Protein AF-A0A6J2KQM0-F1 (afdb_monomer_lite)

pLDDT: mean 77.31, std 16.83, range [24.64, 97.88]

Foldseek 3Di:
DDPPPPVPVVVVCVVVVWDKDWDADPVPRWIKIKTFDDDPPDDQVNVVVVVVVVVAQWDGKDFDDPPPPDDTTIIMTTHDDDDDPVVVLCVVVVVLLVVLVVLLVPDDDDPVLSVLLVLLLLLLVVLLVLLSVLSVVVVVVCVVVVHDQQPDDVVRDSLLNVLSVVSNVVSVVLSVVSVVVSVVVVVPPDPPPPPCSSDPDDPALLNLLVQLLVLLVQLLVLLPDPCCVPDVVSVVVSLVSNLVSLVSNVVSLVSNLVRLLLLLVQFDPVLNVVLVVLNVVLVVLNQVLVVLQFADRPPDDDPDDSVGGDPPRDSVVNVVSSVVSNVSSVSSVVSSVLRLLNLLLVLQLDPDHLLVVLLVQLVPDDALDGPVVVVPPDPDPVPDPSLVVVVSSLSSLLSSLSVLLNLDPDSVLNSQSVSLNVSSVSLSVSQNNCSRHPSPDPSNVSSVVSNVVSSVSNSLSSLVSDDLVSSVVSLVVVLVVLVVVCVVVVDDDPVSVSSSLSSLQSNLVSVVSCCVPPVPPDPCCVVCVVVSVVSHDD

Organism: Bombyx mandarina (NCBI:txid7092)

Secondary structure (DSSP, 8-state):
--GGGG-HHHHHHHHTT--EEEEEETTTTEEEEEEE---TTS-HHHHHHHHHHTT----EEEEEE-SSS--EEEEEEEE---S-THHHHHHHHHHHHHHHHHHHHHS---HHHHHHHHHHHHHHHHHHHHHHHHHHHHHHHHHHHT--GGGSSSS---HHHHHHHHHHHHHHHHHHHHHHHHHHHHTT---S---TTS------HHHHHHHHHHHHHHHHHHHH--GGGS-HHHHHHHHHHHHHHHHHHHHHHHHHHHHHHHHHHHS-HHHHHHHHHHHHHHHHHHHHHHHHHBSS-TTS-----TTTB-SS--HHHHHHHHHHHHHHHHHHHHHHHHHHHHHHHHHH--SS-HHHHHHHHHHHS-TT--TTTTTSS---GGG-HHHHHHHHHHHHHHHHHHHHHHH---HHHHHHHHHHHHHHHHHHHHHHHHHHH-TTSHHHHHHHHHHHHHHHHHHHHHHHHS-HHHHHHHHHHHHHHHHHHHHHH-S--HHHHHHHHHHHHHHHHHHHHHHHH-TTS-TTHHHHHHHHHTTS--

InterPro domains:
  IPR008837 Serendipity locus alpha [PF05482] (109-513)

Radius of gyration: 31.82 Å; chains: 1; bounding box: 95×59×80 Å

Sequence (538 aa):
MTPGDHWGLPSYLRKELLNFHTYTIQKERELRVVIHGIPKELGADLLKADLLEQGLPIDSVHRMHTGRGREPYNIWFSSLSSLPPRTLLIKEIHPSIGEIRKKLQVKHIEEQELIKIREVIALCCNQIKKCVVNLLGIFKLEYNQGIFLQECCRPPRDESRQCHVERLEWCIDRLNTIDQHLEKRNSNLSNDNTDDSINVTTMYFVNWIDHTFEVLSKLSEVVYKNDYKENFGMCELWKSELLQILSDLHLAIDELLLSAMTLCKYCLPSDQHIVKARCQVVLRETKALMTELISGDVSSTIKLSPATLRLPIMPSNINVLIDVLKDVLYVLETNTNTALLALLIHCFSYSKSPIDIFKEHFSSSSRGVCDCLVKTEIDDTEDCIFVKEFDLYNERLLQIGSFAISCSSDQSRILSVRSGIASLEALDPHLVPALMMSPESYHSMLLMNSWLQEVQEIRDSVFLIVEPTAFSEKSKQMMHEKLLELVKSNCYNNSDVCVVINIGSIVYDFFEAYNKNEPTALNDYDKIKPLLIDLKKG

Structure (mmCIF, N/CA/C/O backbone):
data_AF-A0A6J2KQM0-F1
#
_entry.id   AF-A0A6J2KQM0-F1
#
loop_
_atom_site.group_PDB
_atom_site.id
_atom_site.type_symbol
_atom_site.label_atom_id
_atom_site.label_alt_id
_atom_site.label_comp_id
_atom_site.label_asym_id
_atom_site.label_entity_id
_atom_site.label_seq_id
_atom_site.pdbx_PDB_ins_code
_atom_site.Cartn_x
_atom_site.Cartn_y
_atom_site.Cartn_z
_atom_site.occupancy
_atom_site.B_iso_or_equiv
_atom_site.auth_seq_id
_atom_site.auth_comp_id
_atom_site.auth_asym_id
_atom_site.auth_atom_id
_atom_site.pdbx_PDB_model_num
ATOM 1 N N . MET A 1 1 ? 40.984 -3.505 -7.562 1.00 32.06 1 MET A N 1
ATOM 2 C CA . MET A 1 1 ? 41.021 -2.460 -8.605 1.00 32.06 1 MET A CA 1
ATOM 3 C C . MET A 1 1 ? 41.725 -3.073 -9.798 1.00 32.06 1 MET A C 1
ATOM 5 O O . MET A 1 1 ? 42.860 -3.504 -9.636 1.00 32.06 1 MET A O 1
ATOM 9 N N . THR A 1 2 ? 41.036 -3.241 -10.922 1.00 24.64 2 THR A N 1
ATOM 10 C CA . THR A 1 2 ? 41.636 -3.743 -12.167 1.00 24.64 2 THR A CA 1
ATOM 11 C C . THR A 1 2 ? 42.127 -2.569 -13.016 1.00 24.64 2 THR A C 1
ATOM 13 O O . THR A 1 2 ? 41.553 -1.490 -12.922 1.00 24.64 2 THR A O 1
ATOM 16 N N . PRO A 1 3 ? 43.150 -2.745 -13.869 1.00 29.42 3 PRO A N 1
ATOM 17 C CA . PRO A 1 3 ? 43.802 -1.651 -14.604 1.00 29.42 3 PRO A CA 1
ATOM 18 C C . PRO A 1 3 ? 42.936 -0.951 -15.672 1.00 29.42 3 PRO A C 1
ATOM 20 O O . PRO A 1 3 ? 43.471 -0.177 -16.453 1.00 29.42 3 PRO A O 1
ATOM 23 N N . GLY A 1 4 ? 41.634 -1.247 -15.757 1.00 35.97 4 GLY A N 1
ATOM 24 C CA . GLY A 1 4 ? 40.695 -0.800 -16.796 1.00 35.97 4 GLY A CA 1
ATOM 25 C C . GLY A 1 4 ? 40.166 0.634 -16.648 1.00 35.97 4 GLY A C 1
ATOM 26 O O . GLY A 1 4 ? 39.568 1.158 -17.579 1.00 35.97 4 GLY A O 1
ATOM 27 N N . ASP A 1 5 ? 40.411 1.287 -15.514 1.00 40.31 5 ASP A N 1
ATOM 28 C CA . ASP A 1 5 ? 39.720 2.535 -15.152 1.00 40.31 5 ASP A CA 1
ATOM 29 C C . ASP A 1 5 ? 40.460 3.817 -15.609 1.00 40.31 5 ASP A C 1
ATOM 31 O O . ASP A 1 5 ? 40.053 4.926 -15.276 1.00 40.31 5 ASP A O 1
ATOM 35 N N . HIS A 1 6 ? 41.551 3.698 -16.380 1.00 45.72 6 HIS A N 1
ATOM 36 C CA . HIS A 1 6 ? 42.431 4.824 -16.748 1.00 45.72 6 HIS A CA 1
ATOM 37 C C . HIS A 1 6 ? 42.539 5.105 -18.263 1.00 45.72 6 HIS A C 1
ATOM 39 O O . HIS A 1 6 ? 43.390 5.891 -18.672 1.00 45.72 6 HIS A O 1
ATOM 45 N N . TRP A 1 7 ? 41.734 4.470 -19.126 1.00 48.78 7 TRP A N 1
ATOM 46 C CA . TRP A 1 7 ? 42.067 4.376 -20.560 1.00 48.78 7 TRP A CA 1
ATOM 47 C C . TRP A 1 7 ? 41.524 5.469 -21.491 1.00 48.78 7 TRP A C 1
ATOM 49 O O . TRP A 1 7 ? 41.979 5.499 -22.630 1.00 48.78 7 TRP A O 1
ATOM 59 N N . GLY A 1 8 ? 40.629 6.371 -21.075 1.00 55.06 8 GLY A N 1
ATOM 60 C CA . GLY A 1 8 ? 40.049 7.383 -21.983 1.00 55.06 8 GLY A CA 1
ATOM 61 C C . GLY A 1 8 ? 41.094 8.344 -22.567 1.00 55.06 8 GLY A C 1
ATOM 62 O O . GLY A 1 8 ? 41.337 8.363 -23.774 1.00 55.06 8 GLY A O 1
ATOM 63 N N . LEU A 1 9 ? 41.800 9.065 -21.692 1.00 57.00 9 LEU A N 1
ATOM 64 C CA . LEU A 1 9 ? 42.821 10.042 -22.080 1.00 57.00 9 LEU A CA 1
ATOM 65 C C . LEU A 1 9 ? 44.062 9.386 -22.742 1.00 57.00 9 LEU A C 1
ATOM 67 O O . LEU A 1 9 ? 44.437 9.807 -23.835 1.00 57.00 9 LEU A O 1
ATOM 71 N N . PRO A 1 10 ? 44.669 8.301 -22.212 1.00 58.34 10 PRO A N 1
ATOM 72 C CA . PRO A 1 10 ? 45.785 7.613 -22.879 1.00 58.34 10 PRO A CA 1
ATOM 73 C C . PRO A 1 10 ? 45.426 6.912 -24.199 1.00 58.34 10 PRO A C 1
ATOM 75 O O . PRO A 1 10 ? 46.323 6.589 -24.982 1.00 58.34 10 PRO A O 1
ATOM 78 N N . SER A 1 11 ? 44.150 6.589 -24.443 1.00 59.06 11 SER A N 1
ATOM 79 C CA . SER A 1 11 ? 43.712 6.020 -25.730 1.00 59.06 11 SER A CA 1
ATOM 80 C C . SER A 1 11 ? 43.474 7.107 -26.771 1.00 59.06 11 SER A C 1
ATOM 82 O O . SER A 1 11 ? 43.903 6.929 -27.907 1.00 59.06 11 SER A O 1
ATOM 84 N N . TYR A 1 12 ? 42.896 8.249 -26.380 1.00 59.25 12 TYR A N 1
ATOM 85 C CA . TYR A 1 12 ? 42.797 9.434 -27.236 1.00 59.25 12 TYR A CA 1
ATOM 86 C C . TYR A 1 12 ? 44.184 9.914 -27.690 1.00 59.25 12 TYR A C 1
ATOM 88 O O . TYR A 1 12 ? 44.446 10.030 -28.882 1.00 59.25 12 TYR A O 1
ATOM 96 N N . LEU A 1 13 ? 45.132 10.059 -26.759 1.00 61.84 13 LEU A N 1
ATOM 97 C CA . LEU A 1 13 ? 46.489 10.517 -27.081 1.00 61.84 13 LEU A CA 1
ATOM 98 C C . LEU A 1 13 ? 47.269 9.539 -27.976 1.00 61.84 13 LEU A C 1
ATOM 100 O O . LEU A 1 13 ? 48.070 9.972 -28.800 1.00 61.84 13 LEU A O 1
ATOM 104 N N . ARG A 1 14 ? 47.018 8.225 -27.859 1.00 64.19 14 ARG A N 1
ATOM 105 C CA . ARG A 1 14 ? 47.567 7.218 -28.788 1.00 64.19 14 ARG A CA 1
ATOM 106 C C . ARG A 1 14 ? 46.948 7.314 -30.181 1.00 64.19 14 ARG A C 1
ATOM 108 O O . ARG A 1 14 ? 47.663 7.110 -31.156 1.00 64.19 14 ARG A O 1
ATOM 115 N N . LYS A 1 15 ? 45.647 7.605 -30.269 1.00 65.31 15 LYS A N 1
ATOM 116 C CA . LYS A 1 15 ? 44.925 7.782 -31.536 1.00 65.31 15 LYS A CA 1
ATOM 117 C C . LYS A 1 15 ? 45.435 9.007 -32.303 1.00 65.31 15 LYS A C 1
ATOM 119 O O . LYS A 1 15 ? 45.658 8.904 -33.502 1.00 65.31 15 LYS A O 1
ATOM 124 N N . GLU A 1 16 ? 45.719 10.096 -31.592 1.00 56.91 16 GLU A N 1
ATOM 125 C CA . GLU A 1 16 ? 46.282 11.338 -32.146 1.00 56.91 16 GLU A CA 1
ATOM 126 C C . GLU A 1 16 ? 47.819 11.312 -32.303 1.00 56.91 16 GLU A C 1
ATOM 128 O O . GLU A 1 16 ? 48.435 12.328 -32.616 1.00 56.91 16 GLU A O 1
ATOM 133 N N . LEU A 1 17 ? 48.465 10.153 -32.090 1.00 59.81 17 LEU A N 1
ATOM 134 C CA . LEU A 1 17 ? 49.920 9.950 -32.222 1.00 59.81 17 LEU A CA 1
ATOM 135 C C . LEU A 1 17 ? 50.778 10.902 -31.360 1.00 59.81 17 LEU A C 1
ATOM 137 O O . LEU A 1 17 ? 51.924 11.209 -31.696 1.00 59.81 17 LEU A O 1
ATOM 141 N N . LEU A 1 18 ? 50.247 11.346 -30.219 1.00 62.06 18 LEU A N 1
ATOM 142 C CA . LEU A 1 18 ? 50.942 12.239 -29.297 1.00 62.06 18 LEU A CA 1
ATOM 143 C C . LEU A 1 18 ? 51.841 11.444 -28.342 1.00 62.06 18 LEU A C 1
ATOM 145 O O . LEU A 1 18 ? 51.432 10.441 -27.757 1.00 62.06 18 LEU A O 1
ATOM 149 N N . ASN A 1 19 ? 53.073 11.913 -28.132 1.00 60.16 19 ASN A N 1
ATOM 150 C CA . ASN A 1 19 ? 53.993 11.307 -27.168 1.00 60.16 19 ASN A CA 1
ATOM 151 C C . ASN A 1 19 ? 53.638 11.746 -25.742 1.00 60.16 19 ASN A C 1
ATOM 153 O O . ASN A 1 19 ? 53.754 12.924 -25.401 1.00 60.16 19 ASN A O 1
ATOM 157 N N . PHE A 1 20 ? 53.267 10.801 -24.877 1.00 66.81 20 PHE A N 1
ATOM 158 C CA . PHE A 1 20 ? 52.898 11.092 -23.491 1.00 66.81 20 PHE A CA 1
ATOM 159 C C . PHE A 1 20 ? 53.515 10.124 -22.477 1.00 66.81 20 PHE A C 1
ATOM 161 O O . PHE A 1 20 ? 53.964 9.028 -22.809 1.00 66.81 20 PHE A O 1
ATOM 168 N N . HIS A 1 21 ? 53.518 10.543 -21.213 1.00 65.88 21 HIS A N 1
ATOM 169 C CA . HIS A 1 21 ? 53.888 9.725 -20.065 1.00 65.88 21 HIS A CA 1
ATOM 170 C C . HIS A 1 21 ? 52.825 9.855 -18.975 1.00 65.88 21 HIS A C 1
ATOM 172 O O . HIS A 1 21 ? 52.375 10.960 -18.684 1.00 65.88 21 HIS A O 1
ATOM 178 N N . THR A 1 22 ? 52.423 8.747 -18.361 1.00 62.25 22 THR A N 1
ATOM 179 C CA . THR A 1 22 ? 51.424 8.744 -17.284 1.00 62.25 22 THR A CA 1
ATOM 180 C C . THR A 1 22 ? 52.069 8.350 -15.968 1.00 62.25 22 THR A C 1
ATOM 182 O O . THR A 1 22 ? 52.807 7.367 -15.926 1.00 62.25 22 THR A O 1
ATOM 185 N N . TYR A 1 23 ? 51.746 9.045 -14.884 1.00 57.31 23 TYR A N 1
ATOM 186 C CA . TYR A 1 23 ? 52.084 8.599 -13.537 1.00 57.31 23 TYR A CA 1
ATOM 187 C C . TYR A 1 23 ? 50.913 8.832 -12.584 1.00 57.31 23 TYR A C 1
ATOM 189 O O . TYR A 1 23 ? 50.150 9.787 -12.715 1.00 57.31 23 TYR A O 1
ATOM 197 N N . THR A 1 24 ? 50.765 7.929 -11.620 1.00 52.19 24 THR A N 1
ATOM 198 C CA . THR A 1 24 ? 49.732 7.989 -10.582 1.00 52.19 24 THR A CA 1
ATOM 199 C C . THR A 1 24 ? 50.376 8.342 -9.252 1.00 52.19 24 THR A C 1
ATOM 201 O O . THR A 1 24 ? 51.251 7.610 -8.780 1.00 52.19 24 THR A O 1
ATOM 204 N N . ILE A 1 25 ? 49.939 9.426 -8.613 1.00 56.38 25 ILE A N 1
ATOM 205 C CA . ILE A 1 25 ? 50.401 9.761 -7.261 1.00 56.38 25 ILE A CA 1
ATOM 206 C C . ILE A 1 25 ? 49.541 8.984 -6.258 1.00 56.38 25 ILE A C 1
ATOM 208 O O . ILE A 1 25 ? 48.351 9.247 -6.102 1.00 56.38 25 ILE A O 1
ATOM 212 N N . GLN A 1 26 ? 50.141 8.015 -5.558 1.00 44.28 26 GLN A N 1
ATOM 213 C CA . GLN A 1 26 ? 49.427 7.086 -4.663 1.00 44.28 26 GLN A CA 1
ATOM 214 C C . GLN A 1 26 ? 48.640 7.778 -3.532 1.00 44.28 26 GLN A C 1
ATOM 216 O O . GLN A 1 26 ? 47.642 7.227 -3.071 1.00 44.28 26 GLN A O 1
ATOM 221 N N . LYS A 1 27 ? 49.064 8.976 -3.101 1.00 42.53 27 LYS A N 1
ATOM 222 C CA . LYS A 1 27 ? 48.388 9.769 -2.059 1.00 42.53 27 LYS A CA 1
ATOM 223 C C . LYS A 1 27 ? 47.110 10.462 -2.541 1.00 42.53 27 LYS A C 1
ATOM 225 O O . LYS A 1 27 ? 46.176 10.571 -1.758 1.00 42.53 27 LYS A O 1
ATOM 230 N N . GLU A 1 28 ? 47.066 10.893 -3.800 1.00 48.03 28 GLU A N 1
ATOM 231 C CA . GLU A 1 28 ? 45.979 11.726 -4.346 1.00 48.03 28 GLU A CA 1
ATOM 232 C C . GLU A 1 28 ? 45.051 10.936 -5.285 1.00 48.03 28 GLU A C 1
ATOM 234 O O . GLU A 1 28 ? 43.979 11.409 -5.631 1.00 48.03 28 GLU A O 1
ATOM 239 N N . ARG A 1 29 ? 45.426 9.704 -5.681 1.00 52.91 29 ARG A N 1
ATOM 240 C CA . ARG A 1 29 ? 44.708 8.883 -6.688 1.00 52.91 29 ARG A CA 1
ATOM 241 C C . ARG A 1 29 ? 44.436 9.625 -8.007 1.00 52.91 29 ARG A C 1
ATOM 243 O O . ARG A 1 29 ? 43.600 9.198 -8.797 1.00 52.91 29 ARG A O 1
ATOM 250 N N . GLU A 1 30 ? 45.193 10.684 -8.265 1.00 53.59 30 GLU A N 1
ATOM 251 C CA . GLU A 1 30 ? 45.176 11.449 -9.502 1.00 53.59 30 GLU A CA 1
ATOM 252 C C . GLU A 1 30 ? 46.030 10.757 -10.562 1.00 53.59 30 GLU A C 1
ATOM 254 O O . GLU A 1 30 ? 47.200 10.422 -10.325 1.00 53.59 30 GLU A O 1
ATOM 259 N N . LEU A 1 31 ? 45.450 10.573 -11.749 1.00 57.94 31 LEU A N 1
ATOM 260 C CA . LEU A 1 31 ? 46.204 10.237 -12.947 1.00 57.94 31 LEU A CA 1
ATOM 261 C C . LEU A 1 31 ? 46.725 11.542 -13.549 1.00 57.94 31 LEU A C 1
ATOM 263 O O . LEU A 1 31 ? 45.953 12.417 -13.946 1.00 57.94 31 LEU A O 1
ATOM 267 N N . ARG A 1 32 ? 48.050 11.661 -13.612 1.00 65.44 32 ARG A N 1
ATOM 268 C CA . ARG A 1 32 ? 48.726 12.793 -14.236 1.00 65.44 32 ARG A CA 1
ATOM 269 C C . ARG A 1 32 ? 49.329 12.339 -15.547 1.00 65.44 32 ARG A C 1
ATOM 271 O O . ARG A 1 32 ? 50.060 11.347 -15.597 1.00 65.44 32 ARG A O 1
ATOM 278 N N . VAL A 1 33 ? 49.008 13.059 -16.611 1.00 64.94 33 VAL A N 1
ATOM 279 C CA . VAL A 1 33 ? 49.480 12.756 -17.963 1.00 64.94 33 VAL A CA 1
ATOM 280 C C . VAL A 1 33 ? 50.343 13.908 -18.437 1.00 64.94 33 VAL A C 1
ATOM 282 O O . VAL A 1 33 ? 49.897 15.046 -18.443 1.00 64.94 33 VAL A O 1
ATOM 285 N N . VAL A 1 34 ? 51.587 13.625 -18.811 1.00 67.44 34 VAL A N 1
ATOM 286 C CA . VAL A 1 34 ? 52.539 14.596 -19.360 1.00 67.44 34 VAL A CA 1
ATOM 287 C C . VAL A 1 34 ? 52.620 14.383 -20.859 1.00 67.44 34 VAL A C 1
ATOM 289 O O . VAL A 1 34 ? 53.065 13.324 -21.297 1.00 67.44 34 VAL A O 1
ATOM 292 N N . ILE A 1 35 ? 52.215 15.377 -21.639 1.00 65.12 35 ILE A N 1
ATOM 293 C CA . ILE A 1 35 ? 52.314 15.365 -23.096 1.00 65.12 35 ILE A CA 1
ATOM 294 C C . ILE A 1 35 ? 53.574 16.132 -23.506 1.00 65.12 35 ILE A C 1
ATOM 296 O O . ILE A 1 35 ? 53.844 17.238 -23.026 1.00 65.12 35 ILE A O 1
ATOM 300 N N . HIS A 1 36 ? 54.350 15.522 -24.396 1.00 61.09 36 HIS A N 1
ATOM 301 C CA . HIS A 1 36 ? 55.581 16.075 -24.946 1.00 61.09 36 HIS A CA 1
ATOM 302 C C . HIS A 1 36 ? 55.317 16.676 -26.330 1.00 61.09 36 HIS A C 1
ATOM 304 O O . HIS A 1 36 ? 54.517 16.148 -27.099 1.00 61.09 36 HIS A O 1
ATOM 310 N N . GLY A 1 37 ? 56.033 17.751 -26.670 1.00 59.19 37 GLY A N 1
ATOM 311 C CA . GLY A 1 37 ? 56.030 18.312 -28.028 1.00 59.19 37 GLY A CA 1
ATOM 312 C C . GLY A 1 37 ? 54.950 19.358 -28.321 1.00 59.19 37 GLY A C 1
ATOM 313 O O . GLY A 1 37 ? 54.759 19.700 -29.483 1.00 59.19 37 GLY A O 1
ATOM 314 N N . ILE A 1 38 ? 54.268 19.896 -27.302 1.00 64.50 38 ILE A N 1
ATOM 315 C CA . ILE A 1 38 ? 53.293 20.981 -27.496 1.00 64.50 38 ILE A CA 1
ATOM 316 C C . ILE A 1 38 ? 54.021 22.339 -27.628 1.00 64.50 38 ILE A C 1
ATOM 318 O O . ILE A 1 38 ? 54.777 22.696 -26.712 1.00 64.50 38 ILE A O 1
ATOM 322 N N . PRO A 1 39 ? 53.781 23.120 -28.708 1.00 60.41 39 PRO A N 1
ATOM 323 C CA . PRO A 1 39 ? 54.412 24.424 -28.932 1.00 60.41 39 PRO A CA 1
ATOM 324 C C . PRO A 1 39 ? 54.236 25.386 -27.749 1.00 60.41 39 PRO A C 1
ATOM 326 O O . PRO A 1 39 ? 53.237 25.339 -27.023 1.00 60.41 39 PRO A O 1
ATOM 329 N N . LYS A 1 40 ? 55.222 26.255 -27.511 1.00 61.56 40 LYS A N 1
ATOM 330 C CA . LYS A 1 40 ? 55.251 27.158 -26.342 1.00 61.56 40 LYS A CA 1
ATOM 331 C C . LYS A 1 40 ? 54.255 28.310 -26.466 1.00 61.56 40 LYS A C 1
ATOM 333 O O . LYS A 1 40 ? 53.854 28.879 -25.457 1.00 61.56 40 LYS A O 1
ATOM 338 N N . GLU A 1 41 ? 53.860 28.606 -27.695 1.00 63.47 41 GLU A N 1
ATOM 339 C CA . GLU A 1 41 ? 52.936 29.660 -28.099 1.00 63.47 41 GLU A CA 1
ATOM 340 C C . GLU A 1 41 ? 51.484 29.312 -27.737 1.00 63.47 41 GLU A C 1
ATOM 342 O O . GLU A 1 41 ? 50.626 30.189 -27.689 1.00 63.47 41 GLU A O 1
ATOM 347 N N . LEU A 1 42 ? 51.208 28.033 -27.455 1.00 61.91 42 LEU A N 1
ATOM 348 C CA . LEU A 1 42 ? 49.871 27.531 -27.167 1.00 61.91 42 LEU A CA 1
ATOM 349 C C . LEU A 1 42 ? 49.567 27.633 -25.663 1.00 61.91 42 LEU A C 1
ATOM 351 O O . LEU A 1 42 ? 50.209 26.987 -24.829 1.00 61.91 42 LEU A O 1
ATOM 355 N N . GLY A 1 43 ? 48.614 28.489 -25.297 1.00 64.19 43 GLY A N 1
ATOM 356 C CA . GLY A 1 43 ? 48.234 28.720 -23.901 1.00 64.19 43 GLY A CA 1
ATOM 357 C C . GLY A 1 43 ? 47.647 27.470 -23.238 1.00 64.19 43 GLY A C 1
ATOM 358 O O . GLY A 1 43 ? 46.917 26.712 -23.874 1.00 64.19 43 GLY A O 1
ATOM 359 N N . ALA A 1 44 ? 47.940 27.262 -21.949 1.00 68.25 44 ALA A N 1
ATOM 360 C CA . ALA A 1 44 ? 47.371 26.151 -21.175 1.00 68.25 44 ALA A CA 1
ATOM 361 C C . ALA A 1 44 ? 45.833 26.219 -21.114 1.00 68.25 44 ALA A C 1
ATOM 363 O O . ALA A 1 44 ? 45.176 25.183 -21.156 1.00 68.25 44 ALA A O 1
ATOM 364 N N . ASP A 1 45 ? 45.272 27.430 -21.103 1.00 70.19 45 ASP A N 1
ATOM 365 C CA . ASP A 1 45 ? 43.825 27.658 -21.078 1.00 70.19 45 ASP A CA 1
ATOM 366 C C . ASP A 1 45 ? 43.150 27.269 -22.400 1.00 70.19 45 ASP A C 1
ATOM 368 O O . ASP A 1 45 ? 42.073 26.679 -22.389 1.00 70.19 45 ASP A O 1
ATOM 372 N N . LEU A 1 46 ? 43.812 27.519 -23.538 1.00 68.19 46 LEU A N 1
ATOM 373 C CA . LEU A 1 46 ? 43.319 27.116 -24.861 1.00 68.19 46 LEU A CA 1
ATOM 374 C C . LEU A 1 46 ? 43.328 25.591 -25.020 1.00 68.19 46 LEU A C 1
ATOM 376 O O . LEU A 1 46 ? 42.388 25.029 -25.563 1.00 68.19 46 LEU A O 1
ATOM 380 N N . LEU A 1 47 ? 44.351 24.915 -24.488 1.00 69.00 47 LEU A N 1
ATOM 381 C CA . LEU A 1 47 ? 44.403 23.448 -24.456 1.00 69.00 47 LEU A CA 1
ATOM 382 C C . LEU A 1 47 ? 43.348 22.851 -23.539 1.00 69.00 47 LEU A C 1
ATOM 384 O O . LEU A 1 47 ? 42.765 21.825 -23.867 1.00 69.00 47 LEU A O 1
ATOM 388 N N . LYS A 1 48 ? 43.116 23.473 -22.380 1.00 71.75 48 LYS A N 1
ATOM 389 C CA . LYS A 1 48 ? 42.056 23.035 -21.476 1.00 71.75 48 LYS A CA 1
ATOM 390 C C . LYS A 1 48 ? 40.696 23.142 -22.163 1.00 71.75 48 LYS A C 1
ATOM 392 O O . LYS A 1 48 ? 39.925 22.195 -22.089 1.00 71.75 48 LYS A O 1
ATOM 397 N N . ALA A 1 49 ? 40.430 24.262 -22.834 1.00 69.62 49 ALA A N 1
ATOM 398 C CA . ALA A 1 49 ? 39.183 24.483 -23.558 1.00 69.62 49 ALA A CA 1
ATOM 399 C C . ALA A 1 49 ? 38.983 23.461 -24.689 1.00 69.62 49 ALA A C 1
ATOM 401 O O . ALA A 1 49 ? 37.941 22.820 -24.723 1.00 69.62 49 ALA A O 1
ATOM 402 N N . ASP A 1 50 ? 39.996 23.245 -25.532 1.00 64.19 50 ASP A N 1
ATOM 403 C CA . ASP A 1 50 ? 39.942 22.283 -26.643 1.00 64.19 50 ASP A CA 1
ATOM 404 C C . ASP A 1 50 ? 39.719 20.844 -26.147 1.00 64.19 50 ASP A C 1
ATOM 406 O O . ASP A 1 50 ? 38.867 20.119 -26.645 1.00 64.19 50 ASP A O 1
ATOM 410 N N . LEU A 1 51 ? 40.408 20.422 -25.085 1.00 65.38 51 LEU A N 1
ATOM 411 C CA . LEU A 1 51 ? 40.245 19.068 -24.552 1.00 65.38 51 LEU A CA 1
ATOM 412 C C . LEU A 1 51 ? 38.900 18.858 -23.836 1.00 65.38 51 LEU A C 1
ATOM 414 O O . LEU A 1 51 ? 38.362 17.750 -23.873 1.00 65.38 51 LEU A O 1
ATOM 418 N N . LEU A 1 52 ? 38.352 19.901 -23.205 1.00 62.34 52 LEU A N 1
ATOM 419 C CA . LEU A 1 52 ? 36.988 19.877 -22.670 1.00 62.34 52 LEU A CA 1
ATOM 420 C C . LEU A 1 52 ? 35.951 19.831 -23.802 1.00 62.34 52 LEU A C 1
ATOM 422 O O . LEU A 1 52 ? 34.974 19.099 -23.686 1.00 62.34 52 LEU A O 1
ATOM 426 N N . GLU A 1 53 ? 36.184 20.540 -24.910 1.00 59.69 53 GLU A N 1
ATOM 427 C CA . GLU A 1 53 ? 35.343 20.494 -26.116 1.00 59.69 53 GLU A CA 1
ATOM 428 C C . GLU A 1 53 ? 35.348 19.099 -26.770 1.00 59.69 53 GLU A C 1
ATOM 430 O O . GLU A 1 53 ? 34.335 18.655 -27.303 1.00 59.69 53 GLU A O 1
ATOM 435 N N . GLN A 1 54 ? 36.448 18.351 -26.632 1.00 55.50 54 GLN A N 1
ATOM 436 C CA . GLN A 1 54 ? 36.557 16.938 -27.025 1.00 55.50 54 GLN A CA 1
ATOM 437 C C . GLN A 1 54 ? 35.956 15.955 -25.994 1.00 55.50 54 GLN A C 1
ATOM 439 O O . GLN A 1 54 ? 36.119 14.739 -26.131 1.00 55.50 54 GLN A O 1
ATOM 444 N N . GLY A 1 55 ? 35.285 16.449 -24.947 1.00 47.41 55 GLY A N 1
ATOM 445 C CA . GLY A 1 55 ? 34.596 15.631 -23.941 1.00 47.41 55 GLY A CA 1
ATOM 446 C C . GLY A 1 55 ? 35.520 14.908 -22.954 1.00 47.41 55 GLY A C 1
ATOM 447 O O . GLY A 1 55 ? 35.125 13.903 -22.358 1.00 47.41 55 GLY A O 1
ATOM 448 N N . LEU A 1 56 ? 36.768 15.365 -22.782 1.00 54.44 56 LEU A N 1
ATOM 449 C CA . LEU A 1 56 ? 37.728 14.736 -21.871 1.00 54.44 56 LEU A CA 1
ATOM 450 C C . LEU A 1 56 ? 37.612 15.316 -20.443 1.00 54.44 56 LEU A C 1
ATOM 452 O O . LEU A 1 56 ? 37.633 16.536 -20.277 1.00 54.44 56 LEU A O 1
ATOM 456 N N . PRO A 1 57 ? 37.572 14.477 -19.386 1.00 54.50 57 PRO A N 1
ATOM 457 C CA . PRO A 1 57 ? 37.410 14.925 -17.999 1.00 54.50 57 PRO A CA 1
ATOM 458 C C . PRO A 1 57 ? 38.731 15.457 -17.410 1.00 54.50 57 PRO A C 1
ATOM 460 O O . PRO A 1 57 ? 39.440 14.767 -16.667 1.00 54.50 57 PRO A O 1
ATOM 463 N N . ILE A 1 58 ? 39.101 16.684 -17.786 1.00 63.66 58 ILE A N 1
ATOM 464 C CA . ILE A 1 58 ? 40.353 17.340 -17.381 1.00 63.66 58 ILE A CA 1
ATOM 465 C C . ILE A 1 58 ? 40.088 18.381 -16.293 1.00 63.66 58 ILE A C 1
ATOM 467 O O . ILE A 1 58 ? 39.372 19.356 -16.510 1.00 63.66 58 ILE A O 1
ATOM 471 N N . ASP A 1 59 ? 40.731 18.207 -15.140 1.00 66.19 59 ASP A N 1
ATOM 472 C CA . ASP A 1 59 ? 40.562 19.083 -13.978 1.00 66.19 59 ASP A CA 1
ATOM 473 C C . ASP A 1 59 ? 41.489 20.307 -14.067 1.00 66.19 59 ASP A C 1
ATOM 475 O O . ASP A 1 59 ? 41.047 21.461 -14.019 1.00 66.19 59 ASP A O 1
ATOM 479 N N . SER A 1 60 ? 42.779 20.083 -14.338 1.00 70.00 60 SER A N 1
ATOM 480 C CA . SER A 1 60 ? 43.750 21.164 -14.519 1.00 70.00 60 SER A CA 1
ATOM 481 C C . SER A 1 60 ? 44.777 20.872 -15.613 1.00 70.00 60 SER A C 1
ATOM 483 O O . SER A 1 60 ? 45.123 19.720 -15.888 1.00 70.00 60 SER A O 1
ATOM 485 N N . VAL A 1 61 ? 45.264 21.945 -16.244 1.00 71.75 61 VAL A N 1
ATOM 486 C CA . VAL A 1 61 ? 46.319 21.913 -17.262 1.00 71.75 61 VAL A CA 1
ATOM 487 C C . VAL A 1 61 ? 47.429 22.841 -16.827 1.00 71.75 61 VAL A C 1
ATOM 489 O O . VAL A 1 61 ? 47.214 24.032 -16.610 1.00 71.75 61 VAL A O 1
ATOM 492 N N . HIS A 1 62 ? 48.635 22.304 -16.726 1.00 73.56 62 HIS A N 1
ATOM 493 C CA . HIS A 1 62 ? 49.785 23.050 -16.257 1.00 73.56 62 HIS A CA 1
ATOM 494 C C . HIS A 1 62 ? 50.966 22.857 -17.195 1.00 73.56 62 HIS A C 1
ATOM 496 O O . HIS A 1 62 ? 51.306 21.751 -17.613 1.00 73.56 62 HIS A O 1
ATOM 502 N N . ARG A 1 63 ? 51.656 23.951 -17.503 1.00 71.25 63 ARG A N 1
ATOM 503 C CA . ARG A 1 63 ? 52.914 23.905 -18.245 1.00 71.25 63 ARG A CA 1
ATOM 504 C C . ARG A 1 63 ? 54.052 23.669 -17.250 1.00 71.25 63 ARG A C 1
ATOM 506 O O . ARG A 1 63 ? 54.205 24.413 -16.285 1.00 71.25 63 ARG A O 1
ATOM 513 N N . MET A 1 64 ? 54.827 22.603 -17.440 1.00 63.31 64 MET A N 1
ATOM 514 C CA . MET A 1 64 ? 55.978 22.309 -16.587 1.00 63.31 64 MET A CA 1
ATOM 515 C C . MET A 1 64 ? 57.144 23.229 -16.948 1.00 63.31 64 MET A C 1
ATOM 517 O O . MET A 1 64 ? 57.566 23.308 -18.106 1.00 63.31 64 MET A O 1
ATOM 521 N N . HIS A 1 65 ? 57.706 23.866 -15.924 1.00 63.06 65 HIS A N 1
ATOM 522 C CA . HIS A 1 65 ? 58.942 24.635 -16.001 1.00 63.06 65 HIS A CA 1
ATOM 523 C C . HIS A 1 65 ? 60.020 23.905 -15.196 1.00 63.06 65 HIS A C 1
ATOM 525 O O . HIS A 1 65 ? 59.777 23.481 -14.067 1.00 63.06 65 HIS A O 1
ATOM 531 N N . THR A 1 66 ? 61.216 23.726 -15.759 1.00 53.44 66 THR A N 1
ATOM 532 C CA . THR A 1 66 ? 62.334 23.159 -14.995 1.00 53.44 66 THR A CA 1
ATOM 533 C C . THR A 1 66 ? 62.812 24.174 -13.954 1.00 53.44 66 THR A C 1
ATOM 535 O O . THR A 1 66 ? 62.847 25.379 -14.208 1.00 53.44 66 THR A O 1
ATOM 538 N N . GLY A 1 67 ? 63.201 23.691 -12.768 1.00 48.16 67 GLY A N 1
ATOM 539 C CA . GLY A 1 67 ? 63.562 24.498 -11.588 1.00 48.16 67 GLY A CA 1
ATOM 540 C C . GLY A 1 67 ? 64.809 25.388 -11.719 1.00 48.16 67 GLY A C 1
ATOM 541 O O . GLY A 1 67 ? 65.383 25.787 -10.711 1.00 48.16 67 GLY A O 1
ATOM 542 N N . ARG A 1 68 ? 65.258 25.696 -12.940 1.00 49.66 68 ARG A N 1
ATOM 543 C CA . ARG A 1 68 ? 66.335 26.651 -13.233 1.00 49.66 68 ARG A CA 1
ATOM 544 C C . ARG A 1 68 ? 65.975 27.555 -14.415 1.00 49.66 68 ARG A C 1
ATOM 546 O O . ARG A 1 68 ? 66.734 27.669 -15.367 1.00 49.66 68 ARG A O 1
ATOM 553 N N . GLY A 1 69 ? 64.807 28.190 -14.351 1.00 51.22 69 GLY A N 1
ATOM 554 C CA . GLY A 1 69 ? 64.540 29.475 -15.010 1.00 51.22 69 GLY A CA 1
ATOM 555 C C . GLY A 1 69 ? 64.751 29.582 -16.525 1.00 51.22 69 GLY A C 1
ATOM 556 O O . GLY A 1 69 ? 64.890 30.704 -17.007 1.00 51.22 69 GLY A O 1
ATOM 557 N N . ARG A 1 70 ? 64.783 28.489 -17.299 1.00 49.66 70 ARG A N 1
ATOM 558 C CA . ARG A 1 70 ? 64.840 28.564 -18.766 1.00 49.66 70 ARG A CA 1
ATOM 559 C C . ARG A 1 70 ? 63.930 27.533 -19.429 1.00 49.66 70 ARG A C 1
ATOM 561 O O . ARG A 1 70 ? 64.149 26.335 -19.330 1.00 49.66 70 ARG A O 1
ATOM 568 N N . GLU A 1 71 ? 62.955 28.106 -20.131 1.00 51.16 71 GLU A N 1
ATOM 569 C CA . GLU A 1 71 ? 62.076 27.564 -21.170 1.00 51.16 71 GLU A CA 1
ATOM 570 C C . GLU A 1 71 ? 61.077 26.440 -20.807 1.00 51.16 71 GLU A C 1
ATOM 572 O O . GLU A 1 71 ? 61.460 25.399 -20.276 1.00 51.16 71 GLU A O 1
ATOM 577 N N . PRO A 1 72 ? 59.779 26.606 -21.145 1.00 52.12 72 PRO A N 1
ATOM 578 C CA . PRO A 1 72 ? 58.779 25.557 -20.959 1.00 52.12 72 PRO A CA 1
ATOM 579 C C . PRO A 1 72 ? 58.910 24.464 -22.023 1.00 52.12 72 PRO A C 1
ATOM 581 O O . PRO A 1 72 ? 58.885 24.771 -23.209 1.00 52.12 72 PRO A O 1
ATOM 584 N N . TYR A 1 73 ? 58.993 23.196 -21.620 1.00 54.19 73 TYR A N 1
ATOM 585 C CA . TYR A 1 73 ? 59.136 22.077 -22.568 1.00 54.19 73 TYR A CA 1
ATOM 586 C C . TYR A 1 73 ? 57.920 21.144 -22.618 1.00 54.19 73 TYR A C 1
ATOM 588 O O . TYR A 1 73 ? 57.607 20.631 -23.687 1.00 54.19 73 TYR A O 1
ATOM 596 N N . ASN A 1 74 ? 57.207 20.955 -21.501 1.00 52.84 74 ASN A N 1
ATOM 597 C CA . ASN A 1 74 ? 56.174 19.921 -21.379 1.00 52.84 74 ASN A CA 1
ATOM 598 C C . ASN A 1 74 ? 54.890 20.476 -20.758 1.00 52.84 74 ASN A C 1
ATOM 600 O O . ASN A 1 74 ? 54.944 21.391 -19.934 1.00 52.84 74 ASN A O 1
ATOM 604 N N . ILE A 1 75 ? 53.742 19.902 -21.114 1.00 55.47 75 ILE A N 1
ATOM 605 C CA . ILE A 1 75 ? 52.452 20.202 -20.481 1.00 55.47 75 ILE A CA 1
ATOM 606 C C . ILE A 1 75 ? 51.987 18.945 -19.771 1.00 55.47 75 ILE A C 1
ATOM 608 O O . ILE A 1 75 ? 52.079 17.850 -20.320 1.00 55.47 75 ILE A O 1
ATOM 612 N N . TRP A 1 76 ? 51.519 19.097 -18.542 1.00 54.94 76 TRP A N 1
ATOM 613 C CA . TRP A 1 76 ? 50.921 18.014 -17.791 1.00 54.94 76 TRP A CA 1
ATOM 614 C C . TRP A 1 76 ? 49.502 18.369 -17.376 1.00 54.94 76 TRP A C 1
ATOM 616 O O . TRP A 1 76 ? 49.175 19.528 -17.130 1.00 54.94 76 TRP A O 1
ATOM 626 N N . PHE A 1 77 ? 48.669 17.344 -17.334 1.00 59.59 77 PHE A N 1
ATOM 627 C CA . PHE A 1 77 ? 47.245 17.421 -17.067 1.00 59.59 77 PHE A CA 1
ATOM 628 C C . PHE A 1 77 ? 46.971 16.575 -15.828 1.00 59.59 77 PHE A C 1
ATOM 630 O O . PHE A 1 77 ? 47.480 15.450 -15.744 1.00 59.59 77 PHE A O 1
ATOM 637 N N . SER A 1 78 ? 46.191 17.085 -14.877 1.00 45.97 78 SER A N 1
ATOM 638 C CA . SER A 1 78 ? 45.559 16.240 -13.860 1.00 45.97 78 SER A CA 1
ATOM 639 C C . SER A 1 78 ? 44.158 15.885 -14.353 1.00 45.97 78 SER A C 1
ATOM 641 O O . SER A 1 78 ? 43.351 16.765 -14.660 1.00 45.97 78 SER A O 1
ATOM 643 N N . SER A 1 79 ? 43.866 14.590 -14.484 1.00 45.16 79 SER A N 1
ATOM 644 C CA . SER A 1 79 ? 42.485 14.144 -14.672 1.00 45.16 79 SER A CA 1
ATOM 645 C C . SER A 1 79 ? 41.895 13.828 -13.303 1.00 45.16 79 SER A C 1
ATOM 647 O O . SER A 1 79 ? 42.359 12.891 -12.641 1.00 45.16 79 SER A O 1
ATOM 649 N N . LEU A 1 80 ? 40.859 14.562 -12.902 1.00 41.03 80 LEU A N 1
ATOM 650 C CA . LEU A 1 80 ? 39.975 14.146 -11.824 1.00 41.03 80 LEU A CA 1
ATOM 651 C C . LEU A 1 80 ? 38.517 14.359 -12.242 1.00 41.03 80 LEU A C 1
ATOM 653 O O . LEU A 1 80 ? 38.007 15.470 -12.244 1.00 41.03 80 LEU A O 1
ATOM 657 N N . SER A 1 81 ? 37.866 13.268 -12.637 1.00 34.19 81 SER A N 1
ATOM 658 C CA . SER A 1 81 ? 36.428 12.978 -12.498 1.00 34.19 81 SER A CA 1
ATOM 659 C C . SER A 1 81 ? 36.144 11.751 -13.376 1.00 34.19 81 SER A C 1
ATOM 661 O O . SER A 1 81 ? 36.514 11.714 -14.538 1.00 34.19 81 SER A O 1
ATOM 663 N N . SER A 1 82 ? 35.578 10.639 -12.929 1.00 35.38 82 SER A N 1
ATOM 664 C CA . SER A 1 82 ? 35.014 10.225 -11.653 1.00 35.38 82 SER A CA 1
ATOM 665 C C . SER A 1 82 ? 35.132 8.689 -11.615 1.00 35.38 82 SER A C 1
ATOM 667 O O . SER A 1 82 ? 34.741 8.008 -12.560 1.00 35.38 82 SER A O 1
ATOM 669 N N . LEU A 1 83 ? 35.709 8.114 -10.553 1.00 30.78 83 LEU A N 1
ATOM 670 C CA . LEU A 1 83 ? 35.418 6.717 -10.201 1.00 30.78 83 LEU A CA 1
ATOM 671 C C . LEU A 1 83 ? 34.183 6.724 -9.289 1.00 30.78 83 LEU A C 1
ATOM 673 O O . LEU A 1 83 ? 33.980 7.688 -8.551 1.00 30.78 83 LEU A O 1
ATOM 677 N N . PRO A 1 84 ? 33.352 5.672 -9.340 1.00 35.09 84 PRO A N 1
ATOM 678 C CA . PRO A 1 84 ? 31.925 5.754 -9.073 1.00 35.09 84 PRO A CA 1
ATOM 679 C C . PRO A 1 84 ? 31.605 6.190 -7.633 1.00 35.09 84 PRO A C 1
ATOM 681 O O . PRO A 1 84 ? 32.386 5.909 -6.710 1.00 35.09 84 PRO A O 1
ATOM 684 N N . PRO A 1 85 ? 30.400 6.748 -7.398 1.00 40.34 85 PRO A N 1
ATOM 685 C CA . PRO A 1 85 ? 29.882 7.112 -6.071 1.00 40.34 85 PRO A CA 1
ATOM 686 C C . PRO A 1 85 ? 29.992 5.988 -5.033 1.00 40.34 85 PRO A C 1
ATOM 688 O O . PRO A 1 85 ? 30.045 6.237 -3.832 1.00 40.34 85 PRO A O 1
ATOM 691 N N . ARG A 1 86 ? 30.124 4.740 -5.498 1.00 34.28 86 ARG A N 1
ATOM 692 C CA . ARG A 1 86 ? 30.363 3.534 -4.704 1.00 34.28 86 ARG A CA 1
ATOM 693 C C . ARG A 1 86 ? 31.484 3.678 -3.670 1.00 34.28 86 ARG A C 1
ATOM 695 O O . ARG A 1 86 ? 31.374 3.089 -2.607 1.00 34.28 86 ARG A O 1
ATOM 702 N N . THR A 1 87 ? 32.561 4.418 -3.941 1.00 35.22 87 THR A N 1
ATOM 703 C CA . THR A 1 87 ? 33.702 4.511 -3.002 1.00 35.22 87 THR A CA 1
ATOM 704 C C . THR A 1 87 ? 33.658 5.682 -2.028 1.00 35.22 87 THR A C 1
ATOM 706 O O . THR A 1 87 ? 34.363 5.609 -1.027 1.00 35.22 87 THR A O 1
ATOM 709 N N . LEU A 1 88 ? 32.882 6.733 -2.299 1.00 39.28 88 LEU A N 1
ATOM 710 C CA . LEU A 1 88 ? 32.722 7.885 -1.399 1.00 39.28 88 LEU A CA 1
ATOM 711 C C . LEU A 1 88 ? 31.484 7.699 -0.515 1.00 39.28 88 LEU A C 1
ATOM 713 O O . LEU A 1 88 ? 31.618 7.689 0.703 1.00 39.28 88 LEU A O 1
ATOM 717 N N . LEU A 1 89 ? 30.331 7.366 -1.108 1.00 47.62 89 LEU A N 1
ATOM 718 C CA . LEU A 1 89 ? 29.093 7.116 -0.361 1.00 47.62 89 LEU A CA 1
ATOM 719 C C . LEU A 1 89 ? 29.233 5.940 0.609 1.00 47.62 89 LEU A C 1
ATOM 721 O O . LEU A 1 89 ? 28.885 6.066 1.773 1.00 47.62 89 LEU A O 1
ATOM 725 N N . ILE A 1 90 ? 29.806 4.802 0.192 1.00 48.59 90 ILE A N 1
ATOM 726 C CA . ILE A 1 90 ? 29.975 3.650 1.103 1.00 48.59 90 ILE A CA 1
ATOM 727 C C . ILE A 1 90 ? 30.976 3.968 2.224 1.00 48.59 90 ILE A C 1
ATOM 729 O O . ILE A 1 90 ? 30.826 3.459 3.333 1.00 48.59 90 ILE A O 1
ATOM 733 N N . LYS A 1 91 ? 31.983 4.812 1.962 1.00 48.81 91 LYS A N 1
ATOM 734 C CA . LYS A 1 91 ? 32.968 5.206 2.977 1.00 48.81 91 LYS A CA 1
ATOM 735 C C . LYS A 1 91 ? 32.395 6.134 4.039 1.00 48.81 91 LYS A C 1
ATOM 737 O O . LYS A 1 91 ? 32.901 6.080 5.151 1.00 48.81 91 LYS A O 1
ATOM 742 N N . GLU A 1 92 ? 31.384 6.938 3.723 1.00 54.31 92 GLU A N 1
ATOM 743 C CA . GLU A 1 92 ? 30.739 7.831 4.694 1.00 54.31 92 GLU A CA 1
ATOM 744 C C . GLU A 1 92 ? 29.498 7.202 5.339 1.00 54.31 92 GLU A C 1
ATOM 746 O O . GLU A 1 92 ? 29.322 7.283 6.550 1.00 54.31 92 GLU A O 1
ATOM 751 N N . ILE A 1 93 ? 28.689 6.464 4.575 1.00 57.94 93 ILE A N 1
ATOM 752 C CA . ILE A 1 93 ? 27.451 5.841 5.064 1.00 57.94 93 ILE A CA 1
ATOM 753 C C . ILE A 1 93 ? 27.736 4.661 6.006 1.00 57.94 93 ILE A C 1
ATOM 755 O O . ILE A 1 93 ? 27.066 4.496 7.027 1.00 57.94 93 ILE A O 1
ATOM 759 N N . HIS A 1 94 ? 28.721 3.812 5.685 1.00 61.06 94 HIS A N 1
ATOM 760 C CA . HIS A 1 94 ? 28.989 2.603 6.472 1.00 61.06 94 HIS A CA 1
ATOM 761 C C . HIS A 1 94 ? 29.469 2.909 7.907 1.00 61.06 94 HIS A C 1
ATOM 763 O O . HIS A 1 94 ? 28.978 2.260 8.836 1.00 61.06 94 HIS A O 1
ATOM 769 N N . PRO A 1 95 ? 30.382 3.877 8.144 1.00 65.25 95 PRO A N 1
ATOM 770 C CA . PRO A 1 95 ? 30.723 4.312 9.497 1.00 65.25 95 PRO A CA 1
ATOM 771 C C . PRO A 1 95 ? 29.532 4.892 10.261 1.00 65.25 95 PRO A C 1
ATOM 773 O O . PRO A 1 95 ? 29.323 4.478 11.397 1.00 65.25 95 PRO A O 1
ATOM 776 N N . SER A 1 96 ? 28.716 5.757 9.647 1.00 61.03 96 SER A N 1
ATOM 777 C CA . SER A 1 96 ? 27.559 6.375 10.315 1.00 61.03 96 SER A CA 1
ATOM 778 C C . SER A 1 96 ? 26.538 5.338 10.790 1.00 61.03 96 SER A C 1
ATOM 780 O O . SER A 1 96 ? 26.125 5.351 11.948 1.00 61.03 96 SER A O 1
ATOM 782 N N . ILE A 1 97 ? 26.205 4.350 9.949 1.00 62.00 97 ILE A N 1
ATOM 783 C CA . ILE A 1 97 ? 25.330 3.230 10.345 1.00 62.00 97 ILE A CA 1
ATOM 784 C C . ILE A 1 97 ? 25.974 2.397 11.468 1.00 62.00 97 ILE A C 1
ATOM 786 O O . ILE A 1 97 ? 25.292 1.945 12.393 1.00 62.00 97 ILE A O 1
ATOM 790 N N . GLY A 1 98 ? 27.292 2.187 11.398 1.00 64.56 98 GLY A N 1
ATOM 791 C CA . GLY A 1 98 ? 28.055 1.476 12.422 1.00 64.56 98 GLY A CA 1
ATOM 792 C C . GLY A 1 98 ? 28.023 2.172 13.785 1.00 64.56 98 GLY A C 1
ATOM 793 O O . GLY A 1 98 ? 27.805 1.507 14.798 1.00 64.56 98 GLY A O 1
ATOM 794 N N . GLU A 1 99 ? 28.196 3.493 13.816 1.00 70.56 99 GLU A N 1
ATOM 795 C CA . GLU A 1 99 ? 28.159 4.301 15.039 1.00 70.56 99 GLU A CA 1
ATOM 796 C C . GLU A 1 99 ? 26.757 4.344 15.658 1.00 70.56 99 GLU A C 1
ATOM 798 O O . GLU A 1 99 ? 26.616 4.082 16.855 1.00 70.56 99 GLU A O 1
ATOM 803 N N . ILE A 1 100 ? 25.706 4.531 14.852 1.00 70.50 100 ILE A N 1
ATOM 804 C CA . ILE A 1 100 ? 24.314 4.463 15.328 1.00 70.50 100 ILE A CA 1
ATOM 805 C C . ILE A 1 100 ? 24.031 3.088 15.950 1.00 70.50 100 ILE A C 1
ATOM 807 O O . ILE A 1 100 ? 23.502 2.995 17.060 1.00 70.50 100 ILE A O 1
ATOM 811 N N . ARG A 1 101 ? 24.440 1.992 15.291 1.00 71.31 101 ARG A N 1
ATOM 812 C CA . ARG A 1 101 ? 24.234 0.630 15.814 1.00 71.31 101 ARG A CA 1
ATOM 813 C C . ARG A 1 101 ? 24.945 0.407 17.152 1.00 71.31 101 ARG A C 1
ATOM 815 O O . ARG A 1 101 ? 24.367 -0.232 18.028 1.00 71.31 101 ARG A O 1
ATOM 822 N N . LYS A 1 102 ? 26.162 0.932 17.332 1.00 74.19 102 LYS A N 1
ATOM 823 C CA . LYS A 1 102 ? 26.870 0.877 18.624 1.00 74.19 102 LYS A CA 1
ATOM 824 C C . LYS A 1 102 ? 26.133 1.683 19.694 1.00 74.19 102 LYS A C 1
ATOM 826 O O . LYS A 1 102 ? 25.916 1.172 20.790 1.00 74.19 102 LYS A O 1
ATOM 831 N N . LYS A 1 103 ? 25.689 2.904 19.369 1.00 71.88 103 LYS A N 1
ATOM 832 C CA . LYS A 1 103 ? 24.916 3.770 20.279 1.00 71.88 103 LYS A CA 1
ATOM 833 C C . LYS A 1 103 ? 23.606 3.101 20.731 1.00 71.88 103 LYS A C 1
ATOM 835 O O . LYS A 1 103 ? 23.224 3.271 21.884 1.00 71.88 103 LYS A O 1
ATOM 840 N N . LEU A 1 104 ? 22.968 2.293 19.881 1.00 69.06 104 LEU A N 1
ATOM 841 C CA . LEU A 1 104 ? 21.756 1.529 20.219 1.00 69.06 104 LEU A CA 1
ATOM 842 C C . LEU A 1 104 ? 21.994 0.323 21.147 1.00 69.06 104 LEU A C 1
ATOM 844 O O . LEU A 1 104 ? 21.057 -0.112 21.806 1.00 69.06 104 LEU A O 1
ATOM 848 N N . GLN A 1 105 ? 23.207 -0.238 21.207 1.00 66.69 105 GLN A N 1
ATOM 849 C CA . GLN A 1 105 ? 23.518 -1.390 22.075 1.00 66.69 105 GLN A CA 1
ATOM 850 C C . GLN A 1 105 ? 23.845 -0.991 23.519 1.00 66.69 105 GLN A C 1
ATOM 852 O O . GLN A 1 105 ? 23.757 -1.820 24.419 1.00 66.69 105 GLN A O 1
ATOM 857 N N . VAL A 1 106 ? 24.251 0.261 23.736 1.00 60.16 106 VAL A N 1
ATOM 858 C CA . VAL A 1 106 ? 24.778 0.742 25.025 1.00 60.16 106 VAL A CA 1
ATOM 859 C C . VAL A 1 106 ? 23.722 1.499 25.844 1.00 60.16 106 VAL A C 1
ATOM 861 O O . VAL A 1 106 ? 23.896 1.692 27.044 1.00 60.16 106 VAL A O 1
ATOM 864 N N . LYS A 1 107 ? 22.616 1.933 25.227 1.00 63.06 107 LYS A N 1
ATOM 865 C CA . LYS A 1 107 ? 21.634 2.833 25.851 1.00 63.06 107 LYS A CA 1
ATOM 866 C C . LYS A 1 107 ? 20.396 2.095 26.346 1.00 63.06 107 LYS A C 1
ATOM 868 O O . LYS A 1 107 ? 19.873 1.221 25.662 1.00 63.06 107 LYS A O 1
ATOM 873 N N . HIS A 1 108 ? 19.883 2.516 27.501 1.00 65.69 108 HIS A N 1
ATOM 874 C CA . HIS A 1 108 ? 18.568 2.099 27.976 1.00 65.69 108 HIS A CA 1
ATOM 875 C C . HIS A 1 108 ? 17.504 2.933 27.245 1.00 65.69 108 HIS A C 1
ATOM 877 O O . HIS A 1 108 ? 17.210 4.065 27.626 1.00 65.69 108 HIS A O 1
ATOM 883 N N . ILE A 1 109 ? 17.031 2.404 26.119 1.00 69.00 109 ILE A N 1
ATOM 884 C CA . ILE A 1 109 ? 15.965 2.982 25.292 1.00 69.00 109 ILE A CA 1
ATOM 885 C C . ILE A 1 109 ? 14.700 2.167 25.557 1.00 69.00 109 ILE A C 1
ATOM 887 O O . ILE A 1 109 ? 14.782 0.945 25.703 1.00 69.00 109 ILE A O 1
ATOM 891 N N . GLU A 1 110 ? 13.552 2.836 25.636 1.00 74.81 110 GLU A N 1
ATOM 892 C CA . GLU A 1 110 ? 12.259 2.163 25.754 1.00 74.81 110 GLU A CA 1
ATOM 893 C C . GLU A 1 110 ? 12.019 1.238 24.555 1.00 74.81 110 GLU A C 1
ATOM 895 O O . GLU A 1 110 ? 12.388 1.547 23.421 1.00 74.81 110 GLU A O 1
ATOM 900 N N . GLU A 1 111 ? 11.402 0.081 24.792 1.00 76.75 111 GLU A N 1
ATOM 901 C CA . GLU A 1 111 ? 11.293 -0.975 23.781 1.00 76.75 111 GLU A CA 1
ATOM 902 C C . GLU A 1 111 ? 10.517 -0.524 22.532 1.00 76.75 111 GLU A C 1
ATOM 904 O O . GLU A 1 111 ? 10.948 -0.789 21.409 1.00 76.75 111 GLU A O 1
ATOM 909 N N . GLN A 1 112 ? 9.434 0.241 22.707 1.00 72.50 112 GLN A N 1
ATOM 910 C CA . GLN A 1 112 ? 8.633 0.773 21.598 1.00 72.50 112 GLN A CA 1
ATOM 911 C C . GLN A 1 112 ? 9.402 1.800 20.752 1.00 72.50 112 GLN A C 1
ATOM 913 O O . GLN A 1 112 ? 9.346 1.768 19.522 1.00 72.50 112 GLN A O 1
ATOM 918 N N . GLU A 1 113 ? 10.159 2.691 21.395 1.00 74.00 113 GLU A N 1
ATOM 919 C CA . GLU A 1 113 ? 11.002 3.683 20.718 1.00 74.00 113 GLU A CA 1
ATOM 920 C C . GLU A 1 113 ? 12.146 2.997 19.952 1.00 74.00 113 GLU A C 1
ATOM 922 O O . GLU A 1 113 ? 12.439 3.324 18.799 1.00 74.00 113 GLU A O 1
ATOM 927 N N . LEU A 1 114 ? 12.752 1.973 20.559 1.00 79.00 114 LEU A N 1
ATOM 928 C CA . LEU A 1 114 ? 13.816 1.184 19.948 1.00 79.00 114 LEU A CA 1
ATOM 929 C C . LEU A 1 114 ? 13.340 0.438 18.697 1.00 79.00 114 LEU A C 1
ATOM 931 O O . LEU A 1 114 ? 14.089 0.364 17.718 1.00 79.00 114 LEU A O 1
ATOM 935 N N . ILE A 1 115 ? 12.120 -0.109 18.720 1.00 78.62 115 ILE A N 1
ATOM 936 C CA . ILE A 1 115 ? 11.502 -0.728 17.543 1.00 78.62 115 ILE A CA 1
ATOM 937 C C . ILE A 1 115 ? 11.417 0.314 16.431 1.00 78.62 115 ILE A C 1
ATOM 939 O O . ILE A 1 115 ? 12.057 0.113 15.400 1.00 78.62 115 ILE A O 1
ATOM 943 N N . LYS A 1 116 ? 10.766 1.461 16.674 1.00 78.12 116 LYS A N 1
ATOM 944 C CA . LYS A 1 116 ? 10.605 2.546 15.687 1.00 78.12 116 LYS A CA 1
ATOM 945 C C . LYS A 1 116 ? 11.933 2.971 15.057 1.00 78.12 116 LYS A C 1
ATOM 947 O O . LYS A 1 116 ? 12.053 3.003 13.833 1.00 78.12 116 LYS A O 1
ATOM 952 N N . ILE A 1 117 ? 12.964 3.224 15.868 1.00 81.50 117 ILE A N 1
ATOM 953 C CA . ILE A 1 117 ? 14.291 3.618 15.365 1.00 81.50 117 ILE A CA 1
ATOM 954 C C . ILE A 1 117 ? 14.886 2.529 14.458 1.00 81.50 117 ILE A C 1
ATOM 956 O O . ILE A 1 117 ? 15.436 2.831 13.394 1.00 81.50 117 ILE A O 1
ATOM 960 N N . ARG A 1 118 ? 14.767 1.252 14.841 1.00 83.00 118 ARG A N 1
ATOM 961 C CA . ARG A 1 118 ? 15.252 0.131 14.021 1.00 83.00 118 ARG A CA 1
ATOM 962 C C . ARG A 1 118 ? 14.514 0.033 12.688 1.00 83.00 118 ARG A C 1
ATOM 964 O O . ARG A 1 118 ? 15.169 -0.251 11.686 1.00 83.00 118 ARG A O 1
ATOM 971 N N . GLU A 1 119 ? 13.206 0.288 12.655 1.00 84.25 119 GLU A N 1
ATOM 972 C CA . GLU A 1 119 ? 12.430 0.292 11.407 1.00 84.25 119 GLU A CA 1
ATOM 973 C C . GLU A 1 119 ? 12.937 1.360 10.436 1.00 84.25 119 GLU A C 1
ATOM 975 O O . GLU A 1 119 ? 13.188 1.064 9.268 1.00 84.25 119 GLU A O 1
ATOM 980 N N . VAL A 1 120 ? 13.149 2.586 10.926 1.00 84.31 120 VAL A N 1
ATOM 981 C CA . VAL A 1 120 ? 13.630 3.705 10.101 1.00 84.31 120 VAL A CA 1
ATOM 982 C C . VAL A 1 120 ? 15.033 3.427 9.562 1.00 84.31 120 VAL A C 1
ATOM 984 O O . VAL A 1 120 ? 15.294 3.645 8.379 1.00 84.31 120 VAL A O 1
ATOM 987 N N . ILE A 1 121 ? 15.933 2.887 10.391 1.00 83.12 121 ILE A N 1
ATOM 988 C CA . ILE A 1 121 ? 17.281 2.499 9.949 1.00 83.12 121 ILE A CA 1
ATOM 989 C C . ILE A 1 121 ? 17.207 1.401 8.885 1.00 83.12 121 ILE A C 1
ATOM 991 O O . ILE A 1 121 ? 17.930 1.467 7.889 1.00 83.12 121 ILE A O 1
ATOM 995 N N . ALA A 1 122 ? 16.349 0.395 9.076 1.00 86.06 122 ALA A N 1
ATOM 996 C CA . ALA A 1 122 ? 16.175 -0.686 8.112 1.00 86.06 122 ALA A CA 1
ATOM 997 C C . ALA A 1 122 ? 15.656 -0.162 6.764 1.00 86.06 122 ALA A C 1
ATOM 999 O O . ALA A 1 122 ? 16.189 -0.551 5.721 1.00 86.06 122 ALA A O 1
ATOM 1000 N N . LEU A 1 123 ? 14.695 0.769 6.787 1.00 87.75 123 LEU A N 1
ATOM 1001 C CA . LEU A 1 123 ? 14.187 1.458 5.599 1.00 87.75 123 LEU A CA 1
ATOM 1002 C C . LEU A 1 123 ? 15.300 2.227 4.882 1.00 87.75 123 LEU A C 1
ATOM 1004 O O . LEU A 1 123 ? 15.524 1.995 3.696 1.00 87.75 123 LEU A O 1
ATOM 1008 N N . CYS A 1 124 ? 16.054 3.064 5.602 1.00 86.19 124 CYS A N 1
ATOM 1009 C CA . CYS A 1 124 ? 17.170 3.823 5.031 1.00 86.19 124 CYS A CA 1
ATOM 1010 C C . CYS A 1 124 ? 18.218 2.894 4.403 1.00 86.19 124 CYS A C 1
ATOM 1012 O O . CYS A 1 124 ? 18.664 3.122 3.283 1.00 86.19 124 CYS A O 1
ATOM 1014 N N . CYS A 1 125 ? 18.585 1.801 5.080 1.00 82.25 125 CYS A N 1
ATOM 1015 C CA . CYS A 1 125 ? 19.546 0.833 4.546 1.00 82.25 125 CYS A CA 1
ATOM 1016 C C . CYS A 1 125 ? 19.043 0.155 3.262 1.00 82.25 125 CYS A C 1
ATOM 1018 O O . CYS A 1 125 ? 19.825 -0.050 2.329 1.00 82.25 125 CYS A O 1
ATOM 1020 N N . ASN A 1 126 ? 17.756 -0.204 3.209 1.00 84.94 126 ASN A N 1
ATOM 1021 C CA . ASN A 1 126 ? 17.148 -0.809 2.026 1.00 84.94 126 ASN A CA 1
ATOM 1022 C C . ASN A 1 126 ? 17.132 0.182 0.846 1.00 84.94 126 ASN A C 1
ATOM 1024 O O . ASN A 1 126 ? 17.608 -0.152 -0.239 1.00 84.94 126 ASN A O 1
ATOM 1028 N N . GLN A 1 127 ? 16.707 1.422 1.091 1.00 86.12 127 GLN A N 1
ATOM 1029 C CA . GLN A 1 127 ? 16.668 2.498 0.097 1.00 86.12 127 GLN A CA 1
ATOM 1030 C C . GLN A 1 127 ? 18.061 2.857 -0.436 1.00 86.12 127 GLN A C 1
ATOM 1032 O O . GLN A 1 127 ? 18.261 2.913 -1.646 1.00 86.12 127 GLN A O 1
ATOM 1037 N N . ILE A 1 128 ? 19.065 2.990 0.440 1.00 83.31 128 ILE A N 1
ATOM 1038 C CA . ILE A 1 128 ? 20.459 3.222 0.031 1.00 83.31 128 ILE A CA 1
ATOM 1039 C C . ILE A 1 128 ? 20.943 2.100 -0.891 1.00 83.31 128 ILE A C 1
ATOM 1041 O O . ILE A 1 128 ? 21.564 2.365 -1.922 1.00 83.31 128 ILE A O 1
ATOM 1045 N N . LYS A 1 129 ? 20.649 0.837 -0.551 1.00 81.00 129 LYS A N 1
ATOM 1046 C CA . LYS A 1 129 ? 21.014 -0.310 -1.391 1.00 81.00 129 LYS A CA 1
ATOM 1047 C C . LYS A 1 129 ? 20.374 -0.203 -2.781 1.00 81.00 129 LYS A C 1
ATOM 1049 O O . LYS A 1 129 ? 21.093 -0.396 -3.762 1.00 81.00 129 LYS A O 1
ATOM 1054 N N . LYS A 1 130 ? 19.077 0.117 -2.868 1.00 84.25 130 LYS A N 1
ATOM 1055 C CA . LYS A 1 130 ? 18.358 0.303 -4.142 1.00 84.25 130 LYS A CA 1
ATOM 1056 C C . LYS A 1 130 ? 18.959 1.438 -4.974 1.00 84.25 130 LYS A C 1
ATOM 1058 O O . LYS A 1 130 ? 19.403 1.194 -6.095 1.00 84.25 130 LYS A O 1
ATOM 1063 N N . CYS A 1 131 ? 19.093 2.635 -4.400 1.00 81.88 131 CYS A N 1
ATOM 1064 C CA . CYS A 1 131 ? 19.651 3.798 -5.095 1.00 81.88 131 CYS A CA 1
ATOM 1065 C C . CYS A 1 131 ? 21.066 3.539 -5.621 1.00 81.88 131 CYS A C 1
ATOM 1067 O O . CYS A 1 131 ? 21.373 3.875 -6.761 1.00 81.88 131 CYS A O 1
ATOM 1069 N N . VAL A 1 132 ? 21.932 2.891 -4.833 1.00 76.31 132 VAL A N 1
ATOM 1070 C CA . VAL A 1 132 ? 23.296 2.559 -5.276 1.00 76.31 132 VAL A CA 1
ATOM 1071 C C . VAL A 1 132 ? 23.282 1.584 -6.454 1.00 76.31 132 VAL A C 1
ATOM 1073 O O . VAL A 1 132 ? 24.076 1.748 -7.379 1.00 76.31 132 VAL A O 1
ATOM 1076 N N . VAL A 1 133 ? 22.412 0.570 -6.444 1.00 77.94 133 VAL A N 1
ATOM 1077 C CA . VAL A 1 133 ? 22.294 -0.379 -7.563 1.00 77.94 133 VAL A CA 1
ATOM 1078 C C . VAL A 1 133 ? 21.812 0.331 -8.830 1.00 77.94 133 VAL A C 1
ATOM 1080 O O . VAL A 1 133 ? 22.430 0.153 -9.881 1.00 77.94 133 VAL A O 1
ATOM 1083 N N . ASN A 1 134 ? 20.791 1.183 -8.722 1.00 79.69 134 ASN A N 1
ATOM 1084 C CA . ASN A 1 134 ? 20.246 1.916 -9.865 1.00 79.69 134 ASN A CA 1
ATOM 1085 C C . ASN A 1 134 ? 21.259 2.914 -10.435 1.00 79.69 134 ASN A C 1
ATOM 1087 O O . ASN A 1 134 ? 21.525 2.895 -11.635 1.00 79.69 134 ASN A O 1
ATOM 1091 N N . LEU A 1 135 ? 21.940 3.685 -9.581 1.00 75.31 135 LEU A N 1
ATOM 1092 C CA . LEU A 1 135 ? 23.019 4.586 -10.000 1.00 75.31 135 LEU A CA 1
ATOM 1093 C C . LEU A 1 135 ? 24.143 3.847 -10.737 1.00 75.31 135 LEU A C 1
ATOM 1095 O O . LEU A 1 135 ? 24.633 4.326 -11.755 1.00 75.31 135 LEU A O 1
ATOM 1099 N N . LEU A 1 136 ? 24.539 2.655 -10.277 1.00 69.19 136 LEU A N 1
ATOM 1100 C CA . LEU A 1 136 ? 25.526 1.840 -10.996 1.00 69.19 136 LEU A CA 1
ATOM 1101 C C . LEU A 1 136 ? 25.021 1.393 -12.373 1.00 69.19 136 LEU A C 1
ATOM 1103 O O . LEU A 1 136 ? 25.814 1.327 -13.313 1.00 69.19 136 LEU A O 1
ATOM 1107 N N . GLY A 1 137 ? 23.726 1.097 -12.497 1.00 70.38 137 GLY A N 1
ATOM 1108 C CA . GLY A 1 137 ? 23.077 0.829 -13.779 1.00 70.38 137 GLY A CA 1
ATOM 1109 C C . GLY A 1 137 ? 23.159 2.025 -14.728 1.00 70.38 137 GLY A C 1
ATOM 1110 O O . GLY A 1 137 ? 23.556 1.858 -15.882 1.00 70.38 137 GLY A O 1
ATOM 1111 N N . ILE A 1 138 ? 22.883 3.227 -14.216 1.00 73.94 138 ILE A N 1
ATOM 1112 C CA . ILE A 1 138 ? 22.975 4.489 -14.961 1.00 73.94 138 ILE A CA 1
ATOM 1113 C C . ILE A 1 138 ? 24.410 4.725 -15.453 1.00 73.94 138 ILE A C 1
ATOM 1115 O O . ILE A 1 138 ? 24.626 4.867 -16.655 1.00 73.94 138 ILE A O 1
ATOM 1119 N N . PHE A 1 139 ? 25.407 4.654 -14.563 1.00 70.25 139 PHE A N 1
ATOM 1120 C CA . PHE A 1 139 ? 26.813 4.856 -14.944 1.00 70.25 139 PHE A CA 1
ATOM 1121 C C . PHE A 1 139 ? 27.306 3.823 -15.955 1.00 70.25 139 PHE A C 1
ATOM 1123 O O . PHE A 1 139 ? 28.099 4.134 -16.843 1.00 70.25 139 PHE A O 1
ATOM 1130 N N . LYS A 1 140 ? 26.839 2.575 -15.841 1.00 70.19 140 LYS A N 1
ATOM 1131 C CA . LYS A 1 140 ? 27.161 1.530 -16.813 1.00 70.19 140 LYS A CA 1
ATOM 1132 C C . LYS A 1 140 ? 26.582 1.858 -18.190 1.00 70.19 140 LYS A C 1
ATOM 1134 O O . LYS A 1 140 ? 27.255 1.623 -19.191 1.00 70.19 140 LYS A O 1
ATOM 1139 N N . LEU A 1 141 ? 25.353 2.371 -18.251 1.00 72.44 141 LEU A N 1
ATOM 1140 C CA . LEU A 1 141 ? 24.712 2.757 -19.507 1.00 72.44 141 LEU A CA 1
ATOM 1141 C C . LEU A 1 141 ? 25.449 3.925 -20.168 1.00 72.44 141 LEU A C 1
ATOM 1143 O O . LEU A 1 141 ? 25.772 3.842 -21.349 1.00 72.44 141 LEU A O 1
ATOM 1147 N N . GLU A 1 142 ? 25.782 4.953 -19.396 1.00 68.25 142 GLU A N 1
ATOM 1148 C CA . GLU A 1 142 ? 26.550 6.117 -19.851 1.00 68.25 142 GLU A CA 1
ATOM 1149 C C . GLU A 1 142 ? 27.911 5.729 -20.414 1.00 68.25 142 GLU A C 1
ATOM 1151 O O . GLU A 1 142 ? 28.258 6.104 -21.532 1.00 68.25 142 GLU A O 1
ATOM 1156 N N . TYR A 1 143 ? 28.651 4.902 -19.671 1.00 66.88 143 TYR A N 1
ATOM 1157 C CA . TYR A 1 143 ? 29.943 4.394 -20.112 1.00 66.88 143 TYR A CA 1
ATOM 1158 C C . TYR A 1 143 ? 29.831 3.608 -21.423 1.00 66.88 143 TYR A C 1
ATOM 1160 O O . TYR A 1 143 ? 30.624 3.814 -22.339 1.00 66.88 143 TYR A O 1
ATOM 1168 N N . ASN A 1 144 ? 28.839 2.719 -21.529 1.00 68.06 144 ASN A N 1
ATOM 1169 C CA . ASN A 1 144 ? 28.661 1.867 -22.705 1.00 68.06 144 ASN A CA 1
ATOM 1170 C C . ASN A 1 144 ? 28.236 2.649 -23.950 1.00 68.06 144 ASN A C 1
ATOM 1172 O O . ASN A 1 144 ? 28.644 2.303 -25.055 1.00 68.06 144 ASN A O 1
ATOM 1176 N N . GLN A 1 145 ? 27.391 3.662 -23.777 1.00 68.25 145 GLN A N 1
ATOM 1177 C CA . GLN A 1 145 ? 26.876 4.479 -24.874 1.00 68.25 145 GLN A CA 1
ATOM 1178 C C . GLN A 1 145 ? 27.799 5.664 -25.197 1.00 68.25 145 GLN A C 1
ATOM 1180 O O . GLN A 1 145 ? 27.580 6.350 -26.190 1.00 68.25 145 GLN A O 1
ATOM 1185 N N . GLY A 1 146 ? 28.823 5.918 -24.371 1.00 58.59 146 GLY A N 1
ATOM 1186 C CA . GLY A 1 146 ? 29.676 7.102 -24.488 1.00 58.59 146 GLY A CA 1
ATOM 1187 C C . GLY A 1 146 ? 28.898 8.409 -24.327 1.00 58.59 146 GLY A C 1
ATOM 1188 O O . GLY A 1 146 ? 29.344 9.445 -24.810 1.00 58.59 146 GLY A O 1
ATOM 1189 N N . ILE A 1 147 ? 27.725 8.353 -23.691 1.00 63.72 147 ILE A N 1
ATOM 1190 C CA . ILE A 1 147 ? 26.871 9.511 -23.450 1.00 63.72 147 ILE A CA 1
ATOM 1191 C C . ILE A 1 147 ? 27.038 9.938 -22.006 1.00 63.72 147 ILE A C 1
ATOM 1193 O O . ILE A 1 147 ? 27.027 9.112 -21.092 1.00 63.72 147 ILE A O 1
ATOM 1197 N N . PHE A 1 148 ? 27.143 11.240 -21.796 1.00 59.25 148 PHE A N 1
ATOM 1198 C CA . PHE A 1 148 ? 26.947 11.802 -20.480 1.00 59.25 148 PHE A CA 1
ATOM 1199 C C . PHE A 1 148 ? 25.514 12.312 -20.424 1.00 59.25 148 PHE A C 1
ATOM 1201 O O . PHE A 1 148 ? 25.146 13.269 -21.102 1.00 59.25 148 PHE A O 1
ATOM 1208 N N . LEU A 1 149 ? 24.682 11.619 -19.651 1.00 57.09 149 LEU A N 1
ATOM 1209 C CA . LEU A 1 149 ? 23.251 11.896 -19.583 1.00 57.09 149 LEU A CA 1
ATOM 1210 C C . LEU A 1 149 ? 22.925 13.319 -19.053 1.00 57.09 149 LEU A C 1
ATOM 1212 O O . LEU A 1 149 ? 21.810 13.787 -19.208 1.00 57.09 149 LEU A O 1
ATOM 1216 N N . GLN A 1 150 ? 23.916 14.083 -18.583 1.00 52.03 150 GLN A N 1
ATOM 1217 C CA . GLN A 1 150 ? 23.766 15.491 -18.187 1.00 52.03 150 GLN A CA 1
ATOM 1218 C C . GLN A 1 150 ? 23.427 16.460 -19.335 1.00 52.03 150 GLN A C 1
ATOM 1220 O O . GLN A 1 150 ? 22.928 17.553 -19.074 1.00 52.03 150 GLN A O 1
ATOM 1225 N N . GLU A 1 151 ? 23.682 16.105 -20.602 1.00 41.47 151 GLU A N 1
ATOM 1226 C CA . GLU A 1 151 ? 23.748 17.100 -21.692 1.00 41.47 151 GLU A CA 1
ATOM 1227 C C . GLU A 1 151 ? 22.573 17.107 -22.686 1.00 41.47 151 GLU A C 1
ATOM 1229 O O . GLU A 1 151 ? 22.505 17.987 -23.545 1.00 41.47 151 GLU A O 1
ATOM 1234 N N . CYS A 1 152 ? 21.622 16.170 -22.617 1.00 39.53 152 CYS A N 1
ATOM 1235 C CA . CYS A 1 152 ? 20.632 16.021 -23.698 1.00 39.53 152 CYS A CA 1
ATOM 1236 C C . CYS A 1 152 ? 19.375 16.908 -23.593 1.00 39.53 152 CYS A C 1
ATOM 1238 O O . CYS A 1 152 ? 18.618 16.976 -24.563 1.00 39.53 152 CYS A O 1
ATOM 1240 N N . CYS A 1 153 ? 19.156 17.624 -22.485 1.00 38.41 153 CYS A N 1
ATOM 1241 C CA . CYS A 1 153 ? 18.037 18.564 -22.342 1.00 38.41 153 CYS A CA 1
ATOM 1242 C C . CYS A 1 153 ? 18.538 19.986 -22.056 1.00 38.41 153 CYS A C 1
ATOM 1244 O O . CYS A 1 153 ? 19.509 20.176 -21.330 1.00 38.41 153 CYS A O 1
ATOM 1246 N N . ARG A 1 154 ? 17.876 21.007 -22.621 1.00 36.50 154 ARG A N 1
ATOM 1247 C CA . ARG A 1 154 ? 18.032 22.407 -22.193 1.00 36.50 154 ARG A CA 1
ATOM 1248 C C . ARG A 1 154 ? 16.720 22.894 -21.570 1.00 36.50 154 ARG A C 1
ATOM 1250 O O . ARG A 1 154 ? 15.720 22.915 -22.286 1.00 36.50 154 ARG A O 1
ATOM 1257 N N . PRO A 1 155 ? 16.725 23.328 -20.292 1.00 44.81 155 PRO A N 1
ATOM 1258 C CA . PRO A 1 155 ? 17.863 23.307 -19.358 1.00 44.81 155 PRO A CA 1
ATOM 1259 C C . PRO A 1 155 ? 18.296 21.866 -18.998 1.00 44.81 155 PRO A C 1
ATOM 1261 O O . PRO A 1 155 ? 17.464 20.964 -19.096 1.00 44.81 155 PRO A O 1
ATOM 1264 N N . PRO A 1 156 ? 19.575 21.640 -18.630 1.00 44.81 156 PRO A N 1
ATOM 1265 C CA . PRO A 1 156 ? 20.077 20.320 -18.248 1.00 44.81 156 PRO A CA 1
ATOM 1266 C C . PRO A 1 156 ? 19.329 19.849 -17.003 1.00 44.81 156 PRO A C 1
ATOM 1268 O O . PRO A 1 156 ? 19.425 20.470 -15.946 1.00 44.81 156 PRO A O 1
ATOM 1271 N N . ARG A 1 157 ? 18.530 18.791 -17.146 1.00 51.97 157 ARG A N 1
ATOM 1272 C CA . ARG A 1 157 ? 17.823 18.144 -16.039 1.00 51.97 157 ARG A CA 1
ATOM 1273 C C . ARG A 1 157 ? 18.269 16.691 -15.996 1.00 51.97 157 ARG A C 1
ATOM 1275 O O . ARG A 1 157 ? 17.834 15.874 -16.799 1.00 51.97 157 ARG A O 1
ATOM 1282 N N . ASP A 1 158 ? 19.177 16.395 -15.077 1.00 57.12 158 ASP A N 1
ATOM 1283 C CA . ASP A 1 158 ? 19.706 15.057 -14.797 1.00 57.12 158 ASP A CA 1
ATOM 1284 C C . ASP A 1 158 ? 18.661 14.188 -14.052 1.00 57.12 158 ASP A C 1
ATOM 1286 O O . ASP A 1 158 ? 18.973 13.575 -13.036 1.00 57.12 158 ASP A O 1
ATOM 1290 N N . GLU A 1 159 ? 17.401 14.128 -14.505 1.00 65.56 159 GLU A N 1
ATOM 1291 C CA . GLU A 1 159 ? 16.277 13.653 -13.668 1.00 65.56 159 GLU A CA 1
ATOM 1292 C C . GLU A 1 159 ? 16.464 12.215 -13.149 1.00 65.56 159 GLU A C 1
ATOM 1294 O O . GLU A 1 159 ? 16.167 11.928 -11.991 1.00 65.56 159 GLU A O 1
ATOM 1299 N N . SER A 1 160 ? 17.066 11.318 -13.943 1.00 71.88 160 SER A N 1
ATOM 1300 C CA . SER A 1 160 ? 17.311 9.932 -13.511 1.00 71.88 160 SER A CA 1
ATOM 1301 C C . SER A 1 160 ? 18.425 9.784 -12.471 1.00 71.88 160 SER A C 1
ATOM 1303 O O . SER A 1 160 ? 18.370 8.886 -11.634 1.00 71.88 160 SER A O 1
ATOM 1305 N N . ARG A 1 161 ? 19.468 10.623 -12.514 1.00 72.88 161 ARG A N 1
ATOM 1306 C CA . ARG A 1 161 ? 20.524 10.618 -11.485 1.00 72.88 161 ARG A CA 1
ATOM 1307 C C . ARG A 1 161 ? 20.051 11.360 -10.245 1.00 72.88 161 ARG A C 1
ATOM 1309 O O . ARG A 1 161 ? 20.232 10.857 -9.139 1.00 72.88 161 ARG A O 1
ATOM 1316 N N . GLN A 1 162 ? 19.439 12.522 -10.459 1.00 76.81 162 GLN A N 1
ATOM 1317 C CA . GLN A 1 162 ? 18.960 13.423 -9.423 1.00 76.81 162 GLN A CA 1
ATOM 1318 C C . GLN A 1 162 ? 17.964 12.715 -8.504 1.00 76.81 162 GLN A C 1
ATOM 1320 O O . GLN A 1 162 ? 18.191 12.700 -7.300 1.00 76.81 162 GLN A O 1
ATOM 1325 N N . CYS A 1 163 ? 16.993 11.986 -9.065 1.00 80.88 163 CYS A N 1
ATOM 1326 C CA . CYS A 1 163 ? 16.046 11.174 -8.297 1.00 80.88 163 CYS A CA 1
ATOM 1327 C C . CYS A 1 163 ? 16.738 10.272 -7.258 1.00 80.88 163 CYS A C 1
ATOM 1329 O O . CYS A 1 163 ? 16.382 10.252 -6.078 1.00 80.88 163 CYS A O 1
ATOM 1331 N N . HIS A 1 164 ? 17.773 9.533 -7.666 1.00 79.38 164 HIS A N 1
ATOM 1332 C CA . HIS A 1 164 ? 18.472 8.623 -6.758 1.00 79.38 164 HIS A CA 1
ATOM 1333 C C . HIS A 1 164 ? 19.435 9.335 -5.802 1.00 79.38 164 HIS A C 1
ATOM 1335 O O . HIS A 1 164 ? 19.661 8.830 -4.701 1.00 79.38 164 HIS A O 1
ATOM 1341 N N . VAL A 1 165 ? 20.010 10.473 -6.200 1.00 75.38 165 VAL A N 1
ATOM 1342 C CA . VAL A 1 165 ? 20.884 11.287 -5.341 1.00 75.38 165 VAL A CA 1
ATOM 1343 C C . VAL A 1 165 ? 20.074 11.961 -4.238 1.00 75.38 165 VAL A C 1
ATOM 1345 O O . VAL A 1 165 ? 20.397 11.757 -3.071 1.00 75.38 165 VAL A O 1
ATOM 1348 N N . GLU A 1 166 ? 18.979 12.644 -4.570 1.00 79.56 166 GLU A N 1
ATOM 1349 C CA . GLU A 1 166 ? 18.068 13.254 -3.589 1.00 79.56 166 GLU A CA 1
ATOM 1350 C C . GLU A 1 166 ? 17.541 12.209 -2.607 1.00 79.56 166 GLU A C 1
ATOM 1352 O O . GLU A 1 166 ? 17.475 12.426 -1.396 1.00 79.56 166 GLU A O 1
ATOM 1357 N N . ARG A 1 167 ? 17.241 11.004 -3.107 1.00 84.12 167 ARG A N 1
ATOM 1358 C CA . ARG A 1 167 ? 16.799 9.913 -2.244 1.00 84.12 167 ARG A CA 1
ATOM 1359 C C . ARG A 1 167 ? 17.889 9.419 -1.288 1.00 84.12 167 ARG A C 1
ATOM 1361 O O . ARG A 1 167 ? 17.585 9.037 -0.155 1.00 84.12 167 ARG A O 1
ATOM 1368 N N . LEU A 1 168 ? 19.151 9.408 -1.717 1.00 80.81 168 LEU A N 1
ATOM 1369 C CA . LEU A 1 168 ? 20.286 9.098 -0.842 1.00 80.81 168 LEU A CA 1
ATOM 1370 C C . LEU A 1 168 ? 20.505 10.193 0.202 1.00 80.81 168 LEU A C 1
ATOM 1372 O O . LEU A 1 168 ? 20.736 9.863 1.364 1.00 80.81 168 LEU A O 1
ATOM 1376 N N . GLU A 1 169 ? 20.398 11.461 -0.191 1.00 78.31 169 GLU A N 1
ATOM 1377 C CA . GLU A 1 169 ? 20.479 12.608 0.718 1.00 78.31 169 GLU A CA 1
ATOM 1378 C C . GLU A 1 169 ? 19.402 12.522 1.799 1.00 78.31 169 GLU A C 1
ATOM 1380 O O . GLU A 1 169 ? 19.727 12.596 2.983 1.00 78.31 169 GLU A O 1
ATOM 1385 N N . TRP A 1 170 ? 18.156 12.220 1.418 1.00 85.50 170 TRP A N 1
ATOM 1386 C CA . TRP A 1 170 ? 17.061 11.980 2.359 1.00 85.50 170 TRP A CA 1
ATOM 1387 C C . TRP A 1 170 ? 17.387 10.862 3.363 1.00 85.50 170 TRP A C 1
ATOM 1389 O O . TRP A 1 170 ? 17.178 11.015 4.567 1.00 85.50 170 TRP A O 1
ATOM 1399 N N . CYS A 1 171 ? 17.948 9.738 2.898 1.00 83.00 171 CYS A N 1
ATOM 1400 C CA . CYS A 1 171 ? 18.334 8.638 3.789 1.00 83.00 171 CYS A CA 1
ATOM 1401 C C . CYS A 1 171 ? 19.442 9.052 4.769 1.00 83.00 171 CYS A C 1
ATOM 1403 O O . CYS A 1 171 ? 19.419 8.652 5.933 1.00 83.00 171 CYS A O 1
ATOM 1405 N N . ILE A 1 172 ? 20.425 9.824 4.304 1.00 78.81 172 ILE A N 1
ATOM 1406 C CA . ILE A 1 172 ? 21.543 10.298 5.127 1.00 78.81 172 ILE A CA 1
ATOM 1407 C C . ILE A 1 172 ? 21.045 11.296 6.177 1.00 78.81 172 ILE A C 1
ATOM 1409 O O . ILE A 1 172 ? 21.380 11.149 7.351 1.00 78.81 172 ILE A O 1
ATOM 1413 N N . ASP A 1 173 ? 20.210 12.258 5.786 1.00 81.88 173 ASP A N 1
ATOM 1414 C CA . ASP A 1 173 ? 19.616 13.239 6.699 1.00 81.88 173 ASP A CA 1
ATOM 1415 C C . ASP A 1 173 ? 18.787 12.561 7.799 1.00 81.88 173 ASP A C 1
ATOM 1417 O O . ASP A 1 173 ? 18.915 12.858 8.993 1.00 81.88 173 ASP A O 1
ATOM 1421 N N . ARG A 1 174 ? 18.022 11.531 7.422 1.00 83.56 174 ARG A N 1
ATOM 1422 C CA . ARG A 1 174 ? 17.247 10.735 8.373 1.00 83.56 174 ARG A CA 1
ATOM 1423 C C . ARG A 1 174 ? 18.127 10.001 9.383 1.00 83.56 174 ARG A C 1
ATOM 1425 O O . ARG A 1 174 ? 17.833 10.013 10.579 1.00 83.56 174 ARG A O 1
ATOM 1432 N N . LEU A 1 175 ? 19.213 9.380 8.922 1.00 82.31 175 LEU A N 1
ATOM 1433 C CA . LEU A 1 175 ? 20.185 8.719 9.797 1.00 82.31 175 LEU A CA 1
ATOM 1434 C C . LEU A 1 175 ? 20.884 9.722 10.726 1.00 82.31 175 LEU A C 1
ATOM 1436 O O . LEU A 1 175 ? 21.064 9.425 11.906 1.00 82.31 175 LEU A O 1
ATOM 1440 N N . ASN A 1 176 ? 21.211 10.917 10.231 1.00 81.00 176 ASN A N 1
ATOM 1441 C CA . ASN A 1 176 ? 21.804 11.984 11.037 1.00 81.00 176 ASN A CA 1
ATOM 1442 C C . ASN A 1 176 ? 20.835 12.499 12.110 1.00 81.00 176 ASN A C 1
ATOM 1444 O O . ASN A 1 176 ? 21.255 12.730 13.241 1.00 81.00 176 ASN A O 1
ATOM 1448 N N . THR A 1 177 ? 19.541 12.617 11.800 1.00 83.81 177 THR A N 1
ATOM 1449 C CA . THR A 1 177 ? 18.509 13.009 12.775 1.00 83.81 177 THR A CA 1
ATOM 1450 C C . THR A 1 177 ? 18.415 11.993 13.914 1.00 83.81 177 THR A C 1
ATOM 1452 O O . THR A 1 177 ? 18.394 12.367 15.087 1.00 83.81 177 THR A O 1
ATOM 1455 N N . ILE A 1 178 ? 18.437 10.696 13.587 1.00 82.31 178 ILE A N 1
ATOM 1456 C CA . ILE A 1 178 ? 18.480 9.622 14.589 1.00 82.31 178 ILE A CA 1
ATOM 1457 C C . ILE A 1 178 ? 19.752 9.730 15.433 1.00 82.31 178 ILE A C 1
ATOM 1459 O O . ILE A 1 178 ? 19.687 9.605 16.657 1.00 82.31 178 ILE A O 1
ATOM 1463 N N . ASP A 1 179 ? 20.903 9.977 14.808 1.00 80.69 179 ASP A N 1
ATOM 1464 C CA . ASP A 1 179 ? 22.163 10.096 15.537 1.00 80.69 179 ASP A CA 1
ATOM 1465 C C . ASP A 1 179 ? 22.151 11.282 16.516 1.00 80.69 179 ASP A C 1
ATOM 1467 O O . ASP A 1 179 ? 22.472 11.114 17.694 1.00 80.69 179 ASP A O 1
ATOM 1471 N N . GLN A 1 180 ? 21.667 12.446 16.072 1.00 82.31 180 GLN A N 1
ATOM 1472 C CA . GLN A 1 180 ? 21.492 13.638 16.907 1.00 82.31 180 GLN A CA 1
ATOM 1473 C C . GLN A 1 180 ? 20.502 13.406 18.052 1.00 82.31 180 GLN A C 1
ATOM 1475 O O . GLN A 1 180 ? 20.745 13.844 19.176 1.00 82.31 180 GLN A O 1
ATOM 1480 N N . HIS A 1 181 ? 19.393 12.710 17.800 1.00 80.81 181 HIS A N 1
ATOM 1481 C CA . HIS A 1 181 ? 18.419 12.375 18.837 1.00 80.81 181 HIS A CA 1
ATOM 1482 C C . HIS A 1 181 ? 19.025 11.467 19.909 1.00 80.81 181 HIS A C 1
ATOM 1484 O O . HIS A 1 181 ? 18.895 11.718 21.110 1.00 80.81 181 HIS A O 1
ATOM 1490 N N . LEU A 1 182 ? 19.779 10.451 19.481 1.00 78.19 182 LEU A N 1
ATOM 1491 C CA . LEU A 1 182 ? 20.529 9.604 20.396 1.00 78.19 182 LEU A CA 1
ATOM 1492 C C . LEU A 1 182 ? 21.553 10.441 21.188 1.00 78.19 182 LEU A C 1
ATOM 1494 O O . LEU A 1 182 ? 21.722 10.201 22.384 1.00 78.19 182 LEU A O 1
ATOM 1498 N N . GLU A 1 183 ? 22.230 11.416 20.582 1.00 77.12 183 GLU A N 1
ATOM 1499 C CA . GLU A 1 183 ? 23.181 12.302 21.272 1.00 77.12 183 GLU A CA 1
ATOM 1500 C C . GLU A 1 183 ? 22.531 13.252 22.284 1.00 77.12 183 GLU A C 1
ATOM 1502 O O . GLU A 1 183 ? 23.030 13.356 23.404 1.00 77.12 183 GLU A O 1
ATOM 1507 N N . LYS A 1 184 ? 21.399 13.885 21.955 1.00 74.50 184 LYS A N 1
ATOM 1508 C CA . LYS A 1 184 ? 20.654 14.762 22.881 1.00 74.50 184 LYS A CA 1
ATOM 1509 C C . LYS A 1 184 ? 20.215 14.025 24.149 1.00 74.50 184 LYS A C 1
ATOM 1511 O O . LYS A 1 184 ? 20.270 14.586 25.239 1.00 74.50 184 LYS A O 1
ATOM 1516 N N . ARG A 1 185 ? 19.870 12.738 24.048 1.00 68.69 185 ARG A N 1
ATOM 1517 C CA . ARG A 1 185 ? 19.543 11.916 25.227 1.00 68.69 185 ARG A CA 1
ATOM 1518 C C . ARG A 1 185 ? 20.750 11.678 26.148 1.00 68.69 185 ARG A C 1
ATOM 1520 O O . ARG A 1 185 ? 20.566 11.475 27.342 1.00 68.69 185 ARG A O 1
ATOM 1527 N N . ASN A 1 186 ? 21.985 11.742 25.634 1.00 61.66 186 ASN A N 1
ATOM 1528 C CA . ASN A 1 186 ? 23.196 11.605 26.455 1.00 61.66 186 ASN A CA 1
ATOM 1529 C C . ASN A 1 186 ? 23.496 12.849 27.308 1.00 61.66 186 ASN A C 1
ATOM 1531 O O . ASN A 1 186 ? 24.237 12.735 28.282 1.00 61.66 186 ASN A O 1
ATOM 1535 N N . SER A 1 187 ? 22.980 14.030 26.951 1.00 60.53 187 SER A N 1
ATOM 1536 C CA . SER A 1 187 ? 23.299 15.282 27.650 1.00 60.53 187 SER A CA 1
ATOM 1537 C C . SER A 1 187 ? 22.342 15.625 28.802 1.00 60.53 187 SER A C 1
ATOM 1539 O O . SER A 1 187 ? 22.483 16.695 29.389 1.00 60.53 187 SER A O 1
ATOM 1541 N N . ASN A 1 188 ? 21.408 14.731 29.171 1.00 54.25 188 ASN A N 1
ATOM 1542 C CA . ASN A 1 188 ? 20.400 14.929 30.233 1.00 54.25 188 ASN A CA 1
ATOM 1543 C C . ASN A 1 188 ? 19.552 16.215 30.091 1.00 54.25 188 ASN A C 1
ATOM 1545 O O . ASN A 1 188 ? 18.944 16.671 31.057 1.00 54.25 188 ASN A O 1
ATOM 1549 N N . LEU A 1 189 ? 19.474 16.797 28.893 1.00 52.41 189 LEU A N 1
ATOM 1550 C CA . LEU A 1 189 ? 18.573 17.904 28.567 1.00 52.41 189 LEU A CA 1
ATOM 1551 C C . LEU A 1 189 ? 17.264 17.330 28.008 1.00 52.41 189 LEU A C 1
ATOM 1553 O O . LEU A 1 189 ? 16.945 17.505 26.835 1.00 52.41 189 LEU A O 1
ATOM 1557 N N . SER A 1 190 ? 16.525 16.582 28.828 1.00 46.28 190 SER A N 1
ATOM 1558 C CA . SER A 1 190 ? 15.185 16.110 28.474 1.00 46.28 190 SER A CA 1
ATOM 1559 C C . SER A 1 190 ? 14.188 17.261 28.623 1.00 46.28 190 SER A C 1
ATOM 1561 O O . SER A 1 190 ? 13.637 17.474 29.701 1.00 46.28 190 SER A O 1
ATOM 1563 N N . ASN A 1 191 ? 13.963 18.015 27.547 1.00 43.84 191 ASN A N 1
ATOM 1564 C CA . ASN A 1 191 ? 12.651 18.624 27.361 1.00 43.84 191 ASN A CA 1
ATOM 1565 C C . ASN A 1 191 ? 11.743 17.543 26.776 1.00 43.84 191 ASN A C 1
ATOM 1567 O O . ASN A 1 191 ? 12.075 16.948 25.755 1.00 43.84 191 ASN A O 1
ATOM 1571 N N . ASP A 1 192 ? 10.621 17.326 27.449 1.00 42.19 192 ASP A N 1
ATOM 1572 C CA . ASP A 1 192 ? 9.581 16.308 27.242 1.00 42.19 192 ASP A CA 1
ATOM 1573 C C . ASP A 1 192 ? 8.811 16.424 25.909 1.00 42.19 192 ASP A C 1
ATOM 1575 O O . ASP A 1 192 ? 7.693 15.938 25.770 1.00 42.19 192 ASP A O 1
ATOM 1579 N N . ASN A 1 193 ? 9.395 17.073 24.902 1.00 43.19 193 ASN A N 1
ATOM 1580 C CA . ASN A 1 193 ? 8.841 17.060 23.560 1.00 43.19 193 ASN A CA 1
ATOM 1581 C C . ASN A 1 193 ? 9.390 15.817 22.869 1.00 43.19 193 ASN A C 1
ATOM 1583 O O . ASN A 1 193 ? 10.504 15.839 22.344 1.00 43.19 193 ASN A O 1
ATOM 1587 N N . THR A 1 194 ? 8.615 14.733 22.893 1.00 44.88 194 THR A N 1
ATOM 1588 C CA . THR A 1 194 ? 8.745 13.637 21.931 1.00 44.88 194 THR A CA 1
ATOM 1589 C C . THR A 1 194 ? 8.914 14.250 20.545 1.00 44.88 194 THR A C 1
ATOM 1591 O O . THR A 1 194 ? 7.995 14.879 20.027 1.00 44.88 194 THR A O 1
ATOM 1594 N N . ASP A 1 195 ? 10.124 14.168 19.995 1.00 46.19 195 ASP A N 1
ATOM 1595 C CA . ASP A 1 195 ? 10.459 14.773 18.712 1.00 46.19 195 ASP A CA 1
ATOM 1596 C C . ASP A 1 195 ? 9.710 13.973 17.632 1.00 46.19 195 ASP A C 1
ATOM 1598 O O . ASP A 1 195 ? 10.152 12.901 17.206 1.00 46.19 195 ASP A O 1
ATOM 1602 N N . ASP A 1 196 ? 8.532 14.468 17.228 1.00 51.41 196 ASP A N 1
ATOM 1603 C CA . ASP A 1 196 ? 7.686 13.891 16.170 1.00 51.41 196 ASP A CA 1
ATOM 1604 C C . ASP A 1 196 ? 8.455 13.686 14.864 1.00 51.41 196 ASP A C 1
ATOM 1606 O O . ASP A 1 196 ? 8.049 12.890 14.018 1.00 51.41 196 ASP A O 1
ATOM 1610 N N . SER A 1 197 ? 9.619 14.329 14.725 1.00 51.19 197 SER A N 1
ATOM 1611 C CA . SER A 1 197 ? 10.531 14.095 13.622 1.00 51.19 197 SER A CA 1
ATOM 1612 C C . SER A 1 197 ? 10.898 12.622 13.461 1.00 51.19 197 SER A C 1
ATOM 1614 O O . SER A 1 197 ? 11.070 12.224 12.322 1.00 51.19 197 SER A O 1
ATOM 1616 N N . ILE A 1 198 ? 10.961 11.779 14.503 1.00 55.31 198 ILE A N 1
ATOM 1617 C CA . ILE A 1 198 ? 11.329 10.346 14.378 1.00 55.31 198 ILE A CA 1
ATOM 1618 C C . ILE A 1 198 ? 10.115 9.430 14.172 1.00 55.31 198 ILE A C 1
ATOM 1620 O O . ILE A 1 198 ? 10.272 8.316 13.660 1.00 55.31 198 ILE A O 1
ATOM 1624 N N . ASN A 1 199 ? 8.905 9.885 14.507 1.00 52.72 199 ASN A N 1
ATOM 1625 C CA . ASN A 1 199 ? 7.695 9.079 14.378 1.00 52.72 199 ASN A CA 1
ATOM 1626 C C . ASN A 1 199 ? 7.363 8.840 12.895 1.00 52.72 199 ASN A C 1
ATOM 1628 O O . ASN A 1 199 ? 6.977 9.743 12.166 1.00 52.72 199 ASN A O 1
ATOM 1632 N N . VAL A 1 200 ? 7.520 7.590 12.448 1.00 51.59 200 VAL A N 1
ATOM 1633 C CA . VAL A 1 200 ? 7.080 7.113 11.118 1.00 51.59 200 VAL A CA 1
ATOM 1634 C C . VAL A 1 200 ? 5.783 6.299 11.221 1.00 51.59 200 VAL A C 1
ATOM 1636 O O . VAL A 1 200 ? 5.208 5.892 10.215 1.00 51.59 200 VAL A O 1
ATOM 1639 N N . THR A 1 201 ? 5.292 6.038 12.434 1.00 52.34 201 THR A N 1
ATOM 1640 C CA . THR A 1 201 ? 4.110 5.198 12.637 1.00 52.34 201 THR A CA 1
ATOM 1641 C C . THR A 1 201 ? 2.839 6.033 12.553 1.00 52.34 201 THR A C 1
ATOM 1643 O O . THR A 1 201 ? 2.204 6.323 13.562 1.00 52.34 201 THR A O 1
ATOM 1646 N N . THR A 1 202 ? 2.461 6.414 11.336 1.00 62.09 202 THR A N 1
ATOM 1647 C CA . THR A 1 202 ? 1.074 6.781 11.046 1.00 62.09 202 THR A CA 1
ATOM 1648 C C . THR A 1 202 ? 0.206 5.566 11.375 1.00 62.09 202 THR A C 1
ATOM 1650 O O . THR A 1 202 ? 0.445 4.483 10.838 1.00 62.09 202 THR A O 1
ATOM 1653 N N . MET A 1 203 ? -0.752 5.705 12.296 1.00 68.44 203 MET A N 1
ATOM 1654 C CA . MET A 1 203 ? -1.771 4.673 12.489 1.00 68.44 203 MET A CA 1
ATOM 1655 C C . MET A 1 203 ? -2.644 4.624 11.235 1.00 68.44 203 MET A C 1
ATOM 1657 O O . MET A 1 203 ? -3.149 5.647 10.775 1.00 68.44 203 MET A O 1
ATOM 1661 N N . TYR A 1 204 ? -2.793 3.431 10.672 1.00 80.00 204 TYR A N 1
ATOM 1662 C CA . TYR A 1 204 ? -3.630 3.186 9.503 1.00 80.00 204 TYR A CA 1
ATOM 1663 C C . TYR A 1 204 ? -4.981 2.608 9.935 1.00 80.00 204 TYR A C 1
ATOM 1665 O O . TYR A 1 204 ? -5.205 2.340 11.115 1.00 80.00 204 TYR A O 1
ATOM 1673 N N . PHE A 1 205 ? -5.885 2.400 8.978 1.00 87.31 205 PHE A N 1
ATOM 1674 C CA . PHE A 1 205 ? -7.257 1.945 9.218 1.00 87.31 205 PHE A CA 1
ATOM 1675 C C . PHE A 1 205 ? -7.369 0.763 10.196 1.00 87.31 205 PHE A C 1
ATOM 1677 O O . PHE A 1 205 ? -8.145 0.841 11.144 1.00 87.31 205 PHE A O 1
ATOM 1684 N N . VAL A 1 206 ? -6.572 -0.297 10.008 1.00 87.00 206 VAL A N 1
ATOM 1685 C CA . VAL A 1 206 ? -6.612 -1.492 10.874 1.00 87.00 206 VAL A CA 1
ATOM 1686 C C . VAL A 1 206 ? -6.187 -1.159 12.307 1.00 87.00 206 VAL A C 1
ATOM 1688 O O . VAL A 1 206 ? -6.825 -1.574 13.266 1.00 87.00 206 VAL A O 1
ATOM 1691 N N . ASN A 1 207 ? -5.165 -0.319 12.478 1.00 88.88 207 ASN A N 1
ATOM 1692 C CA . ASN A 1 207 ? -4.736 0.098 13.813 1.00 88.88 207 ASN A CA 1
ATOM 1693 C C . ASN A 1 207 ? -5.821 0.919 14.524 1.00 88.88 207 ASN A C 1
ATOM 1695 O O . ASN A 1 207 ? -6.046 0.740 15.719 1.00 88.88 207 ASN A O 1
ATOM 1699 N N . TRP A 1 208 ? -6.506 1.798 13.790 1.00 91.62 208 TRP A N 1
ATOM 1700 C CA . TRP A 1 208 ? -7.583 2.615 14.342 1.00 91.62 208 TRP A CA 1
ATOM 1701 C C . TRP A 1 208 ? -8.832 1.809 14.681 1.00 91.62 208 TRP A C 1
ATOM 1703 O O . TRP A 1 208 ? -9.478 2.103 15.689 1.00 91.62 208 TRP A O 1
ATOM 1713 N N . ILE A 1 209 ? -9.184 0.798 13.881 1.00 93.75 209 ILE A N 1
ATOM 1714 C CA . ILE A 1 209 ? -10.374 -0.006 14.163 1.00 93.75 209 ILE A CA 1
ATOM 1715 C C . ILE A 1 209 ? -10.163 -0.897 15.388 1.00 93.75 209 ILE A C 1
ATOM 1717 O O . ILE A 1 209 ? -11.017 -0.904 16.276 1.00 93.75 209 ILE A O 1
ATOM 1721 N N . ASP A 1 210 ? -8.995 -1.534 15.506 1.00 92.62 210 ASP A N 1
ATOM 1722 C CA . ASP A 1 210 ? -8.619 -2.316 16.686 1.00 92.62 210 ASP A CA 1
ATOM 1723 C C . ASP A 1 210 ? -8.615 -1.434 17.938 1.00 92.62 210 ASP A C 1
ATOM 1725 O O . ASP A 1 210 ? -9.249 -1.759 18.946 1.00 92.62 210 ASP A O 1
ATOM 1729 N N . HIS A 1 211 ? -7.995 -0.252 17.848 1.00 92.69 211 HIS A N 1
ATOM 1730 C CA . HIS A 1 211 ? -7.993 0.714 18.941 1.00 92.69 211 HIS A CA 1
ATOM 1731 C C . HIS A 1 211 ? -9.413 1.158 19.330 1.00 92.69 211 HIS A C 1
ATOM 1733 O O . HIS A 1 211 ? -9.743 1.248 20.512 1.00 92.69 211 HIS A O 1
ATOM 1739 N N . THR A 1 212 ? -10.293 1.372 18.352 1.00 95.56 212 THR A N 1
ATOM 1740 C CA . THR A 1 212 ? -11.698 1.717 18.604 1.00 95.56 212 THR A CA 1
ATOM 1741 C C . THR A 1 212 ? -12.420 0.591 19.353 1.00 95.56 212 THR A C 1
ATOM 1743 O O . THR A 1 212 ? -13.140 0.857 20.319 1.00 95.56 212 THR A O 1
ATOM 1746 N N . PHE A 1 213 ? -12.204 -0.675 18.976 1.00 96.50 213 PHE A N 1
ATOM 1747 C CA . PHE A 1 213 ? -12.768 -1.825 19.691 1.00 96.50 213 PHE A CA 1
ATOM 1748 C C . PHE A 1 213 ? -12.257 -1.933 21.134 1.00 96.50 213 PHE A C 1
ATOM 1750 O O . PHE A 1 213 ? -13.039 -2.247 22.042 1.00 96.50 213 PHE A O 1
ATOM 1757 N N . GLU A 1 214 ? -10.977 -1.636 21.372 1.00 96.00 214 GLU A N 1
ATOM 1758 C CA . GLU A 1 214 ? -10.406 -1.566 22.719 1.00 96.00 214 GLU A CA 1
ATOM 1759 C C . GLU A 1 214 ? -11.063 -0.463 23.558 1.00 96.00 214 GLU A C 1
ATOM 1761 O O . GLU A 1 214 ? -11.462 -0.710 24.698 1.00 96.00 214 GLU A O 1
ATOM 1766 N N . VAL A 1 215 ? -11.222 0.742 23.001 1.00 95.12 215 VAL A N 1
ATOM 1767 C CA . VAL A 1 215 ? -11.864 1.875 23.688 1.00 95.12 215 VAL A CA 1
ATOM 1768 C C . VAL A 1 215 ? -13.327 1.565 24.020 1.00 95.12 215 VAL A C 1
ATOM 1770 O O . VAL A 1 215 ? -13.766 1.811 25.144 1.00 95.12 215 VAL A O 1
ATOM 1773 N N . LEU A 1 216 ? -14.074 0.948 23.101 1.00 96.00 216 LEU A N 1
ATOM 1774 C CA . LEU A 1 216 ? -15.453 0.510 23.353 1.00 96.00 216 LEU A CA 1
ATOM 1775 C C . LEU A 1 216 ? -15.542 -0.560 24.448 1.00 96.00 216 LEU A C 1
ATOM 1777 O O . LEU A 1 216 ? -16.492 -0.572 25.232 1.00 96.00 216 LEU A O 1
ATOM 1781 N N . SER A 1 217 ? -14.553 -1.449 24.529 1.00 94.75 217 SER A N 1
ATOM 1782 C CA . SER A 1 217 ? -14.491 -2.468 25.582 1.00 94.75 217 SER A CA 1
ATOM 1783 C C . SER A 1 217 ? -14.204 -1.838 26.949 1.00 94.75 217 SER A C 1
ATOM 1785 O O . SER A 1 217 ? -14.908 -2.135 27.914 1.00 94.75 217 SER A O 1
ATOM 1787 N N . LYS A 1 218 ? -13.281 -0.868 27.014 1.00 94.69 218 LYS A N 1
ATOM 1788 C CA . LYS A 1 218 ? -13.039 -0.053 28.220 1.00 94.69 218 LYS A CA 1
ATOM 1789 C C . LYS A 1 218 ? -14.286 0.727 28.645 1.00 94.69 218 LYS A C 1
ATOM 1791 O O . LYS A 1 218 ? -14.601 0.781 29.832 1.00 94.69 218 LYS A O 1
ATOM 1796 N N . LEU A 1 219 ? -15.028 1.297 27.691 1.00 93.44 219 LEU A N 1
ATOM 1797 C CA . LEU A 1 219 ? -16.282 2.002 27.972 1.00 93.44 219 LEU A CA 1
ATOM 1798 C C . LEU A 1 219 ? -17.316 1.070 28.619 1.00 93.44 219 LEU A C 1
ATOM 1800 O O . LEU A 1 219 ? -17.904 1.426 29.639 1.00 93.44 219 LEU A O 1
ATOM 1804 N N . SER A 1 220 ? -17.498 -0.131 28.062 1.00 92.25 220 SER A N 1
ATOM 1805 C CA . SER A 1 220 ? -18.382 -1.161 28.624 1.00 92.25 220 SER A CA 1
ATOM 1806 C C . SER A 1 220 ? -18.020 -1.487 30.080 1.00 92.25 220 SER A C 1
ATOM 1808 O O . SER A 1 220 ? -18.894 -1.517 30.949 1.00 92.25 220 SER A O 1
ATOM 1810 N N . GLU A 1 221 ? -16.732 -1.671 30.382 1.00 91.06 221 GLU A N 1
ATOM 1811 C CA . GLU A 1 221 ? -16.255 -1.956 31.743 1.00 91.06 221 GLU A CA 1
ATOM 1812 C C . GLU A 1 221 ? -16.527 -0.802 32.719 1.00 9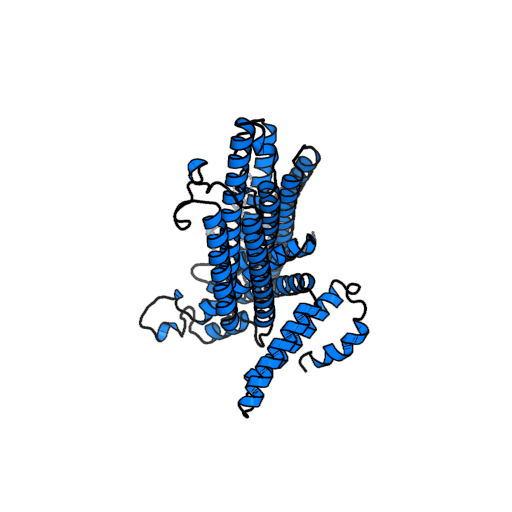1.06 221 GLU A C 1
ATOM 1814 O O . GLU A 1 221 ? -17.074 -1.013 33.806 1.00 91.06 221 GLU A O 1
ATOM 1819 N N . VAL A 1 222 ? -16.192 0.434 32.334 1.00 89.50 222 VAL A N 1
ATOM 1820 C CA . VAL A 1 222 ? -16.346 1.623 33.191 1.00 89.50 222 VAL A CA 1
ATOM 1821 C C . VAL A 1 222 ? -17.808 1.930 33.496 1.00 89.50 222 VAL A C 1
ATOM 1823 O O . VAL A 1 222 ? -18.130 2.365 34.605 1.00 89.50 222 VAL A O 1
ATOM 1826 N N . VAL A 1 223 ? -18.711 1.668 32.554 1.00 86.69 223 VAL A N 1
ATOM 1827 C CA . VAL A 1 223 ? -20.149 1.902 32.732 1.00 86.69 223 VAL A CA 1
ATOM 1828 C C . VAL A 1 223 ? -20.777 0.914 33.733 1.00 86.69 223 VAL A C 1
ATOM 1830 O O . VAL A 1 223 ? -21.753 1.266 34.397 1.00 86.69 223 VAL A O 1
ATOM 1833 N N . TYR A 1 224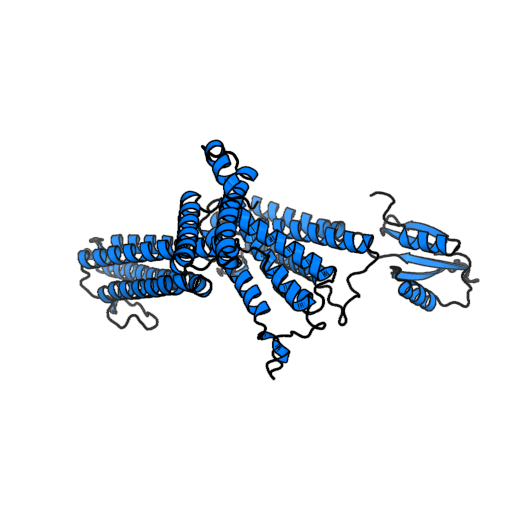 ? -20.209 -0.286 33.908 1.00 83.38 224 TYR A N 1
ATOM 1834 C CA . TYR A 1 224 ? -20.668 -1.274 34.898 1.00 83.38 224 TYR A CA 1
ATOM 1835 C C . TYR A 1 224 ? -20.050 -1.131 36.293 1.00 83.38 224 TYR A C 1
ATOM 1837 O O . TYR A 1 224 ? -20.577 -1.733 37.238 1.00 83.38 224 TYR A O 1
ATOM 1845 N N . LYS A 1 225 ? -18.966 -0.357 36.457 1.00 81.69 225 LYS A N 1
ATOM 1846 C CA . LYS A 1 225 ? -18.365 -0.111 37.780 1.00 81.69 225 LYS A CA 1
ATOM 1847 C C . LYS A 1 225 ? -19.443 0.411 38.731 1.00 81.69 225 LYS A C 1
ATOM 1849 O O . LYS A 1 225 ? -20.158 1.339 38.385 1.00 81.69 225 LYS A O 1
ATOM 1854 N N . ASN A 1 226 ? -19.580 -0.163 39.926 1.00 73.44 226 ASN A N 1
ATOM 1855 C CA . ASN A 1 226 ? -20.553 0.305 40.931 1.00 73.44 226 ASN A CA 1
ATOM 1856 C C . ASN A 1 226 ? -19.894 1.038 42.109 1.00 73.44 226 ASN A C 1
ATOM 1858 O O . ASN A 1 226 ? -20.579 1.743 42.851 1.00 73.44 226 ASN A O 1
ATOM 1862 N N . ASP A 1 227 ? -18.574 0.926 42.225 1.00 67.38 227 ASP A N 1
ATOM 1863 C CA . ASP A 1 227 ? -17.756 1.392 43.350 1.00 67.38 227 ASP A CA 1
ATOM 1864 C C . ASP A 1 227 ? -17.743 2.929 43.471 1.00 67.38 227 ASP A C 1
ATOM 1866 O O . ASP A 1 227 ? -17.500 3.495 44.536 1.00 67.38 227 ASP A O 1
ATOM 1870 N N . TYR A 1 228 ? -18.101 3.641 42.396 1.00 67.69 228 TYR A N 1
ATOM 1871 C CA . TYR A 1 228 ? -18.228 5.102 42.399 1.00 67.69 228 TYR A CA 1
ATOM 1872 C C . TYR A 1 228 ? -19.331 5.617 43.341 1.00 67.69 228 TYR A C 1
ATOM 1874 O O . TYR A 1 228 ? -19.338 6.797 43.696 1.00 67.69 228 TYR A O 1
ATOM 1882 N N . LYS A 1 229 ? -20.277 4.754 43.745 1.00 70.06 229 LYS A N 1
ATOM 1883 C CA . LYS A 1 229 ? -21.391 5.104 44.643 1.00 70.06 229 LYS A CA 1
ATOM 1884 C C . LYS A 1 229 ? -20.964 5.234 46.109 1.00 70.06 229 LYS A C 1
ATOM 1886 O O . LYS A 1 229 ? -21.750 5.728 46.913 1.00 70.06 229 LYS A O 1
ATOM 1891 N N . GLU A 1 230 ? -19.751 4.806 46.462 1.00 70.44 230 GLU A N 1
ATOM 1892 C CA . GLU A 1 230 ? -19.298 4.713 47.855 1.00 70.44 230 GLU A CA 1
ATOM 1893 C C . GLU A 1 230 ? -18.764 6.037 48.429 1.00 70.44 230 GLU A C 1
ATOM 1895 O O . GLU A 1 230 ? -18.891 6.281 49.628 1.00 70.44 230 GLU A O 1
ATOM 1900 N N . ASN A 1 231 ? -18.184 6.920 47.603 1.00 76.06 231 ASN A N 1
ATOM 1901 C CA . ASN A 1 231 ? -17.635 8.205 48.055 1.00 76.06 231 ASN A CA 1
ATOM 1902 C C . ASN A 1 231 ? -17.649 9.268 46.938 1.00 76.06 231 ASN A C 1
ATOM 1904 O O . ASN A 1 231 ? -17.408 8.958 45.772 1.00 76.06 231 ASN A O 1
ATOM 1908 N N . PHE A 1 232 ? -17.844 10.543 47.298 1.00 73.69 232 PHE A N 1
ATOM 1909 C CA . PHE A 1 232 ? -17.871 11.674 46.359 1.00 73.69 232 PHE A CA 1
ATOM 1910 C C . PHE A 1 232 ? -16.588 11.772 45.514 1.00 73.69 232 PHE A C 1
ATOM 1912 O O . PHE A 1 232 ? -16.661 12.018 44.314 1.00 73.69 232 PHE A O 1
ATOM 1919 N N . GLY A 1 233 ? -15.419 11.500 46.110 1.00 75.25 233 GLY A N 1
ATOM 1920 C CA . GLY A 1 233 ? -14.142 11.489 45.385 1.00 75.25 233 GLY A CA 1
ATOM 1921 C C . GLY A 1 233 ? -14.048 10.403 44.303 1.00 75.25 233 GLY A C 1
ATOM 1922 O O . GLY A 1 233 ? -13.510 10.660 43.231 1.00 75.25 233 GLY A O 1
ATOM 1923 N N . MET A 1 234 ? -14.626 9.219 44.541 1.00 75.75 234 MET A N 1
ATOM 1924 C CA . MET A 1 234 ? -14.657 8.129 43.553 1.00 75.75 234 MET A CA 1
ATOM 1925 C C . MET A 1 234 ? -15.644 8.414 42.416 1.00 75.75 234 MET A C 1
ATOM 1927 O O . MET A 1 234 ? -15.397 8.031 41.277 1.00 75.75 234 MET A O 1
ATOM 1931 N N . CYS A 1 235 ? -16.728 9.139 42.703 1.00 76.56 235 CYS A N 1
ATOM 1932 C CA . CYS A 1 235 ? -17.673 9.608 41.692 1.00 76.56 235 CYS A CA 1
ATOM 1933 C C . CYS A 1 235 ? -17.028 10.606 40.716 1.00 76.56 235 CYS A C 1
ATOM 1935 O O . CYS A 1 235 ? -17.196 10.472 39.506 1.00 76.56 235 CYS A O 1
ATOM 1937 N N . GLU A 1 236 ? -16.246 11.569 41.210 1.00 79.88 236 GLU A N 1
ATOM 1938 C CA . GLU A 1 236 ? -15.536 12.522 40.343 1.00 79.88 236 GLU A CA 1
ATOM 1939 C C . GLU A 1 236 ? -14.421 11.852 39.523 1.00 79.88 236 GLU A C 1
ATOM 1941 O O . GLU A 1 236 ? -14.283 12.142 38.334 1.00 79.88 236 GLU A O 1
ATOM 1946 N N . LEU A 1 237 ? -13.685 10.896 40.106 1.00 83.31 237 LEU A N 1
ATOM 1947 C CA . LEU A 1 237 ? -12.699 10.091 39.373 1.00 83.31 237 LEU A CA 1
ATOM 1948 C C . LEU A 1 237 ? -13.350 9.269 38.255 1.00 83.31 237 LEU A C 1
ATOM 1950 O O . LEU A 1 237 ? -12.868 9.287 37.126 1.00 83.31 237 LEU A O 1
ATOM 1954 N N . TRP A 1 238 ? -14.474 8.609 38.543 1.00 87.19 238 TRP A N 1
ATOM 1955 C CA . TRP A 1 238 ? -15.233 7.846 37.552 1.00 87.19 238 TRP A CA 1
ATOM 1956 C C . TRP A 1 238 ? -15.769 8.731 36.419 1.00 87.19 238 TRP A C 1
ATOM 1958 O O . TRP A 1 238 ? -15.656 8.363 35.251 1.00 87.19 238 TRP A O 1
ATOM 1968 N N . LYS A 1 239 ? -16.292 9.928 36.728 1.00 83.56 239 LYS A N 1
ATOM 1969 C CA . LYS A 1 239 ? -16.702 10.893 35.693 1.00 83.56 239 LYS A CA 1
ATOM 1970 C C . LYS A 1 239 ? -15.522 11.298 34.815 1.00 83.56 239 LYS A C 1
ATOM 1972 O O . LYS A 1 239 ? -15.676 11.361 33.603 1.00 83.56 239 LYS A O 1
ATOM 1977 N N . SER A 1 240 ? -14.361 11.570 35.409 1.00 85.12 240 SER A N 1
ATOM 1978 C CA . SER A 1 240 ? -13.156 11.935 34.657 1.00 85.12 240 SER A CA 1
ATOM 1979 C C . SER A 1 240 ? -12.670 10.795 33.760 1.00 85.12 240 SER A C 1
ATOM 1981 O O . SER A 1 240 ? -12.325 11.042 32.609 1.00 85.12 240 SER A O 1
ATOM 1983 N N . GLU A 1 241 ? -12.674 9.556 34.262 1.00 88.38 241 GLU A N 1
ATOM 1984 C CA . GLU A 1 241 ? -12.328 8.353 33.492 1.00 88.38 241 GLU A CA 1
ATOM 1985 C C . GLU A 1 241 ? -13.287 8.166 32.307 1.00 88.38 241 GLU A C 1
ATOM 1987 O O . GLU A 1 241 ? -12.847 7.974 31.175 1.00 88.38 241 GLU A O 1
ATOM 1992 N N . LEU A 1 242 ? -14.595 8.311 32.540 1.00 87.62 242 LEU A N 1
ATOM 1993 C CA . LEU A 1 242 ? -15.609 8.225 31.494 1.00 87.62 242 LEU A CA 1
ATOM 1994 C C . LEU A 1 242 ? -15.419 9.308 30.422 1.00 87.62 242 LEU A C 1
ATOM 1996 O O . LEU A 1 242 ? -15.480 9.010 29.234 1.00 87.62 242 LEU A O 1
ATOM 2000 N N . LEU A 1 243 ? -15.169 10.560 30.818 1.00 87.06 243 LEU A N 1
ATOM 2001 C CA . LEU A 1 243 ? -14.935 11.656 29.870 1.00 87.06 243 LEU A CA 1
ATOM 2002 C C . LEU A 1 243 ? -13.677 11.429 29.027 1.00 87.06 243 LEU A C 1
ATOM 2004 O O . LEU A 1 243 ? -13.702 11.734 27.836 1.00 87.06 243 LEU A O 1
ATOM 2008 N N . GLN A 1 244 ? -12.610 10.884 29.619 1.00 89.44 244 GLN A N 1
ATOM 2009 C CA . GLN A 1 244 ? -11.395 10.543 28.881 1.00 89.44 244 GLN A CA 1
ATOM 2010 C C . GLN A 1 244 ? -11.683 9.471 27.828 1.00 89.44 244 GLN A C 1
ATOM 2012 O O . GLN A 1 244 ? -11.379 9.678 26.660 1.00 89.44 244 GLN A O 1
ATOM 2017 N N . ILE A 1 245 ? -12.367 8.387 28.208 1.00 90.81 245 ILE A N 1
ATOM 2018 C CA . ILE A 1 245 ? -12.744 7.313 27.276 1.00 90.81 245 ILE A CA 1
ATOM 2019 C C . ILE A 1 245 ? -13.619 7.845 26.135 1.00 90.81 245 ILE A C 1
ATOM 2021 O O . ILE A 1 245 ? -13.452 7.432 24.992 1.00 90.81 245 ILE A O 1
ATOM 2025 N N . LEU A 1 246 ? -14.539 8.774 26.411 1.00 89.75 246 LEU A N 1
ATOM 2026 C CA . LEU A 1 246 ? -15.381 9.378 25.373 1.00 89.75 246 LEU A CA 1
ATOM 2027 C C . LEU A 1 246 ? -14.602 10.310 24.442 1.00 89.75 246 LEU A C 1
ATOM 2029 O O . LEU A 1 246 ? -14.902 10.360 23.250 1.00 89.75 246 LEU A O 1
ATOM 2033 N N . SER A 1 247 ? -13.604 11.025 24.965 1.00 88.19 247 SER A N 1
ATOM 2034 C CA . SER A 1 247 ? -12.677 11.809 24.146 1.00 88.19 247 SER A CA 1
ATOM 2035 C C . SER A 1 247 ? -11.855 10.900 23.236 1.00 88.19 247 SER A C 1
ATOM 2037 O O . SER A 1 247 ? -11.772 11.150 22.035 1.00 88.19 247 SER A O 1
ATOM 2039 N N . ASP A 1 248 ? -11.297 9.827 23.795 1.00 90.06 248 ASP A N 1
ATOM 2040 C CA . ASP A 1 248 ? -10.491 8.851 23.062 1.00 90.06 248 ASP A CA 1
ATOM 2041 C C . ASP A 1 248 ? -11.333 8.151 21.987 1.00 90.06 248 ASP A C 1
ATOM 2043 O O . ASP A 1 248 ? -10.884 7.998 20.855 1.00 90.06 248 ASP A O 1
ATOM 2047 N N . LEU A 1 249 ? -12.589 7.802 22.298 1.00 93.25 249 LEU A N 1
ATOM 2048 C CA . LEU A 1 249 ? -13.522 7.202 21.341 1.00 93.25 249 LEU A CA 1
ATOM 2049 C C . LEU A 1 249 ? -13.818 8.144 20.174 1.00 93.25 249 LEU A C 1
ATOM 2051 O O . LEU A 1 249 ? -13.845 7.707 19.026 1.00 93.25 249 LEU A O 1
ATOM 2055 N N . HIS A 1 250 ? -14.058 9.426 20.454 1.00 89.75 250 HIS A N 1
ATOM 2056 C CA . HIS A 1 250 ? -14.335 10.404 19.408 1.00 89.75 250 HIS A CA 1
ATOM 2057 C C . HIS A 1 250 ? -13.136 10.580 18.471 1.00 89.75 250 HIS A C 1
ATOM 2059 O O . HIS A 1 250 ? -13.318 10.517 17.258 1.00 89.75 250 HIS A O 1
ATOM 2065 N N . LEU A 1 251 ? -11.927 10.724 19.027 1.00 90.06 251 LEU A N 1
ATOM 2066 C CA . LEU A 1 251 ? -10.690 10.824 18.248 1.00 90.06 251 LEU A CA 1
ATOM 2067 C C . LEU A 1 251 ? -10.448 9.562 17.410 1.00 90.06 251 LEU A C 1
ATOM 2069 O O . LEU A 1 251 ? -10.179 9.664 16.217 1.00 90.06 251 LEU A O 1
ATOM 2073 N N . ALA A 1 252 ? -10.600 8.379 18.011 1.00 92.31 252 ALA A N 1
ATOM 2074 C CA . ALA A 1 252 ? -10.403 7.110 17.318 1.00 92.31 252 ALA A CA 1
ATOM 2075 C C . ALA A 1 252 ? -11.379 6.933 16.144 1.00 92.31 252 ALA A C 1
ATOM 2077 O O . ALA A 1 252 ? -10.968 6.522 15.061 1.00 92.31 252 ALA A O 1
ATOM 2078 N N . ILE A 1 253 ? -12.658 7.289 16.327 1.00 94.25 253 ILE A N 1
ATOM 2079 C CA . ILE A 1 253 ? -13.667 7.236 15.260 1.00 94.25 253 ILE A CA 1
ATOM 2080 C C . ILE A 1 253 ? -13.361 8.247 14.151 1.00 94.25 253 ILE A C 1
ATOM 2082 O O . ILE A 1 253 ? -13.480 7.897 12.977 1.00 94.25 253 ILE A O 1
ATOM 2086 N N . ASP A 1 254 ? -12.978 9.478 14.486 1.00 91.69 254 ASP A N 1
ATOM 2087 C CA . ASP A 1 254 ? -12.693 10.510 13.485 1.00 91.69 254 ASP A CA 1
ATOM 2088 C C . ASP A 1 254 ? -11.496 10.118 12.605 1.00 91.69 254 ASP A C 1
ATOM 2090 O O . ASP A 1 254 ? -11.596 10.164 11.376 1.00 91.69 254 ASP A O 1
ATOM 2094 N N . GLU A 1 255 ? -10.405 9.643 13.210 1.00 90.94 255 GLU A N 1
ATOM 2095 C CA . GLU A 1 255 ? -9.220 9.169 12.484 1.00 90.94 255 GLU A CA 1
ATOM 2096 C C . GLU A 1 255 ? -9.506 7.892 11.673 1.00 90.94 255 GLU A C 1
ATOM 2098 O O . GLU A 1 255 ? -9.089 7.769 10.514 1.00 90.94 255 GLU A O 1
ATOM 2103 N N . LEU A 1 256 ? -10.298 6.960 12.221 1.00 94.31 256 LEU A N 1
ATOM 2104 C CA . LEU A 1 256 ? -10.761 5.771 11.500 1.00 94.31 256 LEU A CA 1
ATOM 2105 C C . LEU A 1 256 ? -11.551 6.150 10.239 1.00 94.31 256 LEU A C 1
ATOM 2107 O O . LEU A 1 256 ? -11.312 5.610 9.153 1.00 94.31 256 LEU A O 1
ATOM 2111 N N . LEU A 1 257 ? -12.499 7.080 10.373 1.00 94.69 257 LEU A N 1
ATOM 2112 C CA . LEU A 1 257 ? -13.331 7.544 9.268 1.00 94.69 257 LEU A CA 1
ATOM 2113 C C . LEU A 1 257 ? -12.523 8.341 8.247 1.00 94.69 257 LEU A C 1
ATOM 2115 O O . LEU A 1 257 ? -12.758 8.180 7.049 1.00 94.69 257 LEU A O 1
ATOM 2119 N N . LEU A 1 258 ? -11.556 9.150 8.686 1.00 92.56 258 LEU A N 1
ATOM 2120 C CA . LEU A 1 258 ? -10.619 9.841 7.804 1.00 92.56 258 LEU A CA 1
ATOM 2121 C C . LEU A 1 258 ? -9.825 8.833 6.963 1.00 92.56 258 LEU A C 1
ATOM 2123 O O . LEU A 1 258 ? -9.746 8.973 5.739 1.00 92.56 258 LEU A O 1
ATOM 2127 N N . SER A 1 259 ? -9.299 7.780 7.594 1.00 91.25 259 SER A N 1
ATOM 2128 C CA . SER A 1 259 ? -8.564 6.714 6.909 1.00 91.25 259 SER A CA 1
ATOM 2129 C C . SER A 1 259 ? -9.446 5.971 5.893 1.00 91.25 259 SER A C 1
ATOM 2131 O O . SER A 1 259 ? -9.072 5.825 4.726 1.00 91.25 259 SER A O 1
ATOM 2133 N N . ALA A 1 260 ? -10.670 5.593 6.281 1.00 93.75 260 ALA A N 1
ATOM 2134 C CA . ALA A 1 260 ? -11.631 4.938 5.390 1.00 93.75 260 ALA A CA 1
ATOM 2135 C C . ALA A 1 260 ? -12.049 5.829 4.206 1.00 93.75 260 ALA A C 1
ATOM 2137 O O . ALA A 1 260 ? -12.139 5.368 3.066 1.00 93.75 260 ALA A O 1
ATOM 2138 N N . MET A 1 261 ? -12.290 7.119 4.454 1.00 93.62 261 MET A N 1
ATOM 2139 C CA . MET A 1 261 ? -12.669 8.088 3.422 1.00 93.62 261 MET A CA 1
ATOM 2140 C C . MET A 1 261 ? -11.515 8.409 2.470 1.00 93.62 261 MET A C 1
ATOM 2142 O O . MET A 1 261 ? -11.762 8.651 1.286 1.00 93.62 261 MET A O 1
ATOM 2146 N N . THR A 1 262 ? -10.274 8.355 2.958 1.00 92.25 262 THR A N 1
ATOM 2147 C CA . THR A 1 262 ? -9.076 8.479 2.122 1.00 92.25 262 THR A CA 1
ATOM 2148 C C . THR A 1 262 ? -9.023 7.333 1.118 1.00 92.25 262 THR A C 1
ATOM 2150 O O . THR A 1 262 ? -9.006 7.599 -0.081 1.00 92.25 262 THR A O 1
ATOM 2153 N N . LEU A 1 263 ? -9.153 6.072 1.555 1.00 91.38 263 LEU A N 1
ATOM 2154 C CA . LEU A 1 263 ? -9.265 4.938 0.625 1.00 91.38 263 LEU A CA 1
ATOM 2155 C C . LEU A 1 263 ? -10.465 5.094 -0.320 1.00 91.38 263 LEU A C 1
ATOM 2157 O O . LEU A 1 263 ? -10.357 4.858 -1.525 1.00 91.38 263 LEU A O 1
ATOM 2161 N N . CYS A 1 264 ? -11.611 5.522 0.214 1.00 94.38 264 CYS A N 1
ATOM 2162 C CA . CYS A 1 264 ? -12.837 5.697 -0.555 1.00 94.38 264 CYS A CA 1
ATOM 2163 C C . CYS A 1 264 ? -12.686 6.693 -1.716 1.00 94.38 264 CYS A C 1
ATOM 2165 O O . CYS A 1 264 ? -13.379 6.564 -2.723 1.00 94.38 264 CYS A O 1
ATOM 2167 N N . LYS A 1 265 ? -11.806 7.692 -1.605 1.00 93.94 265 LYS A N 1
ATOM 2168 C CA . LYS A 1 265 ? -11.525 8.632 -2.700 1.00 93.94 265 LYS A CA 1
ATOM 2169 C C . LYS A 1 265 ? -10.926 7.923 -3.922 1.00 93.94 265 LYS A C 1
ATOM 2171 O O . LYS A 1 265 ? -11.191 8.332 -5.050 1.00 93.94 265 LYS A O 1
ATOM 2176 N N . TYR A 1 266 ? -10.156 6.859 -3.697 1.00 94.38 266 TYR A N 1
ATOM 2177 C CA . TYR A 1 266 ? -9.346 6.195 -4.719 1.00 94.38 266 TYR A CA 1
ATOM 2178 C C . TYR A 1 266 ? -9.881 4.821 -5.152 1.00 94.38 266 TYR A C 1
ATOM 2180 O O . TYR A 1 266 ? -9.469 4.313 -6.201 1.00 94.38 266 TYR A O 1
ATOM 2188 N N . CYS A 1 267 ? -10.813 4.227 -4.398 1.00 93.88 267 CYS A N 1
ATOM 2189 C CA . CYS A 1 267 ? -11.412 2.936 -4.742 1.00 93.88 267 CYS A CA 1
ATOM 2190 C C . CYS A 1 267 ? -12.323 3.001 -5.985 1.00 93.88 267 CYS A C 1
ATOM 2192 O O . CYS A 1 267 ? -12.581 4.070 -6.556 1.00 93.88 267 CYS A O 1
ATOM 2194 N N . LEU A 1 268 ? -12.782 1.831 -6.443 1.00 94.00 268 LEU A N 1
ATOM 2195 C CA . LEU A 1 268 ? -13.623 1.712 -7.634 1.00 94.00 268 LEU A CA 1
ATOM 2196 C C . LEU A 1 268 ? -14.979 2.402 -7.423 1.00 94.00 268 LEU A C 1
ATOM 2198 O O . LEU A 1 268 ? -15.525 2.315 -6.324 1.00 94.00 268 LEU A O 1
ATOM 2202 N N . PRO A 1 269 ? -15.574 3.037 -8.455 1.00 93.25 269 PRO A N 1
ATOM 2203 C CA . PRO A 1 269 ? -16.807 3.817 -8.305 1.00 93.25 269 PRO A CA 1
ATOM 2204 C C . PRO A 1 269 ? -17.958 3.072 -7.615 1.00 93.25 269 PRO A C 1
ATOM 2206 O O . PRO A 1 269 ? -18.662 3.660 -6.795 1.00 93.25 269 PRO A O 1
ATOM 2209 N N . SER A 1 270 ? -18.125 1.776 -7.897 1.00 90.00 270 SER A N 1
ATOM 2210 C CA . SER A 1 270 ? -19.122 0.916 -7.244 1.00 90.00 270 SER A CA 1
ATOM 2211 C C . SER A 1 270 ? -18.918 0.829 -5.730 1.00 90.00 270 SER A C 1
ATOM 2213 O O . SER A 1 270 ? -19.880 0.913 -4.967 1.00 90.00 270 SER A O 1
ATOM 2215 N N . ASP A 1 271 ? -17.665 0.720 -5.297 1.00 94.56 271 ASP A N 1
ATOM 2216 C CA . ASP A 1 271 ? -17.293 0.554 -3.896 1.00 94.56 271 ASP A CA 1
ATOM 2217 C C . ASP A 1 271 ? -17.302 1.891 -3.141 1.00 94.56 271 ASP A C 1
ATOM 2219 O O . ASP A 1 271 ? -17.605 1.921 -1.946 1.00 94.56 271 ASP A O 1
ATOM 2223 N N . GLN A 1 272 ? -17.067 3.018 -3.832 1.00 95.56 272 GLN A N 1
ATOM 2224 C CA . GLN A 1 272 ? -17.087 4.351 -3.215 1.00 95.56 272 GLN A CA 1
ATOM 2225 C C . GLN A 1 272 ? -18.422 4.648 -2.530 1.00 95.56 272 GLN A C 1
ATOM 2227 O O . GLN A 1 272 ? -18.466 5.191 -1.426 1.00 95.56 272 GLN A O 1
ATOM 2232 N N . HIS A 1 273 ? -19.532 4.306 -3.187 1.00 94.44 273 HIS A N 1
ATOM 2233 C CA . HIS A 1 273 ? -20.865 4.533 -2.631 1.00 94.44 273 HIS A CA 1
ATOM 2234 C C . HIS A 1 273 ? -21.118 3.677 -1.388 1.00 94.44 273 HIS A C 1
ATOM 2236 O O . HIS A 1 273 ? -21.721 4.158 -0.428 1.00 94.44 273 HIS A O 1
ATOM 2242 N N . ILE A 1 274 ? -20.629 2.435 -1.390 1.00 94.81 274 ILE A N 1
ATOM 2243 C CA . ILE A 1 274 ? -20.796 1.492 -0.283 1.00 94.81 274 ILE A CA 1
ATOM 2244 C C . ILE A 1 274 ? -20.025 1.989 0.941 1.00 94.81 274 ILE A C 1
ATOM 2246 O O . ILE A 1 274 ? -20.616 2.131 2.012 1.00 94.81 274 ILE A O 1
ATOM 2250 N N . VAL A 1 275 ? -18.739 2.317 0.783 1.00 95.75 275 VAL A N 1
ATOM 2251 C CA . VAL A 1 275 ? -17.895 2.787 1.893 1.00 95.75 275 VAL A CA 1
ATOM 2252 C C . VAL A 1 275 ? -18.425 4.110 2.456 1.00 95.75 275 VAL A C 1
ATOM 2254 O O . VAL A 1 275 ? -18.633 4.206 3.665 1.00 95.75 275 VAL A O 1
ATOM 2257 N N . LYS A 1 276 ? -18.779 5.089 1.605 1.00 95.75 276 LYS A N 1
ATOM 2258 C CA . LYS A 1 276 ? -19.402 6.360 2.042 1.00 95.75 276 LYS A CA 1
ATOM 2259 C C . LYS A 1 276 ? -20.661 6.138 2.873 1.00 95.75 276 LYS A C 1
ATOM 2261 O O . LYS A 1 276 ? -20.815 6.750 3.930 1.00 95.75 276 LYS A O 1
ATOM 2266 N N . ALA A 1 277 ? -21.557 5.266 2.411 1.00 96.06 277 ALA A N 1
ATOM 2267 C CA . ALA A 1 277 ? -22.784 4.962 3.135 1.00 96.06 277 ALA A CA 1
ATOM 2268 C C . ALA A 1 277 ? -22.483 4.343 4.508 1.00 96.06 277 ALA A C 1
ATOM 2270 O O . ALA A 1 277 ? -23.108 4.719 5.496 1.00 96.06 277 ALA A O 1
ATOM 2271 N N . ARG A 1 278 ? -21.500 3.440 4.607 1.00 96.06 278 ARG A N 1
ATOM 2272 C CA . ARG A 1 278 ? -21.114 2.826 5.889 1.00 96.06 278 ARG A CA 1
ATOM 2273 C C . ARG A 1 278 ? -20.461 3.809 6.852 1.00 96.06 278 ARG A C 1
ATOM 2275 O O . ARG A 1 278 ? -20.836 3.801 8.021 1.00 96.06 278 ARG A O 1
ATOM 2282 N N . CYS A 1 279 ? -19.603 4.707 6.372 1.00 96.94 279 CYS A N 1
ATOM 2283 C CA . CYS A 1 279 ? -19.057 5.797 7.186 1.00 96.94 279 CYS A CA 1
ATOM 2284 C C . CYS A 1 279 ? -20.171 6.667 7.798 1.00 96.94 279 CYS A C 1
ATOM 2286 O O . CYS A 1 279 ? -20.115 7.018 8.974 1.00 96.94 279 CYS A O 1
ATOM 2288 N N . GLN A 1 280 ? -21.229 6.966 7.034 1.00 96.12 280 GLN A N 1
ATOM 2289 C CA . GLN A 1 280 ? -22.385 7.714 7.547 1.00 96.12 280 GLN A CA 1
ATOM 2290 C C . GLN A 1 280 ? -23.161 6.949 8.626 1.00 96.12 280 GLN A C 1
ATOM 2292 O O . GLN A 1 280 ? -23.639 7.563 9.580 1.00 96.12 280 GLN A O 1
ATOM 2297 N N . VAL A 1 281 ? -23.292 5.623 8.497 1.00 97.25 281 VAL A N 1
ATOM 2298 C CA . VAL A 1 281 ? -23.925 4.799 9.539 1.00 97.25 281 VAL A CA 1
ATOM 2299 C C . VAL A 1 281 ? -23.081 4.815 10.814 1.00 97.25 281 VAL A C 1
ATOM 2301 O O . VAL A 1 281 ? -23.646 5.056 11.875 1.00 97.25 281 VAL A O 1
ATOM 2304 N N . VAL A 1 282 ? -21.752 4.661 10.722 1.00 97.38 282 VAL A N 1
ATOM 2305 C CA . VAL A 1 282 ? -20.852 4.768 11.889 1.00 97.38 282 VAL A CA 1
ATOM 2306 C C . VAL A 1 282 ? -21.034 6.114 12.587 1.00 97.38 282 VAL A C 1
ATOM 2308 O O . VAL A 1 282 ? -21.303 6.142 13.782 1.00 97.38 282 VAL A O 1
ATOM 2311 N N . LEU A 1 283 ? -20.995 7.229 11.848 1.00 95.00 283 LEU A N 1
ATOM 2312 C CA . LEU A 1 283 ? -21.218 8.564 12.420 1.00 95.00 283 LEU A CA 1
ATOM 2313 C C . LEU A 1 283 ? -22.560 8.679 13.152 1.00 95.00 283 LEU A C 1
ATOM 2315 O O . LEU A 1 283 ? -22.640 9.280 14.225 1.00 95.00 283 LEU A O 1
ATOM 2319 N N . ARG A 1 284 ? -23.625 8.108 12.579 1.00 95.00 284 ARG A N 1
ATOM 2320 C CA . ARG A 1 284 ? -24.960 8.124 13.181 1.00 95.00 284 ARG A CA 1
ATOM 2321 C C . ARG A 1 284 ? -25.000 7.335 14.488 1.00 95.00 284 ARG A C 1
ATOM 2323 O O . ARG A 1 284 ? -25.523 7.859 15.470 1.00 95.00 284 ARG A O 1
ATOM 2330 N N . GLU A 1 285 ? -24.462 6.118 14.505 1.00 95.75 285 GLU A N 1
ATOM 2331 C CA . GLU A 1 285 ? -24.468 5.272 15.706 1.00 95.75 285 GLU A CA 1
ATOM 2332 C C . GLU A 1 285 ? -23.536 5.823 16.794 1.00 95.75 285 GLU A C 1
ATOM 2334 O O . GLU A 1 285 ? -23.913 5.855 17.965 1.00 95.75 285 GLU A O 1
ATOM 2339 N N . THR A 1 286 ? -22.383 6.388 16.419 1.00 94.06 286 THR A N 1
ATOM 2340 C CA . THR A 1 286 ? -21.516 7.124 17.352 1.00 94.06 286 THR A CA 1
ATOM 2341 C C . THR A 1 286 ? -22.259 8.314 17.957 1.00 94.06 286 THR A C 1
ATOM 2343 O O . THR A 1 286 ? -22.248 8.494 19.174 1.00 94.06 286 THR A O 1
ATOM 2346 N N . LYS A 1 287 ? -22.984 9.106 17.150 1.00 91.00 287 LYS A N 1
ATOM 2347 C CA . LYS A 1 287 ? -23.801 10.215 17.672 1.00 91.00 287 LYS A CA 1
ATOM 2348 C C . LYS A 1 287 ? -24.903 9.717 18.611 1.00 91.00 287 LYS A C 1
ATOM 2350 O O . LYS A 1 287 ? -25.158 10.375 19.621 1.00 91.00 287 LYS A O 1
ATOM 2355 N N . ALA A 1 288 ? -25.540 8.584 18.312 1.00 92.06 288 ALA A N 1
ATOM 2356 C CA . ALA A 1 288 ? -26.559 7.986 19.174 1.00 92.06 288 ALA A CA 1
ATOM 2357 C C . ALA A 1 288 ? -25.980 7.584 20.542 1.00 92.06 288 ALA A C 1
ATOM 2359 O O . ALA A 1 288 ? -26.519 8.000 21.569 1.00 92.06 288 ALA A O 1
ATOM 2360 N N . LEU A 1 289 ? -24.841 6.883 20.558 1.00 92.44 289 LEU A N 1
ATOM 2361 C CA . LEU A 1 289 ? -24.114 6.514 21.778 1.00 92.44 289 LEU A CA 1
ATOM 2362 C C . LEU A 1 289 ? -23.710 7.747 22.601 1.00 92.44 289 LEU A C 1
ATOM 2364 O O . LEU A 1 289 ? -23.991 7.826 23.798 1.00 92.44 289 LEU A O 1
ATOM 2368 N N . MET A 1 290 ? -23.109 8.747 21.954 1.00 88.88 290 MET A N 1
ATOM 2369 C CA . MET A 1 290 ? -22.651 9.970 22.621 1.00 88.88 290 MET A CA 1
ATOM 2370 C C . MET A 1 290 ? -23.814 10.800 23.180 1.00 88.88 290 MET A C 1
ATOM 2372 O O . MET A 1 290 ? -23.693 11.377 24.258 1.00 88.88 290 MET A O 1
ATOM 2376 N N . THR A 1 291 ? -24.959 10.837 22.491 1.00 88.38 291 THR A N 1
ATOM 2377 C CA . THR A 1 291 ? -26.154 11.574 22.945 1.00 88.38 291 THR A CA 1
ATOM 2378 C C . THR A 1 291 ? -26.802 10.927 24.172 1.00 88.38 291 THR A C 1
ATOM 2380 O O . THR A 1 291 ? -27.412 11.625 24.981 1.00 88.38 291 THR A O 1
ATOM 2383 N N . GLU A 1 292 ? -26.671 9.612 24.348 1.00 87.94 292 GLU A N 1
ATOM 2384 C CA . GLU A 1 292 ? -27.155 8.933 25.556 1.00 87.94 292 GLU A CA 1
ATOM 2385 C C . GLU A 1 292 ? -26.280 9.271 26.778 1.00 87.94 292 GLU A C 1
ATOM 2387 O O . GLU A 1 292 ? -26.785 9.377 27.895 1.00 87.94 292 GLU A O 1
ATOM 2392 N N . LEU A 1 293 ? -24.984 9.531 26.566 1.00 85.50 293 LEU A N 1
ATOM 2393 C CA . LEU A 1 293 ? -24.007 9.827 27.622 1.00 85.50 293 LEU A CA 1
ATOM 2394 C C . LEU A 1 293 ? -23.849 11.324 27.926 1.00 85.50 293 LEU A C 1
ATOM 2396 O O . LEU A 1 293 ? -23.512 11.687 29.054 1.00 85.50 293 LEU A O 1
ATOM 2400 N N . ILE A 1 294 ? -24.092 12.203 26.951 1.00 85.00 294 ILE A N 1
ATOM 2401 C CA . ILE A 1 294 ? -23.777 13.636 27.026 1.00 85.00 294 ILE A CA 1
ATOM 2402 C C . ILE A 1 294 ? -25.006 14.491 26.671 1.00 85.00 294 ILE A C 1
ATOM 2404 O O . ILE A 1 294 ? -25.816 14.182 25.800 1.00 85.00 294 ILE A O 1
ATOM 2408 N N . SER A 1 295 ? -25.163 15.613 27.365 1.00 71.31 295 SER A N 1
ATOM 2409 C CA . SER A 1 295 ? -26.117 16.681 27.078 1.00 71.31 295 SER A CA 1
ATOM 2410 C C . SER A 1 295 ? -25.441 17.790 26.260 1.00 71.31 295 SER A C 1
ATOM 2412 O O . SER A 1 295 ? -24.423 18.341 26.669 1.00 71.31 295 SER A O 1
ATOM 2414 N N . GLY A 1 296 ? -25.995 18.101 25.084 1.00 66.81 296 GLY A N 1
ATOM 2415 C CA . GLY A 1 296 ? -25.446 19.081 24.135 1.00 66.81 296 GLY A CA 1
ATOM 2416 C C . GLY A 1 296 ? -25.462 18.559 22.695 1.00 66.81 296 GLY A C 1
ATOM 2417 O O . GLY A 1 296 ? -25.797 17.398 22.466 1.00 66.81 296 GLY A O 1
ATOM 2418 N N . ASP A 1 297 ? -25.137 19.415 21.722 1.00 60.38 297 ASP A N 1
ATOM 2419 C CA . ASP A 1 297 ? -24.988 18.987 20.327 1.00 60.38 297 ASP A CA 1
ATOM 2420 C C . ASP A 1 297 ? -23.570 18.453 20.090 1.00 60.38 297 ASP A C 1
ATOM 2422 O O . ASP A 1 297 ? -22.579 19.157 20.277 1.00 60.38 297 ASP A O 1
ATOM 2426 N N . VAL A 1 298 ? -23.490 17.187 19.685 1.00 58.41 298 VAL A N 1
ATOM 2427 C CA . VAL A 1 298 ? -22.242 16.426 19.492 1.00 58.41 298 VAL A CA 1
ATOM 2428 C C . VAL A 1 298 ? -21.456 16.913 18.258 1.00 58.41 298 VAL A C 1
ATOM 2430 O O . VAL A 1 298 ? -20.315 16.525 18.061 1.00 58.41 298 VAL A O 1
ATOM 2433 N N . SER A 1 299 ? -22.035 17.780 17.416 1.00 56.06 299 SER A N 1
ATOM 2434 C CA . SER A 1 299 ? -21.426 18.235 16.153 1.00 56.06 299 SER A CA 1
ATOM 2435 C C . SER A 1 299 ? -20.463 19.423 16.254 1.00 56.06 299 SER A C 1
ATOM 2437 O O . SER A 1 299 ? -19.897 19.812 15.237 1.00 56.06 299 SER A O 1
ATOM 2439 N N . SER A 1 300 ? -20.266 20.021 17.432 1.00 50.03 300 SER A N 1
ATOM 2440 C CA . SER A 1 300 ? -19.289 21.104 17.630 1.00 50.03 300 SER A CA 1
ATOM 2441 C C . SER A 1 300 ? -18.202 20.684 18.611 1.00 50.03 300 SER A C 1
ATOM 2443 O O . SER A 1 300 ? -18.523 20.053 19.615 1.00 50.03 300 SER A O 1
ATOM 2445 N N . THR A 1 301 ? -16.954 21.071 18.315 1.00 48.91 301 THR A N 1
ATOM 2446 C CA . THR A 1 301 ? -15.708 20.808 19.059 1.00 48.91 301 THR A CA 1
ATOM 2447 C C . THR A 1 301 ? -15.966 20.518 20.535 1.00 48.91 301 THR A C 1
ATOM 2449 O O . THR A 1 301 ? -16.257 21.420 21.327 1.00 48.91 301 THR A O 1
ATOM 2452 N N . ILE A 1 302 ? -15.929 19.232 20.873 1.00 55.22 302 ILE A N 1
ATOM 2453 C CA . ILE A 1 302 ? -16.417 18.713 22.141 1.00 55.22 302 ILE A CA 1
ATOM 2454 C C . ILE A 1 302 ? -15.577 19.289 23.293 1.00 55.22 302 ILE A C 1
ATOM 2456 O O . ILE A 1 302 ? -14.449 18.872 23.535 1.00 55.22 302 ILE A O 1
ATOM 2460 N N . LYS A 1 303 ? -16.137 20.231 24.060 1.00 58.59 303 LYS A N 1
ATOM 2461 C CA . LYS A 1 303 ? -15.627 20.573 25.396 1.00 58.59 303 LYS A CA 1
ATOM 2462 C C . LYS A 1 303 ? -16.313 19.667 26.415 1.00 58.59 303 LYS A C 1
ATOM 2464 O O . LYS A 1 303 ? -17.293 20.061 27.045 1.00 58.59 303 LYS A O 1
ATOM 2469 N N . LEU A 1 304 ? -15.820 18.432 26.526 1.00 62.53 304 LEU A N 1
ATOM 2470 C CA . LEU A 1 304 ? -16.237 17.475 27.555 1.00 62.53 304 LEU A CA 1
ATOM 2471 C C . LEU A 1 304 ? -15.992 18.095 28.934 1.00 62.53 304 LEU A C 1
ATOM 2473 O O . LEU A 1 304 ? -14.880 18.510 29.252 1.00 62.53 304 LEU A O 1
ATOM 2477 N N . SER A 1 305 ? -17.037 18.181 29.755 1.00 65.88 305 SER A N 1
ATOM 2478 C CA . SER A 1 305 ? -16.907 18.582 31.155 1.00 65.88 305 SER A CA 1
ATOM 2479 C C . SER A 1 305 ? -17.773 17.680 32.034 1.00 65.88 305 SER A C 1
ATOM 2481 O O . SER A 1 305 ? -18.764 17.131 31.554 1.00 65.88 305 SER A O 1
ATOM 2483 N N . PRO A 1 306 ? -17.479 17.548 33.337 1.00 63.41 306 PRO A N 1
ATOM 2484 C CA . PRO A 1 306 ? -18.302 16.739 34.240 1.00 63.41 306 PRO A CA 1
ATOM 2485 C C . PRO A 1 306 ? -19.779 17.161 34.281 1.00 63.41 306 PRO A C 1
ATOM 2487 O O . PRO A 1 306 ? -20.640 16.350 34.610 1.00 63.41 306 PRO A O 1
ATOM 2490 N N . ALA A 1 307 ? -20.079 18.415 33.925 1.00 66.56 307 ALA A N 1
ATOM 2491 C CA . ALA A 1 307 ? -21.432 18.961 33.886 1.00 66.56 307 ALA A CA 1
ATOM 2492 C C . ALA A 1 307 ? -22.238 18.544 32.644 1.00 66.56 307 ALA A C 1
ATOM 2494 O O . ALA A 1 307 ? -23.459 18.675 32.656 1.00 66.56 307 ALA A O 1
ATOM 2495 N N . THR A 1 308 ? -21.591 18.057 31.580 1.00 75.69 308 THR A N 1
ATOM 2496 C CA . THR A 1 308 ? -22.291 17.657 30.351 1.00 75.69 308 THR A CA 1
ATOM 2497 C C . THR A 1 308 ? -22.780 16.212 30.401 1.00 75.69 308 THR A C 1
ATOM 2499 O O . THR A 1 308 ? -23.609 15.847 29.575 1.00 75.69 308 THR A O 1
ATOM 2502 N N . LEU A 1 309 ? -22.346 15.391 31.362 1.00 80.69 309 LEU A N 1
ATOM 2503 C CA . LEU A 1 309 ? -22.778 13.994 31.479 1.00 80.69 309 LEU A CA 1
ATOM 2504 C C . LEU A 1 309 ? -24.263 13.869 31.850 1.00 80.69 309 LEU A C 1
ATOM 2506 O O . LEU A 1 309 ? -24.741 14.499 32.797 1.00 80.69 309 LEU A O 1
ATOM 2510 N N . ARG A 1 310 ? -24.993 13.006 31.137 1.00 81.56 310 ARG A N 1
ATOM 2511 C CA . ARG A 1 310 ? -26.385 12.668 31.456 1.00 81.56 310 ARG A CA 1
ATOM 2512 C C . ARG A 1 310 ? -26.424 11.651 32.588 1.00 81.56 310 ARG A C 1
ATOM 2514 O O . ARG A 1 310 ? -26.056 10.494 32.420 1.00 81.56 310 ARG A O 1
ATOM 2521 N N . LEU A 1 311 ? -26.890 12.093 33.753 1.00 78.81 311 LEU A N 1
ATOM 2522 C CA . LEU A 1 311 ? -27.098 11.240 34.920 1.00 78.81 311 LEU A CA 1
ATOM 2523 C C . LEU A 1 311 ? -28.603 11.048 35.181 1.00 78.81 311 LEU A C 1
ATOM 2525 O O . LEU A 1 311 ? -29.355 12.020 35.074 1.00 78.81 311 LEU A O 1
ATOM 2529 N N . PRO A 1 312 ? -29.049 9.844 35.586 1.00 78.94 312 PRO A N 1
ATOM 2530 C CA . PRO A 1 312 ? -28.260 8.620 35.759 1.00 78.94 312 PRO A CA 1
ATOM 2531 C C . PRO A 1 312 ? -27.941 7.927 34.422 1.00 78.94 312 PRO A C 1
ATOM 2533 O O . PRO A 1 312 ? -28.803 7.831 33.553 1.00 78.94 312 PRO A O 1
ATOM 2536 N N . ILE A 1 313 ? -26.725 7.387 34.288 1.00 82.50 313 ILE A N 1
ATOM 2537 C CA . ILE A 1 313 ? -26.366 6.526 33.151 1.00 82.50 313 ILE A CA 1
ATOM 2538 C C . ILE A 1 313 ? -27.045 5.170 33.338 1.00 82.50 313 ILE A C 1
ATOM 2540 O O . ILE A 1 313 ? -27.008 4.609 34.434 1.00 82.50 313 ILE A O 1
ATOM 2544 N N . MET A 1 314 ? -27.649 4.647 32.271 1.00 85.56 314 MET A N 1
ATOM 2545 C CA . MET A 1 314 ? -28.278 3.326 32.241 1.00 85.56 314 MET A CA 1
ATOM 2546 C C . MET A 1 314 ? -27.350 2.322 31.543 1.00 85.56 314 MET A C 1
ATOM 2548 O O . MET A 1 314 ? -27.312 2.305 30.311 1.00 85.56 314 MET A O 1
ATOM 2552 N N . PRO A 1 315 ? -26.621 1.458 32.282 1.00 86.12 315 PRO A N 1
ATOM 2553 C CA . PRO A 1 315 ? -25.619 0.567 31.695 1.00 86.12 315 PRO A CA 1
ATOM 2554 C C . PRO A 1 315 ? -26.163 -0.361 30.610 1.00 86.12 315 PRO A C 1
ATOM 2556 O O . PRO A 1 315 ? -25.480 -0.627 29.627 1.00 86.12 315 PRO A O 1
ATOM 2559 N N . SER A 1 316 ? -27.406 -0.829 30.753 1.00 88.06 316 SER A N 1
ATOM 2560 C CA . SER A 1 316 ? -28.054 -1.681 29.752 1.00 88.06 316 SER A CA 1
ATOM 2561 C C . SER A 1 316 ? -28.218 -0.979 28.405 1.00 88.06 316 SER A C 1
ATOM 2563 O O . SER A 1 316 ? -27.947 -1.580 27.373 1.00 88.06 316 SER A O 1
ATOM 2565 N N . ASN A 1 317 ? -28.629 0.292 28.408 1.00 89.94 317 ASN A N 1
ATOM 2566 C CA . ASN A 1 317 ? -28.855 1.050 27.177 1.00 89.94 317 ASN A CA 1
ATOM 2567 C C . ASN A 1 317 ? -27.530 1.342 26.472 1.00 89.94 317 ASN A C 1
ATOM 2569 O O . ASN A 1 317 ? -27.426 1.182 25.260 1.00 89.94 317 ASN A O 1
ATOM 2573 N N . ILE A 1 318 ? -26.510 1.726 27.245 1.00 91.88 318 ILE A N 1
ATOM 2574 C CA . ILE A 1 318 ? -25.182 2.030 26.713 1.00 91.88 318 ILE A CA 1
ATOM 2575 C C . ILE A 1 318 ? -24.548 0.799 26.072 1.00 91.88 318 ILE A C 1
ATOM 2577 O O . ILE A 1 318 ? -24.040 0.906 24.964 1.00 91.88 318 ILE A O 1
ATOM 2581 N N . ASN A 1 319 ? -24.626 -0.372 26.707 1.00 92.19 319 ASN A N 1
ATOM 2582 C CA . ASN A 1 319 ? -24.037 -1.580 26.127 1.00 92.19 319 ASN A CA 1
ATOM 2583 C C . ASN A 1 319 ? -24.742 -2.037 24.851 1.00 92.19 319 ASN A C 1
ATOM 2585 O O . ASN A 1 319 ? -24.064 -2.416 23.907 1.00 92.19 319 ASN A O 1
ATOM 2589 N N . VAL A 1 320 ? -26.070 -1.899 24.764 1.00 94.62 320 VAL A N 1
ATOM 2590 C CA . VAL A 1 320 ? -26.780 -2.149 23.498 1.00 94.62 320 VAL A CA 1
ATOM 2591 C C . VAL A 1 320 ? -26.266 -1.221 22.393 1.00 94.62 320 VAL A C 1
ATOM 2593 O O . VAL A 1 320 ? -26.041 -1.673 21.276 1.00 94.62 320 VAL A O 1
ATOM 2596 N N . LEU A 1 321 ? -26.040 0.063 22.688 1.00 95.19 321 LEU A N 1
ATOM 2597 C CA . LEU A 1 321 ? -25.487 1.010 21.712 1.00 95.19 321 LEU A CA 1
ATOM 2598 C C . LEU A 1 321 ? -24.018 0.715 21.369 1.00 95.19 321 LEU A C 1
ATOM 2600 O O . LEU A 1 321 ? -23.620 0.905 20.222 1.00 95.19 321 LEU A O 1
ATOM 2604 N N . ILE A 1 322 ? -23.224 0.225 22.326 1.00 95.69 322 ILE A N 1
ATOM 2605 C CA . ILE A 1 322 ? -21.856 -0.249 22.078 1.00 95.69 322 ILE A CA 1
ATOM 2606 C C . ILE A 1 322 ? -21.878 -1.449 21.130 1.00 95.69 322 ILE A C 1
ATOM 2608 O O . ILE A 1 322 ? -21.125 -1.448 20.161 1.00 95.69 322 ILE A O 1
ATOM 2612 N N . ASP A 1 323 ? -22.739 -2.439 21.367 1.00 95.88 323 ASP A N 1
ATOM 2613 C CA . ASP A 1 323 ? -22.850 -3.627 20.516 1.00 95.88 323 ASP A CA 1
ATOM 2614 C C . ASP A 1 323 ? -23.309 -3.253 19.099 1.00 95.88 323 ASP A C 1
ATOM 2616 O O . ASP A 1 323 ? -22.691 -3.669 18.121 1.00 95.88 323 ASP A O 1
ATOM 2620 N N . VAL A 1 324 ? -24.307 -2.368 18.975 1.00 97.19 324 VAL A N 1
ATOM 2621 C CA . VAL A 1 324 ? -24.736 -1.824 17.675 1.00 97.19 324 VAL A CA 1
ATOM 2622 C C . VAL A 1 324 ? -23.582 -1.116 16.958 1.00 97.19 324 VAL A C 1
ATOM 2624 O O . VAL A 1 324 ? -23.387 -1.316 15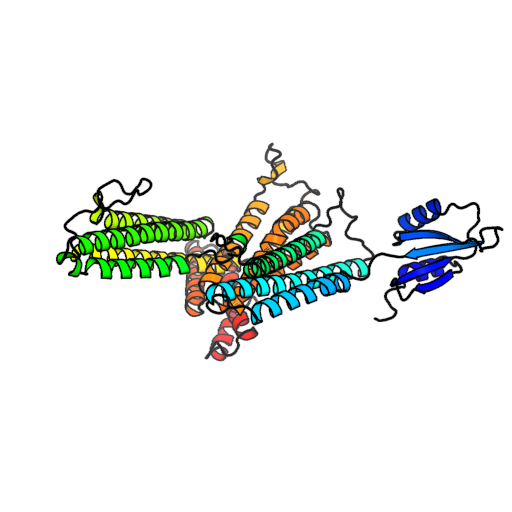.758 1.00 97.19 324 VAL A O 1
ATOM 2627 N N . LEU A 1 325 ? -22.793 -0.304 17.665 1.00 97.44 325 LEU A N 1
ATOM 2628 C CA . LEU A 1 325 ? -21.648 0.379 17.067 1.00 97.44 325 LEU A CA 1
ATOM 2629 C C . LEU A 1 325 ? -20.556 -0.614 16.643 1.00 97.44 325 LEU A C 1
ATOM 2631 O O . LEU A 1 325 ? -20.010 -0.469 15.550 1.00 97.44 325 LEU A O 1
ATOM 2635 N N . LYS A 1 326 ? -20.277 -1.648 17.447 1.00 97.31 326 LYS A N 1
ATOM 2636 C CA . LYS A 1 326 ? -19.337 -2.723 17.092 1.00 97.31 326 LYS A CA 1
ATOM 2637 C C . LYS A 1 326 ? -19.767 -3.452 15.819 1.00 97.31 326 LYS A C 1
ATOM 2639 O O . LYS A 1 326 ? -18.940 -3.632 14.927 1.00 97.31 326 LYS A O 1
ATOM 2644 N N . ASP A 1 327 ? -21.047 -3.796 15.696 1.00 97.88 327 ASP A N 1
ATOM 2645 C CA . ASP A 1 327 ? -21.593 -4.442 14.498 1.00 97.88 327 ASP A CA 1
ATOM 2646 C C . ASP A 1 327 ? -21.413 -3.562 13.253 1.00 97.88 327 ASP A C 1
ATOM 2648 O O . ASP A 1 327 ? -20.990 -4.027 12.191 1.00 97.88 327 ASP A O 1
ATOM 2652 N N . VAL A 1 328 ? -21.698 -2.261 13.368 1.00 97.81 328 VAL A N 1
ATOM 2653 C CA . VAL A 1 328 ? -21.533 -1.322 12.251 1.00 97.81 328 VAL A CA 1
ATOM 2654 C C . VAL A 1 328 ? -20.057 -1.133 11.885 1.00 97.81 328 VAL A C 1
ATOM 2656 O O . VAL A 1 328 ? -19.743 -1.071 10.693 1.00 97.81 328 VAL A O 1
ATOM 2659 N N . LEU A 1 329 ? -19.152 -1.079 12.867 1.00 97.81 329 LEU A N 1
ATOM 2660 C CA . LEU A 1 329 ? -17.705 -1.003 12.640 1.00 97.81 329 LEU A CA 1
ATOM 2661 C C . LEU A 1 329 ? -17.182 -2.253 11.924 1.00 97.81 329 LEU A C 1
ATOM 2663 O O . LEU A 1 329 ? -16.467 -2.117 10.935 1.00 97.81 329 LEU A O 1
ATOM 2667 N N . TYR A 1 330 ? -17.618 -3.448 12.326 1.00 97.31 330 TYR A N 1
ATOM 2668 C CA . TYR A 1 330 ? -17.259 -4.701 11.652 1.00 97.31 330 TYR A CA 1
ATOM 2669 C C . TYR A 1 330 ? -17.711 -4.723 10.181 1.00 97.31 330 TYR A C 1
ATOM 2671 O O . TYR A 1 330 ? -16.991 -5.152 9.274 1.00 97.31 330 TYR A O 1
ATOM 2679 N N . VAL A 1 331 ? -18.908 -4.197 9.906 1.00 97.12 331 VAL A N 1
ATOM 2680 C CA . VAL A 1 331 ? -19.412 -4.057 8.533 1.00 97.12 331 VAL A CA 1
ATOM 2681 C C . VAL A 1 331 ? -18.622 -3.007 7.742 1.00 97.12 331 VAL A C 1
ATOM 2683 O O . VAL A 1 331 ? -18.423 -3.185 6.536 1.00 97.12 331 VAL A O 1
ATOM 2686 N N . LEU A 1 332 ? -18.179 -1.911 8.369 1.00 96.75 332 LEU A N 1
ATOM 2687 C CA . LEU A 1 332 ? -17.283 -0.944 7.727 1.00 96.75 332 LEU A CA 1
ATOM 2688 C C . LEU A 1 332 ? -15.951 -1.612 7.369 1.00 96.75 332 LEU A C 1
ATOM 2690 O O . LEU A 1 332 ? -15.544 -1.531 6.215 1.00 96.75 332 LEU A O 1
ATOM 2694 N N . GLU A 1 333 ? -15.331 -2.321 8.312 1.00 95.56 333 GLU A N 1
ATOM 2695 C CA . GLU A 1 333 ? -14.092 -3.079 8.112 1.00 95.56 333 GLU A CA 1
ATOM 2696 C C . GLU A 1 333 ? -14.187 -4.025 6.917 1.00 95.56 333 GLU A C 1
ATOM 2698 O O . GLU A 1 333 ? -13.392 -3.954 5.981 1.00 95.56 333 GLU A O 1
ATOM 2703 N N . THR A 1 334 ? -15.232 -4.854 6.906 1.00 94.38 334 THR A N 1
ATOM 2704 C CA . THR A 1 334 ? -15.461 -5.853 5.861 1.00 94.38 334 THR A CA 1
ATOM 2705 C C . THR A 1 334 ? -15.593 -5.199 4.484 1.00 94.38 334 THR A C 1
ATOM 2707 O O . THR A 1 334 ? -14.999 -5.664 3.508 1.00 94.38 334 THR A O 1
ATOM 2710 N N . ASN A 1 335 ? -16.348 -4.101 4.382 1.00 94.69 335 ASN A N 1
ATOM 2711 C CA . ASN A 1 335 ? -16.548 -3.402 3.111 1.00 94.69 335 ASN A CA 1
ATOM 2712 C C . ASN A 1 335 ? -15.285 -2.668 2.649 1.00 94.69 335 ASN A C 1
ATOM 2714 O O . ASN A 1 335 ? -14.974 -2.700 1.460 1.00 94.69 335 ASN A O 1
ATOM 2718 N N . THR A 1 336 ? -14.541 -2.055 3.570 1.00 94.31 336 THR A N 1
ATOM 2719 C CA . THR A 1 336 ? -13.248 -1.414 3.298 1.00 94.31 336 THR A CA 1
ATOM 2720 C C . THR A 1 336 ? -12.231 -2.436 2.785 1.00 94.31 336 THR A C 1
ATOM 2722 O O . THR A 1 336 ? -11.643 -2.227 1.725 1.00 94.31 336 THR A O 1
ATOM 2725 N N . ASN A 1 337 ? -12.097 -3.585 3.454 1.00 93.00 337 ASN A N 1
ATOM 2726 C CA . ASN A 1 337 ? -11.207 -4.673 3.036 1.00 93.00 337 ASN A CA 1
ATOM 2727 C C . ASN A 1 337 ? -11.621 -5.254 1.674 1.00 93.00 337 ASN A C 1
ATOM 2729 O O . ASN A 1 337 ? -10.782 -5.485 0.805 1.00 93.00 337 ASN A O 1
ATOM 2733 N N . THR A 1 338 ? -12.925 -5.422 1.439 1.00 94.00 338 THR A N 1
ATOM 2734 C CA . THR A 1 338 ? -13.447 -5.900 0.149 1.00 94.00 338 THR A CA 1
ATOM 2735 C C . THR A 1 338 ? -13.173 -4.910 -0.988 1.00 94.00 338 THR A C 1
ATOM 2737 O O . THR A 1 338 ? -12.803 -5.327 -2.089 1.00 94.00 338 THR A O 1
ATOM 2740 N N . ALA A 1 339 ? -13.333 -3.607 -0.737 1.00 95.69 339 ALA A N 1
ATOM 2741 C CA . ALA A 1 339 ? -13.029 -2.547 -1.697 1.00 95.69 339 ALA A CA 1
ATOM 2742 C C . ALA A 1 339 ? -11.525 -2.469 -1.996 1.00 95.69 339 ALA A C 1
ATOM 2744 O O . ALA A 1 339 ? -11.130 -2.284 -3.146 1.00 95.69 339 ALA A O 1
ATOM 2745 N N . LEU A 1 340 ? -10.681 -2.660 -0.978 1.00 95.25 340 LEU A N 1
ATOM 2746 C CA . LEU A 1 340 ? -9.230 -2.718 -1.127 1.00 95.25 340 LEU A CA 1
ATOM 2747 C C . LEU A 1 340 ? -8.793 -3.909 -1.990 1.00 95.25 340 LEU A C 1
ATOM 2749 O O . LEU A 1 340 ? -7.972 -3.740 -2.887 1.00 95.25 340 LEU A O 1
ATOM 2753 N N . LEU A 1 341 ? -9.373 -5.096 -1.774 1.00 95.88 341 LEU A N 1
ATOM 2754 C CA . LEU A 1 341 ? -9.110 -6.275 -2.608 1.00 95.88 341 LEU A CA 1
ATOM 2755 C C . LEU A 1 341 ? -9.550 -6.056 -4.059 1.00 95.88 341 LEU A C 1
ATOM 2757 O O . LEU A 1 341 ? -8.820 -6.412 -4.984 1.00 95.88 341 LEU A O 1
ATOM 2761 N N . ALA A 1 342 ? -10.714 -5.435 -4.274 1.00 96.25 342 ALA A N 1
ATOM 2762 C CA . ALA A 1 342 ? -11.173 -5.080 -5.616 1.00 96.25 342 ALA A CA 1
ATOM 2763 C C . ALA A 1 342 ? -10.202 -4.108 -6.304 1.00 96.25 342 ALA A C 1
ATOM 2765 O O . ALA A 1 342 ? -9.864 -4.286 -7.476 1.00 96.25 342 ALA A O 1
ATOM 2766 N N . LEU A 1 343 ? -9.727 -3.105 -5.560 1.00 96.56 343 LEU A N 1
ATOM 2767 C CA . LEU A 1 343 ? -8.759 -2.124 -6.033 1.00 96.56 343 LEU A CA 1
ATOM 2768 C C . LEU A 1 343 ? -7.415 -2.775 -6.380 1.00 96.56 343 LEU A C 1
ATOM 2770 O O . LEU A 1 343 ? -6.860 -2.483 -7.436 1.00 96.56 343 LEU A O 1
ATOM 2774 N N . LEU A 1 344 ? -6.934 -3.690 -5.535 1.00 96.69 344 LEU A N 1
ATOM 2775 C CA . LEU A 1 344 ? -5.716 -4.467 -5.752 1.00 96.69 344 LEU A CA 1
ATOM 2776 C C . LEU A 1 344 ? -5.781 -5.263 -7.060 1.00 96.69 344 LEU A C 1
ATOM 2778 O O . LEU A 1 344 ? -4.889 -5.150 -7.900 1.00 96.69 344 LEU A O 1
ATOM 2782 N N . ILE A 1 345 ? -6.855 -6.035 -7.252 1.00 96.06 345 ILE A N 1
ATOM 2783 C CA . ILE A 1 345 ? -7.068 -6.828 -8.470 1.00 96.06 345 ILE A CA 1
ATOM 2784 C C . ILE A 1 345 ? -7.137 -5.903 -9.687 1.00 96.06 345 ILE A C 1
ATOM 2786 O O . ILE A 1 345 ? -6.456 -6.141 -10.683 1.00 96.06 345 ILE A O 1
ATOM 2790 N N . HIS A 1 346 ? -7.910 -4.819 -9.593 1.00 94.62 346 HIS A N 1
ATOM 2791 C CA . HIS A 1 346 ? -8.041 -3.838 -10.664 1.00 94.62 346 HIS A CA 1
ATOM 2792 C C . HIS A 1 346 ? -6.682 -3.251 -11.071 1.00 94.62 346 HIS A C 1
ATOM 2794 O O . HIS A 1 346 ? -6.340 -3.301 -12.252 1.00 94.62 346 HIS A O 1
ATOM 2800 N N . CYS A 1 347 ? -5.888 -2.767 -10.108 1.00 94.69 347 CYS A N 1
ATOM 2801 C CA . CYS A 1 347 ? -4.584 -2.149 -10.351 1.00 94.69 347 CYS A CA 1
ATOM 2802 C C . CYS A 1 347 ? -3.593 -3.077 -11.058 1.00 94.69 347 CYS A C 1
ATOM 2804 O O . CYS A 1 347 ? -2.787 -2.604 -11.848 1.00 94.69 347 CYS A O 1
ATOM 2806 N N . PHE A 1 348 ? -3.657 -4.387 -10.834 1.00 93.75 348 PHE A N 1
ATOM 2807 C CA . PHE A 1 348 ? -2.725 -5.312 -11.479 1.00 93.75 348 PHE A CA 1
ATOM 2808 C C . PHE A 1 348 ? -3.302 -6.008 -12.721 1.00 93.75 348 PHE A C 1
ATOM 2810 O O . PHE A 1 348 ? -2.549 -6.550 -13.520 1.00 93.75 348 PHE A O 1
ATOM 2817 N N . SER A 1 349 ? -4.610 -5.924 -12.972 1.00 91.31 349 SER A N 1
ATOM 2818 C CA . SER A 1 349 ? -5.288 -6.587 -14.104 1.00 91.31 349 SER A CA 1
ATOM 2819 C C . SER A 1 349 ? -5.166 -5.883 -15.470 1.00 91.31 349 SER A C 1
ATOM 2821 O O . SER A 1 349 ? -5.932 -6.169 -16.395 1.00 91.31 349 SER A O 1
ATOM 2823 N N . TYR A 1 350 ? -4.224 -4.958 -15.650 1.00 84.25 350 TYR A N 1
ATOM 2824 C CA . TYR A 1 350 ? -4.071 -4.260 -16.928 1.00 84.25 350 TYR A CA 1
ATOM 2825 C C . TYR A 1 350 ? -3.369 -5.120 -17.989 1.00 84.25 350 TYR A C 1
ATOM 2827 O O . TYR A 1 350 ? -2.434 -5.867 -17.713 1.00 84.25 350 TYR A O 1
ATOM 2835 N N . SER A 1 351 ? -3.803 -4.997 -19.249 1.00 80.38 351 SER A N 1
ATOM 2836 C CA . SER A 1 351 ? -3.150 -5.661 -20.389 1.00 80.38 351 SER A CA 1
ATOM 2837 C C . SER A 1 351 ? -1.877 -4.952 -20.851 1.00 80.38 351 SER A C 1
ATOM 2839 O O . SER A 1 351 ? -0.972 -5.610 -21.354 1.00 80.38 351 SER A O 1
ATOM 2841 N N . LYS A 1 352 ? -1.831 -3.626 -20.704 1.00 84.94 352 LYS A N 1
ATOM 2842 C CA . LYS A 1 352 ? -0.655 -2.776 -20.913 1.00 84.94 352 LYS A CA 1
ATOM 2843 C C . LYS A 1 352 ? -0.376 -2.030 -19.616 1.00 84.94 352 LYS A C 1
ATOM 2845 O O . LYS A 1 352 ? -1.328 -1.607 -18.965 1.00 84.94 352 LYS A O 1
ATOM 2850 N N . SER A 1 353 ? 0.891 -1.859 -19.253 1.00 89.75 353 SER A N 1
ATOM 2851 C CA . SER A 1 353 ? 1.232 -1.121 -18.038 1.00 89.75 353 SER A CA 1
ATOM 2852 C C . SER A 1 353 ? 0.770 0.340 -18.143 1.00 89.75 353 SER A C 1
ATOM 2854 O O . SER A 1 353 ? 0.906 0.924 -19.223 1.00 89.75 353 SER A O 1
ATOM 2856 N N . PRO A 1 354 ? 0.274 0.968 -17.059 1.00 92.25 354 PRO A N 1
ATOM 2857 C CA . PRO A 1 354 ? -0.083 2.390 -17.058 1.00 92.25 354 PRO A CA 1
ATOM 2858 C C . PRO A 1 354 ? 1.044 3.289 -17.568 1.00 92.25 354 PRO A C 1
ATOM 2860 O O . PRO A 1 354 ? 0.796 4.228 -18.318 1.00 92.25 354 PRO A O 1
ATOM 2863 N N . ILE A 1 355 ? 2.293 2.950 -17.244 1.00 93.56 355 ILE A N 1
ATOM 2864 C CA . ILE A 1 355 ? 3.463 3.701 -17.701 1.00 93.56 355 ILE A CA 1
ATOM 2865 C C . ILE A 1 355 ? 3.733 3.548 -19.204 1.00 93.56 355 ILE A C 1
ATOM 2867 O O . ILE A 1 355 ? 4.227 4.477 -19.836 1.00 93.56 355 ILE A O 1
ATOM 2871 N N . ASP A 1 356 ? 3.377 2.405 -19.798 1.00 92.62 356 ASP A N 1
ATOM 2872 C CA . ASP A 1 356 ? 3.507 2.186 -21.241 1.00 92.62 356 ASP A CA 1
ATOM 2873 C C . ASP A 1 356 ? 2.440 2.983 -21.993 1.00 92.62 356 ASP A C 1
ATOM 2875 O O . ASP A 1 356 ? 2.742 3.610 -23.004 1.00 92.62 356 ASP A O 1
ATOM 2879 N N . ILE A 1 357 ? 1.208 3.013 -21.471 1.00 91.12 357 ILE A N 1
ATOM 2880 C CA . ILE A 1 357 ? 0.121 3.853 -22.002 1.00 91.12 357 ILE A CA 1
ATOM 2881 C C . ILE A 1 357 ? 0.531 5.329 -21.935 1.00 91.12 357 ILE A C 1
ATOM 2883 O O . ILE A 1 357 ? 0.379 6.069 -22.908 1.00 91.12 357 ILE A O 1
ATOM 2887 N N . PHE A 1 358 ? 1.099 5.739 -20.800 1.00 90.19 358 PHE A N 1
ATOM 2888 C CA . PHE A 1 358 ? 1.584 7.095 -20.579 1.00 90.19 358 PHE A CA 1
ATOM 2889 C C . PHE A 1 358 ? 2.720 7.462 -21.547 1.00 90.19 358 PHE A C 1
ATOM 2891 O O . PHE A 1 358 ? 2.681 8.518 -22.179 1.00 90.19 358 PHE A O 1
ATOM 2898 N N . LYS A 1 359 ? 3.684 6.555 -21.756 1.00 90.50 359 LYS A N 1
ATOM 2899 C CA . LYS A 1 359 ? 4.748 6.715 -22.755 1.00 90.50 359 LYS A CA 1
ATOM 2900 C C . LYS A 1 359 ? 4.184 6.841 -24.175 1.00 90.50 359 LYS A C 1
ATOM 2902 O O . LYS A 1 359 ? 4.551 7.772 -24.886 1.00 90.50 359 LYS A O 1
ATOM 2907 N N . GLU A 1 360 ? 3.299 5.930 -24.588 1.00 89.94 360 GLU A N 1
ATOM 2908 C CA . GLU A 1 360 ? 2.702 5.912 -25.933 1.00 89.94 360 GLU A CA 1
ATOM 2909 C C . GLU A 1 360 ? 2.025 7.252 -26.274 1.00 89.94 360 GLU A C 1
ATOM 2911 O O . GLU A 1 360 ? 2.187 7.748 -27.390 1.00 89.94 360 GLU A O 1
ATOM 2916 N N . HIS A 1 361 ? 1.339 7.871 -25.306 1.00 87.62 361 HIS A N 1
ATOM 2917 C CA . HIS A 1 361 ? 0.687 9.173 -25.471 1.00 87.62 361 HIS A CA 1
ATOM 2918 C C . HIS A 1 361 ? 1.670 10.317 -25.791 1.00 87.62 361 HIS A C 1
ATOM 2920 O O . HIS A 1 361 ? 1.426 11.133 -26.686 1.00 87.62 361 HIS A O 1
ATOM 2926 N N . PHE A 1 362 ? 2.804 10.382 -25.091 1.00 83.69 362 PHE A N 1
ATOM 2927 C CA . PHE A 1 362 ? 3.804 11.422 -25.344 1.00 83.69 362 PHE A CA 1
ATOM 2928 C C . PHE A 1 362 ? 4.706 11.105 -26.536 1.00 83.69 362 PHE A C 1
ATOM 2930 O O . PHE A 1 362 ? 5.236 12.029 -27.149 1.00 83.69 362 PHE A O 1
ATOM 2937 N N . SER A 1 363 ? 4.842 9.835 -26.929 1.00 83.75 363 SER A N 1
ATOM 2938 C CA . SER A 1 363 ? 5.572 9.457 -28.146 1.00 83.75 363 SER A CA 1
ATOM 2939 C C . SER A 1 363 ? 4.845 9.890 -29.427 1.00 83.75 363 SER A C 1
ATOM 2941 O O . SER A 1 363 ? 5.502 10.104 -30.446 1.00 83.75 363 SER A O 1
ATOM 2943 N N . SER A 1 364 ? 3.514 10.041 -29.398 1.00 72.56 364 SER A N 1
ATOM 2944 C CA . SER A 1 364 ? 2.738 10.572 -30.530 1.00 72.56 364 SER A CA 1
ATOM 2945 C C . SER A 1 364 ? 2.678 12.101 -30.590 1.00 72.56 364 SER A C 1
ATOM 2947 O O . SER A 1 364 ? 2.394 12.645 -31.657 1.00 72.56 364 SER A O 1
ATOM 2949 N N . SER A 1 365 ? 2.955 12.782 -29.477 1.00 65.44 365 SER A N 1
ATOM 2950 C CA . SER A 1 365 ? 2.849 14.239 -29.362 1.00 65.44 365 SER A CA 1
ATOM 2951 C C . SER A 1 365 ? 4.173 14.932 -29.736 1.00 65.44 365 SER A C 1
ATOM 2953 O O . SER A 1 365 ? 5.253 14.339 -29.671 1.00 65.44 365 SER A O 1
ATOM 2955 N N . SER A 1 366 ? 4.134 16.206 -30.143 1.00 62.78 366 SER A N 1
ATOM 2956 C CA . SER A 1 366 ? 5.378 16.966 -30.364 1.00 62.78 366 SER A CA 1
ATOM 2957 C C . SER A 1 366 ? 6.050 17.300 -29.022 1.00 62.78 366 SER A C 1
ATOM 2959 O O . SER A 1 366 ? 5.363 17.580 -28.047 1.00 62.78 366 SER A O 1
ATOM 2961 N N . ARG A 1 367 ? 7.390 17.217 -28.945 1.00 63.16 367 ARG A N 1
ATOM 2962 C CA . ARG A 1 367 ? 8.167 17.285 -27.683 1.00 63.16 367 ARG A CA 1
ATOM 2963 C C . ARG A 1 367 ? 7.691 18.415 -26.758 1.00 63.16 367 ARG A C 1
ATOM 2965 O O . ARG A 1 367 ? 7.802 19.581 -27.130 1.00 63.16 367 ARG A O 1
ATOM 2972 N N . GLY A 1 368 ? 7.237 18.065 -25.553 1.00 58.69 368 GLY A N 1
ATOM 2973 C CA . GLY A 1 368 ? 6.815 19.027 -24.531 1.00 58.69 368 GLY A CA 1
ATOM 2974 C C . GLY A 1 368 ? 5.441 19.673 -24.752 1.00 58.69 368 GLY A C 1
ATOM 2975 O O . GLY A 1 368 ? 5.065 20.538 -23.969 1.00 58.69 368 GLY A O 1
ATOM 2976 N N . VAL A 1 369 ? 4.682 19.268 -25.777 1.00 62.12 369 VAL A N 1
ATOM 2977 C CA . VAL A 1 369 ? 3.302 19.718 -26.016 1.00 62.12 369 VAL A CA 1
ATOM 2978 C C . VAL A 1 369 ? 2.385 18.507 -25.949 1.00 62.12 369 VAL A C 1
ATOM 2980 O O . VAL A 1 369 ? 2.585 17.539 -26.672 1.00 62.12 369 VAL A O 1
ATOM 2983 N N . CYS A 1 370 ? 1.379 18.549 -25.081 1.00 70.62 370 CYS A N 1
ATOM 2984 C CA . CYS A 1 370 ? 0.390 17.482 -24.967 1.00 70.62 370 CYS A CA 1
ATOM 2985 C C . CYS A 1 370 ? -0.762 17.712 -25.956 1.00 70.62 370 CYS A C 1
ATOM 2987 O O . CYS A 1 370 ? -1.397 18.768 -25.939 1.00 70.62 370 CYS A O 1
ATOM 2989 N N . ASP A 1 371 ? -1.099 16.701 -26.760 1.00 67.12 371 ASP A N 1
ATOM 2990 C CA . ASP A 1 371 ? -2.223 16.761 -27.709 1.00 67.12 371 ASP A CA 1
ATOM 2991 C C . ASP A 1 371 ? -3.589 17.008 -27.032 1.00 67.12 371 ASP A C 1
ATOM 2993 O O . ASP A 1 371 ? -4.528 17.490 -27.673 1.00 67.12 371 ASP A O 1
ATOM 2997 N N . CYS A 1 372 ? -3.723 16.698 -25.736 1.00 69.94 372 CYS A N 1
ATOM 2998 C CA . CYS A 1 372 ? -4.927 16.999 -24.956 1.00 69.94 372 CYS A CA 1
ATOM 2999 C C . CYS A 1 372 ? -5.120 18.507 -24.738 1.00 69.94 372 CYS A C 1
ATOM 3001 O O . CYS A 1 372 ? -6.262 18.954 -24.691 1.00 69.94 372 CYS A O 1
ATOM 3003 N N . LEU A 1 373 ? -4.029 19.275 -24.668 1.00 63.91 373 LEU A N 1
ATOM 3004 C CA . LEU A 1 373 ? -4.039 20.718 -24.402 1.00 63.91 373 LEU A CA 1
ATOM 3005 C C . LEU A 1 373 ? -4.254 21.541 -25.670 1.00 63.91 373 LEU A C 1
ATOM 3007 O O . LEU A 1 373 ? -4.809 22.626 -25.616 1.00 63.91 373 LEU A O 1
ATOM 3011 N N . VAL A 1 374 ? -3.909 21.004 -26.844 1.00 58.72 374 VAL A N 1
ATOM 3012 C CA . VAL A 1 374 ? -4.147 21.680 -28.134 1.00 58.72 374 VAL A CA 1
ATOM 3013 C C . VAL A 1 374 ? -5.653 21.853 -28.426 1.00 58.72 374 VAL A C 1
ATOM 3015 O O . VAL A 1 374 ? -6.038 22.664 -29.266 1.00 58.72 374 VAL A O 1
ATOM 3018 N N . LYS A 1 375 ? -6.529 21.105 -27.736 1.00 54.62 375 LYS A N 1
ATOM 3019 C CA . LYS A 1 375 ? -7.994 21.143 -27.915 1.00 54.62 375 LYS A CA 1
ATOM 3020 C C . LYS A 1 375 ? -8.729 22.059 -26.934 1.00 54.62 375 LYS A C 1
ATOM 3022 O O . LYS A 1 375 ? -9.922 22.294 -27.116 1.00 54.62 375 LYS A O 1
ATOM 3027 N N . THR A 1 376 ? -8.046 22.568 -25.920 1.00 50.12 376 THR A N 1
ATOM 3028 C CA . THR A 1 376 ? -8.588 23.464 -24.897 1.00 50.12 376 THR A CA 1
ATOM 3029 C C . THR A 1 376 ? -7.781 24.751 -24.964 1.00 50.12 376 THR A C 1
ATOM 3031 O O . THR A 1 376 ? -6.572 24.701 -24.816 1.00 50.12 376 THR A O 1
ATOM 3034 N N . GLU A 1 377 ? -8.401 25.907 -25.212 1.00 50.47 377 GLU A N 1
ATOM 3035 C CA . GLU A 1 377 ? -7.719 27.218 -25.326 1.00 50.47 377 GLU A CA 1
ATOM 3036 C C . GLU A 1 377 ? -7.103 27.723 -23.992 1.00 50.47 377 GLU A C 1
ATOM 3038 O O . GLU A 1 377 ? -7.033 28.924 -23.741 1.00 50.47 377 GLU A O 1
ATOM 3043 N N . ILE A 1 378 ? -6.684 26.814 -23.111 1.00 49.62 378 ILE A N 1
ATOM 3044 C CA . ILE A 1 378 ? -6.176 27.061 -21.766 1.00 49.62 378 ILE A CA 1
ATOM 3045 C C . ILE A 1 378 ? -4.822 26.350 -21.657 1.00 49.62 378 ILE A C 1
ATOM 3047 O O . ILE A 1 378 ? -4.730 25.140 -21.853 1.00 49.62 378 ILE A O 1
ATOM 3051 N N . ASP A 1 379 ? -3.780 27.127 -21.370 1.00 44.12 379 ASP A N 1
ATOM 3052 C CA . ASP A 1 379 ? -2.359 26.738 -21.329 1.00 44.12 379 ASP A CA 1
ATOM 3053 C C . ASP A 1 379 ? -1.979 25.979 -20.035 1.00 44.12 379 ASP A C 1
ATOM 3055 O O . ASP A 1 379 ? -0.850 26.061 -19.558 1.00 44.12 379 ASP A O 1
ATOM 3059 N N . ASP A 1 380 ? -2.931 25.254 -19.435 1.00 51.88 380 ASP A N 1
ATOM 3060 C CA . ASP A 1 380 ? -2.737 24.567 -18.156 1.00 51.88 380 ASP A CA 1
ATOM 3061 C C . ASP A 1 380 ? -2.375 23.097 -18.390 1.00 51.88 380 ASP A C 1
ATOM 3063 O O . ASP A 1 380 ? -3.228 22.231 -18.591 1.00 51.88 380 ASP A O 1
ATOM 3067 N N . THR A 1 381 ? -1.078 22.787 -18.316 1.00 52.59 381 THR A N 1
ATOM 3068 C CA . THR A 1 381 ? -0.549 21.414 -18.412 1.00 52.59 381 THR A CA 1
ATOM 3069 C C . THR A 1 381 ? -1.087 20.454 -17.344 1.00 52.59 381 THR A C 1
ATOM 3071 O O . THR A 1 381 ? -0.979 19.239 -17.513 1.00 52.59 381 THR A O 1
ATOM 3074 N N . GLU A 1 382 ? -1.692 20.981 -16.275 1.00 56.38 382 GLU A N 1
ATOM 3075 C CA . GLU A 1 382 ? -2.314 20.222 -15.179 1.00 56.38 382 GLU A CA 1
ATOM 3076 C C . GLU A 1 382 ? -3.586 19.464 -15.597 1.00 56.38 382 GLU A C 1
ATOM 3078 O O . GLU A 1 382 ? -4.027 18.554 -14.894 1.00 56.38 382 GLU A O 1
ATOM 3083 N N . ASP A 1 383 ? -4.173 19.776 -16.757 1.00 66.31 383 ASP A N 1
ATOM 3084 C CA . ASP A 1 383 ? -5.438 19.177 -17.195 1.00 66.31 383 ASP A CA 1
ATOM 3085 C C . ASP A 1 383 ? -5.302 17.947 -18.108 1.00 66.31 383 ASP A C 1
ATOM 3087 O O . ASP A 1 383 ? -6.309 17.392 -18.561 1.00 66.31 383 ASP A O 1
ATOM 3091 N N . CYS A 1 384 ? -4.084 17.443 -18.331 1.00 82.62 384 CYS A N 1
ATOM 3092 C CA . CYS A 1 384 ? -3.886 16.226 -19.117 1.00 82.62 384 CYS A CA 1
ATOM 3093 C C . CYS A 1 384 ? -4.526 14.996 -18.442 1.00 82.62 384 CYS A C 1
ATOM 3095 O O . CYS A 1 384 ? -4.138 14.583 -17.350 1.00 82.62 384 CYS A O 1
ATOM 3097 N N . ILE A 1 385 ? -5.474 14.360 -19.141 1.00 87.06 385 ILE A N 1
ATOM 3098 C CA . ILE A 1 385 ? -6.199 13.176 -18.652 1.00 87.06 385 ILE A CA 1
ATOM 3099 C C . ILE A 1 385 ? -5.235 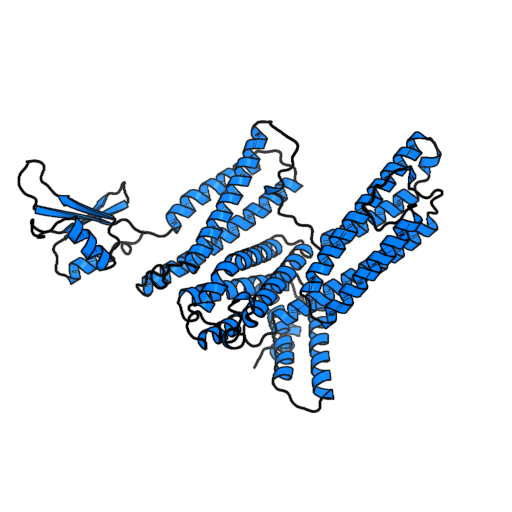12.018 -18.357 1.00 87.06 385 ILE A C 1
ATOM 3101 O O . ILE A 1 385 ? -5.386 11.357 -17.337 1.00 87.06 385 ILE A O 1
ATOM 3105 N N . PHE A 1 386 ? -4.218 11.804 -19.196 1.00 88.31 386 PHE A N 1
ATOM 3106 C CA . PHE A 1 386 ? -3.257 10.710 -19.016 1.00 88.31 386 PHE A CA 1
ATOM 3107 C C . PHE A 1 386 ? -2.342 10.915 -17.804 1.00 88.31 386 PHE A C 1
ATOM 3109 O O . PHE A 1 386 ? -2.004 9.939 -17.141 1.00 88.31 386 PHE A O 1
ATOM 3116 N N . VAL A 1 387 ? -1.977 12.166 -17.493 1.00 88.38 387 VAL A N 1
ATOM 3117 C CA . VAL A 1 387 ? -1.247 12.500 -16.256 1.00 88.38 387 VAL A CA 1
ATOM 3118 C C . VAL A 1 387 ? -2.145 12.207 -15.056 1.00 88.38 387 VAL A C 1
ATOM 3120 O O . VAL A 1 387 ? -1.776 11.411 -14.205 1.00 88.38 387 VAL A O 1
ATOM 3123 N N . LYS A 1 388 ? -3.389 12.708 -15.060 1.00 89.75 388 LYS A N 1
ATOM 3124 C CA . LYS A 1 388 ? -4.361 12.450 -13.982 1.00 89.75 388 LYS A CA 1
ATOM 3125 C C . LYS A 1 388 ? -4.639 10.961 -13.761 1.00 89.75 388 LYS A C 1
ATOM 3127 O O . LYS A 1 388 ? -4.812 10.536 -12.623 1.00 89.75 388 LYS A O 1
ATOM 3132 N N . GLU A 1 389 ? -4.722 10.165 -14.826 1.00 91.56 389 GLU A N 1
ATOM 3133 C CA . GLU A 1 389 ? -4.911 8.713 -14.730 1.00 91.56 389 GLU A CA 1
ATOM 3134 C C . GLU A 1 389 ? -3.677 8.001 -14.167 1.00 91.56 389 GLU A C 1
ATOM 3136 O O . GLU A 1 389 ? -3.829 7.067 -13.374 1.00 91.56 389 GLU A O 1
ATOM 3141 N N . PHE A 1 390 ? -2.473 8.445 -14.540 1.00 92.69 390 PHE A N 1
ATOM 3142 C CA . PHE A 1 390 ? -1.219 7.919 -14.007 1.00 92.69 390 PHE A CA 1
ATOM 3143 C C . PHE A 1 390 ? -1.033 8.281 -12.527 1.00 92.69 390 PHE A C 1
ATOM 3145 O O . PHE A 1 390 ? -0.779 7.391 -11.714 1.00 92.69 390 PHE A O 1
ATOM 3152 N N . ASP A 1 391 ? -1.281 9.536 -12.154 1.00 92.50 391 ASP A N 1
ATOM 3153 C CA . ASP A 1 391 ? -1.245 10.005 -10.766 1.00 92.50 391 ASP A CA 1
ATOM 3154 C C . ASP A 1 391 ? -2.275 9.251 -9.920 1.00 92.50 391 ASP A C 1
ATOM 3156 O O . ASP A 1 391 ? -1.963 8.730 -8.853 1.00 92.50 391 ASP A O 1
ATOM 3160 N N . LEU A 1 392 ? -3.502 9.091 -10.432 1.00 93.12 392 LEU A N 1
ATOM 3161 C CA . LEU A 1 392 ? -4.536 8.295 -9.773 1.00 93.12 392 LEU A CA 1
ATOM 3162 C C . LEU A 1 392 ? -4.096 6.838 -9.578 1.00 93.12 392 LEU A C 1
ATOM 3164 O O . LEU A 1 392 ? -4.432 6.221 -8.566 1.00 93.12 392 LEU A O 1
ATOM 3168 N N . TYR A 1 393 ? -3.382 6.262 -10.544 1.00 95.06 393 TYR A N 1
ATOM 3169 C CA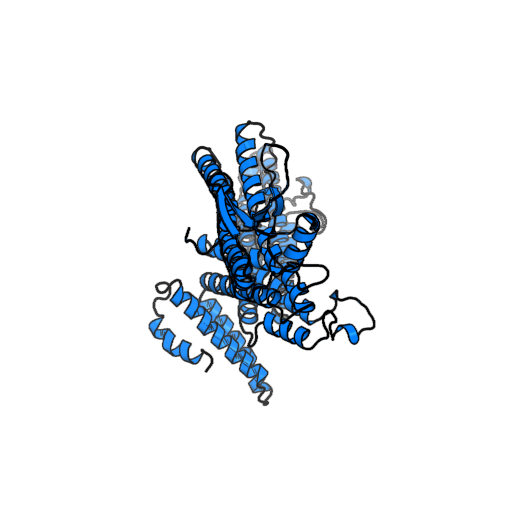 . TYR A 1 393 ? -2.849 4.912 -10.420 1.00 95.06 393 TYR A CA 1
ATOM 3170 C C . TYR A 1 393 ? -1.763 4.827 -9.336 1.00 95.06 393 TYR A C 1
ATOM 3172 O O . TYR A 1 393 ? -1.834 3.928 -8.495 1.00 95.06 393 TYR A O 1
ATOM 3180 N N . ASN A 1 394 ? -0.815 5.770 -9.305 1.00 94.44 394 ASN A N 1
ATOM 3181 C CA . ASN A 1 394 ? 0.207 5.848 -8.257 1.00 94.44 394 ASN A CA 1
ATOM 3182 C C . ASN A 1 394 ? -0.440 6.016 -6.875 1.00 94.44 394 ASN A C 1
ATOM 3184 O O . ASN A 1 394 ? -0.154 5.233 -5.973 1.00 94.44 394 ASN A O 1
ATOM 3188 N N . GLU A 1 395 ? -1.405 6.926 -6.732 1.00 94.31 395 GLU A N 1
ATOM 3189 C CA . GLU A 1 395 ? -2.164 7.122 -5.492 1.00 94.31 395 GLU A CA 1
ATOM 3190 C C . GLU A 1 395 ? -2.850 5.832 -5.024 1.00 94.31 395 GLU A C 1
ATOM 3192 O O . GLU A 1 395 ? -2.798 5.482 -3.845 1.00 94.31 395 GLU A O 1
ATOM 3197 N N . ARG A 1 396 ? -3.452 5.061 -5.939 1.00 95.75 396 ARG A N 1
ATOM 3198 C CA . ARG A 1 396 ? -4.052 3.760 -5.601 1.00 95.75 396 ARG A CA 1
ATOM 3199 C C . ARG A 1 396 ? -3.019 2.762 -5.087 1.00 95.75 396 ARG A C 1
ATOM 3201 O O . ARG A 1 396 ? -3.320 2.044 -4.135 1.00 95.75 396 ARG A O 1
ATOM 3208 N N . LEU A 1 397 ? -1.821 2.718 -5.673 1.00 95.56 397 LEU A N 1
ATOM 3209 C CA . LEU A 1 397 ? -0.734 1.868 -5.180 1.00 95.56 397 LEU A CA 1
ATOM 3210 C C . LEU A 1 397 ? -0.275 2.280 -3.778 1.00 95.56 397 LEU A C 1
ATOM 3212 O O . LEU A 1 397 ? -0.056 1.401 -2.942 1.00 95.56 397 LEU A O 1
ATOM 3216 N N . LEU A 1 398 ? -0.189 3.586 -3.504 1.00 92.69 398 LEU A N 1
ATOM 3217 C CA . LEU A 1 398 ? 0.118 4.105 -2.169 1.00 92.69 398 LEU A CA 1
ATOM 3218 C C . LEU A 1 398 ? -0.935 3.647 -1.156 1.00 92.69 398 LEU A C 1
ATOM 3220 O O . LEU A 1 398 ? -0.581 3.066 -0.133 1.00 92.69 398 LEU A O 1
ATOM 3224 N N . GLN A 1 399 ? -2.227 3.797 -1.474 1.00 92.81 399 GLN A N 1
ATOM 3225 C CA . GLN A 1 399 ? -3.308 3.342 -0.593 1.00 92.81 399 GLN A CA 1
ATOM 3226 C C . GLN A 1 399 ? -3.277 1.825 -0.358 1.00 92.81 399 GLN A C 1
ATOM 3228 O O . GLN A 1 399 ? -3.398 1.378 0.783 1.00 92.81 399 GLN A O 1
ATOM 3233 N N . ILE A 1 400 ? -3.074 1.027 -1.414 1.00 95.06 400 ILE A N 1
ATOM 3234 C CA . ILE A 1 400 ? -2.927 -0.433 -1.309 1.00 95.06 400 ILE A CA 1
ATOM 3235 C C . ILE A 1 400 ? -1.785 -0.787 -0.353 1.00 95.06 400 ILE A C 1
ATOM 3237 O O . ILE A 1 400 ? -1.963 -1.594 0.561 1.00 95.06 400 ILE A O 1
ATOM 3241 N N . GLY A 1 401 ? -0.620 -0.172 -0.548 1.00 93.44 401 GLY A N 1
ATOM 3242 C CA . GLY A 1 401 ? 0.559 -0.445 0.255 1.00 93.44 401 GLY A CA 1
ATOM 3243 C C . GLY A 1 401 ? 0.409 -0.000 1.715 1.00 93.44 401 GLY A C 1
ATOM 3244 O O . GLY A 1 401 ? 0.733 -0.772 2.617 1.00 93.44 401 GLY A O 1
ATOM 3245 N N . SER A 1 402 ? -0.139 1.193 1.967 1.00 89.12 402 SER A N 1
ATOM 3246 C CA . SER A 1 402 ? -0.407 1.714 3.315 1.00 89.12 402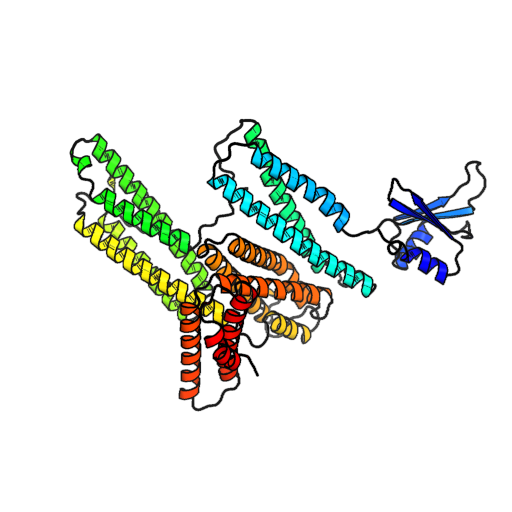 SER A CA 1
ATOM 3247 C C . SER A 1 402 ? -1.330 0.801 4.121 1.00 89.12 402 SER A C 1
ATOM 3249 O O . SER A 1 402 ? -1.028 0.476 5.270 1.00 89.12 402 SER A O 1
ATOM 3251 N N . PHE A 1 403 ? -2.419 0.320 3.515 1.00 90.19 403 PHE A N 1
ATOM 3252 C CA . PHE A 1 403 ? -3.305 -0.636 4.178 1.00 90.19 403 PHE A CA 1
ATOM 3253 C C . PHE A 1 403 ? -2.619 -1.988 4.395 1.00 90.19 403 PHE A C 1
ATOM 3255 O O . PHE A 1 403 ? -2.686 -2.530 5.496 1.00 90.19 403 PHE A O 1
ATOM 3262 N N . ALA A 1 404 ? -1.896 -2.510 3.400 1.00 91.50 404 ALA A N 1
ATOM 3263 C CA . ALA A 1 404 ? -1.189 -3.784 3.532 1.00 91.50 404 ALA A CA 1
ATOM 3264 C C . ALA A 1 404 ? -0.155 -3.773 4.674 1.00 91.50 404 ALA A C 1
ATOM 3266 O O . ALA A 1 404 ? -0.046 -4.749 5.414 1.00 91.50 404 ALA A O 1
ATOM 3267 N N . ILE A 1 405 ? 0.558 -2.657 4.868 1.00 89.88 405 ILE A N 1
ATOM 3268 C CA . ILE A 1 405 ? 1.477 -2.465 6.002 1.00 89.88 405 ILE A CA 1
ATOM 3269 C C . ILE A 1 405 ? 0.752 -2.641 7.340 1.00 89.88 405 ILE A C 1
ATOM 3271 O O . ILE A 1 405 ? 1.315 -3.235 8.254 1.00 89.88 405 ILE A O 1
ATOM 3275 N N . SER A 1 406 ? -0.480 -2.144 7.452 1.00 86.75 406 SER A N 1
ATOM 3276 C CA . SER A 1 406 ? -1.270 -2.210 8.686 1.00 86.75 406 SER A CA 1
ATOM 3277 C C . SER A 1 406 ? -1.870 -3.586 8.976 1.00 86.75 406 SER A C 1
ATOM 3279 O O . SER A 1 406 ? -2.109 -3.908 10.135 1.00 86.75 406 SER A O 1
ATOM 3281 N N . CYS A 1 407 ? -2.063 -4.411 7.943 1.00 86.31 407 CYS A N 1
ATOM 3282 C CA . CYS A 1 407 ? -2.594 -5.771 8.069 1.00 86.31 407 CYS A CA 1
ATOM 3283 C C . CYS A 1 407 ? -1.518 -6.823 8.386 1.00 86.31 407 CYS A C 1
ATOM 3285 O O . CYS A 1 407 ? -1.847 -7.967 8.692 1.00 86.31 407 CYS A O 1
ATOM 3287 N N . SER A 1 408 ? -0.236 -6.483 8.243 1.00 87.75 408 SER A N 1
ATOM 3288 C CA . SER A 1 408 ? 0.869 -7.430 8.395 1.00 87.75 408 SER A CA 1
ATOM 3289 C C . SER A 1 408 ? 1.522 -7.301 9.767 1.00 87.75 408 SER A C 1
ATOM 3291 O O . SER A 1 408 ? 1.761 -6.201 10.250 1.00 87.75 408 SER A O 1
ATOM 3293 N N . SER A 1 409 ? 1.902 -8.430 10.363 1.00 86.00 409 SER A N 1
ATOM 3294 C CA . SER A 1 409 ? 2.811 -8.477 11.516 1.00 86.00 409 SER A CA 1
ATOM 3295 C C . SER A 1 409 ? 4.251 -8.837 11.124 1.00 86.00 409 SER A C 1
ATOM 3297 O O . SER A 1 409 ? 5.146 -8.836 11.967 1.00 86.00 409 SER A O 1
ATOM 3299 N N . ASP A 1 410 ? 4.491 -9.195 9.857 1.00 88.19 410 ASP A N 1
ATOM 3300 C CA . ASP A 1 410 ? 5.819 -9.550 9.355 1.00 88.19 410 ASP A CA 1
ATOM 3301 C C . ASP A 1 410 ? 6.599 -8.294 8.957 1.00 88.19 410 ASP A C 1
ATOM 3303 O O . ASP A 1 410 ? 6.298 -7.624 7.961 1.00 88.19 410 ASP A O 1
ATOM 3307 N N . GLN A 1 411 ? 7.657 -8.017 9.719 1.00 85.81 411 GLN A N 1
ATOM 3308 C CA . GLN A 1 411 ? 8.484 -6.834 9.535 1.00 85.81 411 GLN A CA 1
ATOM 3309 C C . GLN A 1 411 ? 9.267 -6.816 8.223 1.00 85.81 411 GLN A C 1
ATOM 3311 O O . GLN A 1 411 ? 9.582 -5.743 7.707 1.00 85.81 411 GLN A O 1
ATOM 3316 N N . SER A 1 412 ? 9.589 -7.982 7.665 1.00 87.25 412 SER A N 1
ATOM 3317 C CA . SER A 1 412 ? 10.282 -8.077 6.382 1.00 87.25 412 SER A CA 1
ATOM 3318 C C . SER A 1 412 ? 9.361 -7.674 5.229 1.00 87.25 412 SER A C 1
ATOM 3320 O O . SER A 1 412 ? 9.760 -6.873 4.380 1.00 87.25 412 SER A O 1
ATOM 3322 N N . ARG A 1 413 ? 8.104 -8.138 5.257 1.00 89.25 413 ARG A N 1
ATOM 3323 C CA . ARG A 1 413 ? 7.069 -7.770 4.281 1.00 89.25 413 ARG A CA 1
ATOM 3324 C C . ARG A 1 413 ? 6.705 -6.293 4.402 1.00 89.25 413 ARG A C 1
ATOM 3326 O O . ARG A 1 413 ? 6.708 -5.589 3.395 1.00 89.25 413 ARG A O 1
ATOM 3333 N N . ILE A 1 414 ? 6.506 -5.798 5.630 1.00 90.00 414 ILE A N 1
ATOM 3334 C CA . ILE A 1 414 ? 6.270 -4.368 5.901 1.00 90.00 414 ILE A CA 1
ATOM 3335 C C . ILE A 1 414 ? 7.405 -3.513 5.335 1.00 90.00 414 ILE A C 1
ATOM 3337 O O . ILE A 1 414 ? 7.151 -2.525 4.646 1.00 90.00 414 ILE A O 1
ATOM 3341 N N . LEU A 1 415 ? 8.660 -3.882 5.611 1.00 89.19 415 LEU A N 1
ATOM 3342 C CA . LEU A 1 415 ? 9.825 -3.146 5.130 1.00 89.19 415 LEU A CA 1
ATOM 3343 C C . LEU A 1 415 ? 9.883 -3.113 3.599 1.00 89.19 415 LEU A C 1
ATOM 3345 O O . LEU A 1 415 ? 10.198 -2.066 3.038 1.00 89.19 415 LEU A O 1
ATOM 3349 N N . SER A 1 416 ? 9.582 -4.233 2.938 1.00 91.25 416 SER A N 1
ATOM 3350 C CA . SER A 1 416 ? 9.546 -4.333 1.476 1.00 91.25 416 SER A CA 1
ATOM 3351 C C . SER A 1 416 ? 8.507 -3.380 0.876 1.00 91.25 416 SER A C 1
ATOM 3353 O O . SER A 1 416 ? 8.845 -2.539 0.044 1.00 91.25 416 SER A O 1
ATOM 3355 N N . VAL A 1 417 ? 7.271 -3.412 1.390 1.00 93.81 417 VAL A N 1
ATOM 3356 C CA . VAL A 1 417 ? 6.182 -2.533 0.931 1.00 93.81 417 VAL A CA 1
ATOM 3357 C C . VAL A 1 417 ? 6.501 -1.057 1.200 1.00 93.81 417 VAL A C 1
ATOM 3359 O O . VAL A 1 417 ? 6.415 -0.243 0.284 1.00 93.81 417 VAL A O 1
ATOM 3362 N N . ARG A 1 418 ? 6.942 -0.702 2.418 1.00 92.38 418 ARG A N 1
ATOM 3363 C CA . ARG A 1 418 ? 7.347 0.678 2.765 1.00 92.38 418 ARG A CA 1
ATOM 3364 C C . ARG A 1 418 ? 8.473 1.186 1.869 1.00 92.38 418 ARG A C 1
ATOM 3366 O O . ARG A 1 418 ? 8.468 2.344 1.468 1.00 92.38 418 ARG A O 1
ATOM 3373 N N . SER A 1 419 ? 9.445 0.323 1.577 1.00 91.75 419 SER A N 1
ATOM 3374 C CA . SER A 1 419 ? 10.559 0.640 0.688 1.00 91.75 419 SER A CA 1
ATOM 3375 C C . SER A 1 419 ? 10.064 0.930 -0.730 1.00 91.75 419 SER A C 1
ATOM 3377 O O . SER A 1 419 ? 10.419 1.964 -1.287 1.00 91.75 419 SER A O 1
ATOM 3379 N N . GLY A 1 420 ? 9.208 0.068 -1.287 1.00 93.00 420 GLY A N 1
ATOM 3380 C CA . GLY A 1 420 ? 8.635 0.264 -2.619 1.00 93.00 420 GLY A CA 1
ATOM 3381 C C . GLY A 1 420 ? 7.820 1.552 -2.738 1.00 93.00 420 GLY A C 1
ATOM 3382 O O . GLY A 1 420 ? 8.068 2.348 -3.639 1.00 93.00 420 GLY A O 1
ATOM 3383 N N . ILE A 1 421 ? 6.909 1.803 -1.789 1.00 93.62 421 ILE A N 1
ATOM 3384 C CA . ILE A 1 421 ? 6.110 3.041 -1.731 1.00 93.62 421 ILE A CA 1
ATOM 3385 C C . ILE A 1 421 ? 7.017 4.269 -1.750 1.00 93.62 421 ILE A C 1
ATOM 3387 O O . ILE A 1 421 ? 6.876 5.141 -2.601 1.00 93.62 421 ILE A O 1
ATOM 3391 N N . ALA A 1 422 ? 8.000 4.302 -0.855 1.00 91.38 422 ALA A N 1
ATOM 3392 C CA . ALA A 1 422 ? 8.834 5.479 -0.704 1.00 91.38 422 ALA A CA 1
ATOM 3393 C C . ALA A 1 422 ? 9.805 5.677 -1.888 1.00 91.38 422 ALA A C 1
ATOM 3395 O O . ALA A 1 422 ? 10.320 6.776 -2.092 1.00 91.38 422 ALA A O 1
ATOM 3396 N N . SER A 1 423 ? 10.076 4.625 -2.669 1.00 91.62 423 SER A N 1
ATOM 3397 C CA . SER A 1 423 ? 10.760 4.735 -3.960 1.00 91.62 423 SER A CA 1
ATOM 3398 C C . SER A 1 423 ? 9.835 5.244 -5.068 1.00 91.62 423 SER A C 1
ATOM 3400 O O . SER A 1 423 ? 10.285 6.061 -5.865 1.00 91.62 423 SER A O 1
ATOM 3402 N N . LEU A 1 424 ? 8.561 4.835 -5.102 1.00 92.88 424 LEU A N 1
ATOM 3403 C CA . LEU A 1 424 ? 7.574 5.383 -6.041 1.00 92.88 424 LEU A CA 1
ATOM 3404 C C . LEU A 1 424 ? 7.349 6.883 -5.825 1.00 92.88 424 LEU A C 1
ATOM 3406 O O . LEU A 1 424 ? 7.433 7.642 -6.785 1.00 92.88 424 LEU A O 1
ATOM 3410 N N . GLU A 1 425 ? 7.155 7.316 -4.578 1.00 90.69 425 GLU A N 1
ATOM 3411 C CA . GLU A 1 425 ? 6.985 8.738 -4.236 1.00 90.69 425 GLU A CA 1
ATOM 3412 C C . GLU A 1 425 ? 8.196 9.582 -4.669 1.00 90.69 425 GLU A C 1
ATOM 3414 O O . GLU A 1 425 ? 8.047 10.704 -5.141 1.00 90.69 425 GLU A O 1
ATOM 3419 N N . ALA A 1 426 ? 9.412 9.036 -4.551 1.00 88.12 426 ALA A N 1
ATOM 3420 C CA . ALA A 1 426 ? 10.636 9.724 -4.968 1.00 88.12 426 ALA A CA 1
ATOM 3421 C C . ALA A 1 426 ? 10.824 9.772 -6.498 1.00 88.12 426 ALA A C 1
ATOM 3423 O O . ALA A 1 426 ? 11.498 10.667 -7.020 1.00 88.12 426 ALA A O 1
ATOM 3424 N N . LEU A 1 427 ? 10.264 8.798 -7.222 1.00 89.56 427 LEU A N 1
ATOM 3425 C CA . LEU A 1 427 ? 10.321 8.734 -8.683 1.00 89.56 427 LEU A CA 1
ATOM 3426 C C . LEU A 1 427 ? 9.349 9.717 -9.335 1.00 89.56 427 LEU A C 1
ATOM 3428 O O . LEU A 1 427 ? 9.692 10.289 -10.365 1.00 89.56 427 LEU A O 1
ATOM 3432 N N . ASP A 1 428 ? 8.173 9.918 -8.744 1.00 86.06 428 ASP A N 1
ATOM 3433 C CA . ASP A 1 428 ? 7.067 10.694 -9.312 1.00 86.06 428 ASP A CA 1
ATOM 3434 C C . ASP A 1 428 ? 7.461 12.083 -9.871 1.00 86.06 428 ASP A C 1
ATOM 3436 O O . ASP A 1 428 ? 7.278 12.299 -11.077 1.00 86.06 428 ASP A O 1
ATOM 3440 N N . PRO A 1 429 ? 8.140 12.977 -9.111 1.00 85.06 429 PRO A N 1
ATOM 3441 C CA . PRO A 1 429 ? 8.501 14.312 -9.604 1.00 85.06 429 PRO A CA 1
ATOM 3442 C C . PRO A 1 429 ? 9.528 14.309 -10.748 1.00 85.06 429 PRO A C 1
ATOM 3444 O O . PRO A 1 429 ? 9.725 15.335 -11.394 1.00 85.06 429 PRO A O 1
ATOM 3447 N N . HIS A 1 430 ? 10.187 13.176 -11.001 1.00 85.06 430 HIS A N 1
ATOM 3448 C CA . HIS A 1 430 ? 11.194 13.004 -12.051 1.00 85.06 430 HIS A CA 1
ATOM 3449 C C . HIS A 1 430 ? 10.655 12.209 -13.244 1.00 85.06 430 HIS A C 1
ATOM 3451 O O . HIS A 1 430 ? 11.064 12.410 -14.380 1.00 85.06 430 HIS A O 1
ATOM 3457 N N . LEU A 1 431 ? 9.748 11.264 -13.007 1.00 87.81 431 LEU A N 1
ATOM 3458 C CA . LEU A 1 431 ? 9.255 10.364 -14.039 1.00 87.81 431 LEU A CA 1
ATOM 3459 C C . LEU A 1 431 ? 8.296 11.072 -14.997 1.00 87.81 431 LEU A C 1
ATOM 3461 O O . LEU A 1 431 ? 8.421 10.921 -16.216 1.00 87.81 431 LEU A O 1
ATOM 3465 N N . VAL A 1 432 ? 7.345 11.831 -14.446 1.00 86.44 432 VAL A N 1
ATOM 3466 C CA . VAL A 1 432 ? 6.315 12.514 -15.234 1.00 86.44 432 VAL A CA 1
ATOM 3467 C C . VAL A 1 432 ? 6.946 13.540 -16.189 1.00 86.44 432 VAL A C 1
ATOM 3469 O O . VAL A 1 432 ? 6.729 13.412 -17.399 1.00 86.44 432 VAL A O 1
ATOM 3472 N N . PRO A 1 433 ? 7.805 14.480 -15.737 1.00 81.25 433 PRO A N 1
ATOM 3473 C CA . PRO A 1 433 ? 8.437 15.444 -16.639 1.00 81.25 433 PRO A CA 1
ATOM 3474 C C . PRO A 1 433 ? 9.338 14.790 -17.696 1.00 81.25 433 PRO A C 1
ATOM 3476 O O . PRO A 1 433 ? 9.277 15.171 -18.871 1.00 81.25 433 PRO A O 1
ATOM 3479 N N . ALA A 1 434 ? 10.123 13.770 -17.325 1.00 83.12 434 ALA A N 1
ATOM 3480 C CA . ALA A 1 434 ? 10.982 13.046 -18.261 1.00 83.12 434 ALA A CA 1
ATOM 3481 C C . ALA A 1 434 ? 10.189 12.446 -19.435 1.00 83.12 434 ALA A C 1
ATOM 3483 O O . ALA A 1 434 ? 10.579 12.607 -20.602 1.00 83.12 434 ALA A O 1
ATOM 3484 N N . LEU A 1 435 ? 9.051 11.805 -19.139 1.00 84.44 435 LEU A N 1
ATOM 3485 C CA . LEU A 1 435 ? 8.182 11.198 -20.148 1.00 84.44 435 LEU A CA 1
ATOM 3486 C C . LEU A 1 435 ? 7.461 12.232 -21.013 1.00 84.44 435 LEU A C 1
ATOM 3488 O O . LEU A 1 435 ? 7.373 12.033 -22.223 1.00 84.44 435 LEU A O 1
ATOM 3492 N N . MET A 1 436 ? 7.026 13.354 -20.437 1.00 80.06 436 MET A N 1
ATOM 3493 C CA . MET A 1 436 ? 6.390 14.441 -21.191 1.00 80.06 436 MET A CA 1
ATOM 3494 C C . MET A 1 436 ? 7.340 15.090 -22.207 1.00 80.06 436 MET A C 1
ATOM 3496 O O . MET A 1 436 ? 6.945 15.454 -23.317 1.00 80.06 436 MET A O 1
ATOM 3500 N N . MET A 1 437 ? 8.609 15.249 -21.830 1.00 77.50 437 MET A N 1
ATOM 3501 C CA . MET A 1 437 ? 9.595 15.957 -22.644 1.00 77.50 437 MET A CA 1
ATOM 3502 C C . MET A 1 437 ? 10.280 15.051 -23.667 1.00 77.50 437 MET A C 1
ATOM 3504 O O . MET A 1 437 ? 10.557 15.470 -24.796 1.00 77.50 437 MET A O 1
ATOM 3508 N N . SER A 1 438 ? 10.615 13.823 -23.265 1.00 79.06 438 SER A N 1
ATOM 3509 C CA . SER A 1 438 ? 11.451 12.924 -24.060 1.00 79.06 438 SER A CA 1
ATOM 3510 C C . SER A 1 438 ? 11.160 11.445 -23.758 1.00 79.06 438 SER A C 1
ATOM 3512 O O . SER A 1 438 ? 11.988 10.753 -23.163 1.00 79.06 438 SER A O 1
ATOM 3514 N N . PRO A 1 439 ? 10.007 10.907 -24.189 1.00 83.56 439 PRO A N 1
ATOM 3515 C CA . PRO A 1 439 ? 9.558 9.563 -23.806 1.00 83.56 439 PRO A CA 1
ATOM 3516 C C . PRO A 1 439 ? 10.484 8.436 -24.290 1.00 83.56 439 PRO A C 1
ATOM 3518 O O . PRO A 1 439 ? 10.596 7.397 -23.645 1.00 83.56 439 PRO A O 1
ATOM 3521 N N . GLU A 1 440 ? 11.200 8.653 -25.395 1.00 84.56 440 GLU A N 1
ATOM 3522 C CA . GLU A 1 440 ? 12.164 7.695 -25.958 1.00 84.56 440 GLU A CA 1
ATOM 3523 C C . GLU A 1 440 ? 13.610 7.920 -25.479 1.00 84.56 440 GLU A C 1
ATOM 3525 O O . GLU A 1 440 ? 14.540 7.301 -25.996 1.00 84.56 440 GLU A O 1
ATOM 3530 N N . SER A 1 441 ? 13.842 8.832 -24.528 1.00 83.38 441 SER A N 1
ATOM 3531 C CA . SER A 1 441 ? 15.190 9.066 -24.006 1.00 83.38 441 SER A CA 1
ATOM 3532 C C . SER A 1 441 ? 15.649 7.930 -23.092 1.00 83.38 441 SER A C 1
ATOM 3534 O O . SER A 1 441 ? 14.852 7.262 -22.428 1.00 83.38 441 SER A O 1
ATOM 3536 N N . TYR A 1 442 ? 16.969 7.754 -22.991 1.00 81.88 442 TYR A N 1
ATOM 3537 C CA . TYR A 1 442 ? 17.555 6.816 -22.034 1.00 81.88 442 TYR A CA 1
ATOM 3538 C C . TYR A 1 442 ? 17.150 7.131 -20.584 1.00 81.88 442 TYR A C 1
ATOM 3540 O O . TYR A 1 442 ? 16.965 6.198 -19.808 1.00 81.88 442 TYR A O 1
ATOM 3548 N N . HIS A 1 443 ? 16.959 8.408 -20.225 1.00 80.75 443 HIS A N 1
ATOM 3549 C CA . HIS A 1 443 ? 16.473 8.806 -18.898 1.00 80.75 443 HIS A CA 1
ATOM 3550 C C . HIS A 1 443 ? 15.081 8.269 -18.611 1.00 80.75 443 HIS A C 1
ATOM 3552 O O . HIS A 1 443 ? 14.883 7.593 -17.604 1.00 80.75 443 HIS A O 1
ATOM 3558 N N . SER A 1 444 ? 14.144 8.540 -19.516 1.00 86.31 444 SER A N 1
ATOM 3559 C CA . SER A 1 444 ? 12.763 8.095 -19.395 1.00 86.31 444 SER A CA 1
ATOM 3560 C C . SER A 1 444 ? 12.704 6.579 -19.307 1.00 86.31 444 SER A C 1
ATOM 3562 O O . SER A 1 444 ? 12.080 6.047 -18.400 1.00 86.31 444 SER A O 1
ATOM 3564 N N . MET A 1 445 ? 13.456 5.865 -20.150 1.00 88.25 445 MET A N 1
ATOM 3565 C CA . MET A 1 445 ? 13.530 4.404 -20.081 1.00 88.25 445 MET A CA 1
ATOM 3566 C C . MET A 1 445 ? 14.076 3.894 -18.736 1.00 88.25 445 MET A C 1
ATOM 3568 O O . MET A 1 445 ? 13.567 2.911 -18.202 1.00 88.25 445 MET A O 1
ATOM 3572 N N . LEU A 1 446 ? 15.106 4.533 -18.171 1.00 87.38 446 LEU A N 1
ATOM 3573 C CA . LEU A 1 446 ? 15.675 4.151 -16.872 1.00 87.38 446 LEU A CA 1
ATOM 3574 C C . LEU A 1 446 ? 14.697 4.400 -15.716 1.00 87.38 446 LEU A C 1
ATOM 3576 O O . LEU A 1 446 ? 14.530 3.528 -14.859 1.00 87.38 446 LEU A O 1
ATOM 3580 N N . LEU A 1 447 ? 14.032 5.556 -15.709 1.00 89.38 447 LEU A N 1
ATOM 3581 C CA . LEU A 1 447 ? 13.006 5.897 -14.723 1.00 89.38 447 LEU A CA 1
ATOM 3582 C C . LEU A 1 447 ? 11.790 4.969 -14.843 1.00 89.38 447 LEU A C 1
ATOM 3584 O O . LEU A 1 447 ? 11.314 4.462 -13.831 1.00 89.38 447 LEU A O 1
ATOM 3588 N N . MET A 1 448 ? 11.354 4.653 -16.066 1.00 93.19 448 MET A N 1
ATOM 3589 C CA . MET A 1 448 ? 10.269 3.702 -16.311 1.00 93.19 448 MET A CA 1
ATOM 3590 C C . MET A 1 448 ? 10.591 2.301 -15.802 1.00 93.19 448 MET A C 1
ATOM 3592 O O . MET A 1 448 ? 9.771 1.685 -15.128 1.00 93.19 448 MET A O 1
ATOM 3596 N N . ASN A 1 449 ? 11.790 1.797 -16.100 1.00 91.94 449 ASN A N 1
ATOM 3597 C CA . ASN A 1 449 ? 12.228 0.491 -15.613 1.00 91.94 449 ASN A CA 1
ATOM 3598 C C . ASN A 1 449 ? 12.292 0.459 -14.083 1.00 91.94 449 ASN A C 1
ATOM 3600 O O . ASN A 1 449 ? 11.922 -0.546 -13.481 1.00 91.94 449 ASN A O 1
ATOM 3604 N N . SER A 1 450 ? 12.727 1.563 -13.466 1.00 91.62 450 SER A N 1
ATOM 3605 C CA . SER A 1 450 ? 12.750 1.700 -12.007 1.00 91.62 450 SER A CA 1
ATOM 3606 C C . SER A 1 450 ? 11.330 1.658 -11.444 1.00 91.62 450 SER A C 1
ATOM 3608 O O . SER A 1 450 ? 11.054 0.853 -10.563 1.00 91.62 450 SER A O 1
ATOM 3610 N N . TRP A 1 451 ? 10.400 2.429 -12.015 1.00 95.31 451 TRP A N 1
ATOM 3611 C CA . TRP A 1 451 ? 8.989 2.405 -11.623 1.00 95.31 451 TRP A CA 1
ATOM 3612 C C . TRP A 1 451 ? 8.372 1.009 -11.776 1.00 95.31 451 TRP A C 1
ATOM 3614 O O . TRP A 1 451 ? 7.773 0.504 -10.833 1.00 95.31 451 TRP A O 1
ATOM 3624 N N . LEU A 1 452 ? 8.577 0.333 -12.914 1.00 95.19 452 LEU A N 1
ATOM 3625 C CA . LEU A 1 452 ? 8.067 -1.026 -13.151 1.00 95.19 452 LEU A CA 1
ATOM 3626 C C . LEU A 1 452 ? 8.581 -2.020 -12.106 1.00 95.19 452 LEU A C 1
ATOM 3628 O O . LEU A 1 452 ? 7.816 -2.855 -11.625 1.00 95.19 452 LEU A O 1
ATOM 3632 N N . GLN A 1 453 ? 9.863 -1.923 -11.750 1.00 93.25 453 GLN A N 1
ATOM 3633 C CA . GLN A 1 453 ? 10.460 -2.764 -10.721 1.00 93.25 453 GLN A CA 1
ATOM 3634 C C . GLN A 1 453 ? 9.837 -2.497 -9.344 1.00 93.25 453 GLN A C 1
ATOM 3636 O O . GLN A 1 453 ? 9.489 -3.452 -8.651 1.00 93.25 453 GLN A O 1
ATOM 3641 N N . GLU A 1 454 ? 9.653 -1.232 -8.959 1.00 93.94 454 GLU A N 1
ATOM 3642 C CA . GLU A 1 454 ? 9.038 -0.887 -7.671 1.00 93.94 454 GLU A CA 1
ATOM 3643 C C . GLU A 1 454 ? 7.563 -1.319 -7.608 1.00 93.94 454 GLU A C 1
ATOM 3645 O O . GLU A 1 454 ? 7.133 -1.893 -6.609 1.00 93.94 454 GLU A O 1
ATOM 3650 N N . VAL A 1 455 ? 6.796 -1.148 -8.692 1.00 95.56 455 VAL A N 1
ATOM 3651 C CA . VAL A 1 455 ? 5.407 -1.631 -8.783 1.00 95.56 455 VAL A CA 1
ATOM 3652 C C . VAL A 1 455 ? 5.334 -3.153 -8.636 1.00 95.56 455 VAL A C 1
ATOM 3654 O O . VAL A 1 455 ? 4.467 -3.656 -7.921 1.00 95.56 455 VAL A O 1
ATOM 3657 N N . GLN A 1 456 ? 6.245 -3.897 -9.271 1.00 93.00 456 GLN A N 1
ATOM 3658 C CA . GLN A 1 456 ? 6.326 -5.355 -9.122 1.00 93.00 456 GLN A CA 1
ATOM 3659 C C . GLN A 1 456 ? 6.704 -5.771 -7.696 1.00 93.00 456 GLN A C 1
ATOM 3661 O O . GLN A 1 456 ? 6.114 -6.706 -7.159 1.00 93.00 456 GLN A O 1
ATOM 3666 N N . GLU A 1 457 ? 7.651 -5.077 -7.063 1.00 91.62 457 GLU A N 1
ATOM 3667 C CA . GLU A 1 457 ? 8.065 -5.372 -5.689 1.00 91.62 457 GLU A CA 1
ATOM 3668 C C . GLU A 1 457 ? 6.929 -5.112 -4.690 1.00 91.62 457 GLU A C 1
ATOM 3670 O O . GLU A 1 457 ? 6.683 -5.948 -3.817 1.00 91.62 457 GLU A O 1
ATOM 3675 N N . ILE A 1 458 ? 6.185 -4.010 -4.850 1.00 94.50 458 ILE A N 1
ATOM 3676 C CA . ILE A 1 458 ? 4.981 -3.725 -4.055 1.00 94.50 458 ILE A CA 1
ATOM 3677 C C . ILE A 1 458 ? 3.937 -4.813 -4.282 1.00 94.50 458 ILE A C 1
ATOM 3679 O O . ILE A 1 458 ? 3.431 -5.366 -3.310 1.00 94.50 458 ILE A O 1
ATOM 3683 N N . ARG A 1 459 ? 3.641 -5.155 -5.542 1.00 95.12 459 ARG A N 1
ATOM 3684 C CA . ARG A 1 459 ? 2.665 -6.194 -5.895 1.00 95.12 459 ARG A CA 1
ATOM 3685 C C . ARG A 1 459 ? 2.978 -7.514 -5.205 1.00 95.12 459 ARG A C 1
ATOM 3687 O O . ARG A 1 459 ? 2.141 -8.032 -4.472 1.00 95.12 459 ARG A O 1
ATOM 3694 N N . ASP A 1 460 ? 4.178 -8.041 -5.428 1.00 93.50 460 ASP A N 1
ATOM 3695 C CA . ASP A 1 460 ? 4.579 -9.347 -4.915 1.00 93.50 460 ASP A CA 1
ATOM 3696 C C . ASP A 1 460 ? 4.609 -9.333 -3.376 1.00 93.50 460 ASP A C 1
ATOM 3698 O O . ASP A 1 460 ? 4.174 -10.291 -2.741 1.00 93.50 460 ASP A O 1
ATOM 3702 N N . SER A 1 461 ? 5.046 -8.228 -2.760 1.00 93.94 461 SER A N 1
ATOM 3703 C CA . SER A 1 461 ? 5.048 -8.083 -1.297 1.00 93.94 461 SER A CA 1
ATOM 3704 C C . SER A 1 461 ? 3.634 -8.025 -0.712 1.00 93.94 461 SER A C 1
ATOM 3706 O O . SER A 1 461 ? 3.371 -8.648 0.314 1.00 93.94 461 SER A O 1
ATOM 3708 N N . VAL A 1 462 ? 2.713 -7.304 -1.361 1.00 95.62 462 VAL A N 1
ATOM 3709 C CA . VAL A 1 462 ? 1.304 -7.216 -0.949 1.00 95.62 462 VAL A CA 1
ATOM 3710 C C . VAL A 1 462 ? 0.600 -8.556 -1.139 1.00 95.62 462 VAL A C 1
ATOM 3712 O O . VAL A 1 462 ? -0.157 -8.962 -0.262 1.00 95.62 462 VAL A O 1
ATOM 3715 N N . PHE A 1 463 ? 0.880 -9.285 -2.221 1.00 94.94 463 PHE A N 1
ATOM 3716 C CA . PHE A 1 463 ? 0.322 -10.622 -2.437 1.00 94.94 463 PHE A CA 1
ATOM 3717 C C . PHE A 1 463 ? 0.641 -11.568 -1.284 1.00 94.94 463 PHE A C 1
ATOM 3719 O O . PHE A 1 463 ? -0.255 -12.264 -0.832 1.00 94.94 463 PHE A O 1
ATOM 3726 N N . LEU A 1 464 ? 1.862 -11.525 -0.743 1.00 92.81 464 LEU A N 1
ATOM 3727 C CA . LEU A 1 464 ? 2.235 -12.348 0.412 1.00 92.81 464 LEU A CA 1
ATOM 3728 C C . LEU A 1 464 ? 1.506 -11.953 1.708 1.00 92.81 464 LEU A C 1
ATOM 3730 O O . LEU A 1 464 ? 1.410 -12.770 2.621 1.00 92.81 464 LEU A O 1
ATOM 3734 N N . ILE A 1 465 ? 1.016 -10.715 1.821 1.00 92.62 465 ILE A N 1
ATOM 3735 C CA . ILE A 1 465 ? 0.253 -10.231 2.984 1.00 92.62 465 ILE A CA 1
ATOM 3736 C C . ILE A 1 465 ? -1.222 -10.643 2.886 1.00 92.62 465 ILE A C 1
ATOM 3738 O O . ILE A 1 465 ? -1.850 -10.929 3.903 1.00 92.62 465 ILE A O 1
ATOM 3742 N N . VAL A 1 466 ? -1.779 -10.660 1.677 1.00 92.69 466 VAL A N 1
ATOM 3743 C CA . VAL A 1 466 ? -3.208 -10.883 1.443 1.00 92.69 466 VAL A CA 1
ATOM 3744 C C . VAL A 1 466 ? -3.594 -12.351 1.637 1.00 92.69 466 VAL A C 1
ATOM 3746 O O . VAL A 1 466 ? -2.928 -13.263 1.165 1.00 92.69 466 VAL A O 1
ATOM 3749 N N . GLU A 1 467 ? -4.734 -12.584 2.286 1.00 90.50 467 GLU A N 1
ATOM 3750 C CA . GLU A 1 467 ? -5.267 -13.927 2.514 1.00 90.50 467 GLU A CA 1
ATOM 3751 C C . GLU A 1 467 ? -5.702 -14.596 1.183 1.00 90.50 467 GLU A C 1
ATOM 3753 O O . GLU A 1 467 ? -6.536 -14.035 0.458 1.00 90.50 467 GLU A O 1
ATOM 3758 N N . PRO A 1 468 ? -5.164 -15.786 0.825 1.00 91.44 468 PRO A N 1
ATOM 3759 C CA . PRO A 1 468 ? -5.415 -16.410 -0.479 1.00 91.44 468 PRO A CA 1
ATOM 3760 C C . PRO A 1 468 ? -6.885 -16.714 -0.787 1.00 91.44 468 PRO A C 1
ATOM 3762 O O . PRO A 1 468 ? -7.292 -16.635 -1.953 1.00 91.44 468 PRO A O 1
ATOM 3765 N N . THR A 1 469 ? -7.686 -17.063 0.226 1.00 91.19 469 THR A N 1
ATOM 3766 C CA . THR A 1 469 ? -9.113 -17.373 0.047 1.00 91.19 469 THR A CA 1
ATOM 3767 C C . THR A 1 469 ? -9.879 -16.115 -0.337 1.00 91.19 469 THR A C 1
ATOM 3769 O O . THR A 1 469 ? -10.504 -16.097 -1.398 1.00 91.19 469 THR A O 1
ATOM 3772 N N . ALA A 1 470 ? -9.752 -15.039 0.447 1.00 93.38 470 ALA A N 1
ATOM 3773 C CA . ALA A 1 470 ? -10.381 -13.755 0.155 1.00 93.38 470 ALA A CA 1
ATOM 3774 C C . ALA A 1 470 ? -9.985 -13.208 -1.226 1.00 93.38 470 ALA A C 1
ATOM 3776 O O . ALA A 1 470 ? -10.844 -12.744 -1.982 1.00 93.38 470 ALA A O 1
ATOM 3777 N N . PHE A 1 471 ? -8.704 -13.313 -1.604 1.00 95.00 471 PHE A N 1
ATOM 3778 C CA . PHE A 1 471 ? -8.242 -12.894 -2.931 1.00 95.00 471 PHE A CA 1
ATOM 3779 C C . PHE A 1 471 ? -8.911 -13.691 -4.058 1.00 95.00 471 PHE A C 1
ATOM 3781 O O . PHE A 1 471 ? -9.403 -13.120 -5.037 1.00 95.00 471 PHE A O 1
ATOM 3788 N N . SER A 1 472 ? -8.964 -15.016 -3.913 1.00 93.56 472 SER A N 1
ATOM 3789 C CA . SER A 1 472 ? -9.560 -15.919 -4.902 1.00 93.56 472 SER A CA 1
ATOM 3790 C C . SER A 1 472 ? -11.069 -15.710 -5.039 1.00 93.56 472 SER A C 1
ATOM 3792 O O . SER A 1 472 ? -11.590 -15.643 -6.155 1.00 93.56 472 SER A O 1
ATOM 3794 N N . GLU A 1 473 ? -11.783 -15.570 -3.920 1.00 95.06 473 GLU A N 1
ATOM 3795 C CA . GLU A 1 473 ? -13.225 -15.317 -3.902 1.00 95.06 473 GLU A CA 1
ATOM 3796 C C . GLU A 1 473 ? -13.568 -13.977 -4.545 1.00 95.06 473 GLU A C 1
ATOM 3798 O O . GLU A 1 473 ? -14.458 -13.916 -5.401 1.00 95.06 473 GLU A O 1
ATOM 3803 N N . LYS A 1 474 ? -12.822 -12.917 -4.211 1.00 95.81 474 LYS A N 1
ATOM 3804 C CA . LYS A 1 474 ? -13.055 -11.599 -4.800 1.00 95.81 474 LYS A CA 1
ATOM 3805 C C . LYS A 1 474 ? -12.742 -11.581 -6.295 1.00 95.81 474 LYS A C 1
ATOM 3807 O O . LYS A 1 474 ? -13.524 -11.036 -7.074 1.00 95.81 474 LYS A O 1
ATOM 3812 N N . SER A 1 475 ? -11.664 -12.244 -6.713 1.00 95.38 475 SER A N 1
ATOM 3813 C CA . SER A 1 475 ? -11.306 -12.381 -8.132 1.00 95.38 475 SER A CA 1
ATOM 3814 C C . SER A 1 475 ? -12.392 -13.123 -8.911 1.00 95.38 475 SER A C 1
ATOM 3816 O O . SER A 1 475 ? -12.818 -12.675 -9.976 1.00 95.38 475 SER A O 1
ATOM 3818 N N . LYS A 1 476 ? -12.908 -14.228 -8.353 1.00 94.62 476 LYS A N 1
ATOM 3819 C CA . LYS A 1 476 ? -14.041 -14.975 -8.914 1.00 94.62 476 LYS A CA 1
ATOM 3820 C C . LYS A 1 476 ? -15.288 -14.105 -9.037 1.00 94.62 476 LYS A C 1
ATOM 3822 O O . LYS A 1 476 ? -15.944 -14.150 -10.077 1.00 94.62 476 LYS A O 1
ATOM 3827 N N . GLN A 1 477 ? -15.615 -13.328 -8.005 1.00 95.50 477 GLN A N 1
ATOM 3828 C CA . GLN A 1 477 ? -16.750 -12.408 -8.033 1.00 95.50 477 GLN A CA 1
ATOM 3829 C C . GLN A 1 477 ? -16.606 -11.391 -9.176 1.00 95.50 477 GLN A C 1
ATOM 3831 O O . GLN A 1 477 ? -17.516 -11.270 -9.994 1.00 95.50 477 GLN A O 1
ATOM 3836 N N . MET A 1 478 ? -15.454 -10.722 -9.283 1.00 94.50 478 MET A N 1
ATOM 3837 C CA . MET A 1 478 ? -15.205 -9.712 -10.320 1.00 94.50 478 MET A CA 1
ATOM 3838 C C . MET A 1 478 ? -15.254 -10.302 -11.736 1.00 94.50 478 MET A C 1
ATOM 3840 O O . MET A 1 478 ? -15.864 -9.717 -12.631 1.00 94.50 478 MET A O 1
ATOM 3844 N N . MET A 1 479 ? -14.668 -11.488 -11.943 1.00 93.38 479 MET A N 1
ATOM 3845 C CA . MET A 1 479 ? -14.773 -12.203 -13.221 1.00 93.38 479 MET A CA 1
ATOM 3846 C C . MET A 1 479 ? -16.229 -12.536 -13.557 1.00 93.38 479 MET A C 1
ATOM 3848 O O . MET A 1 479 ? -16.662 -12.339 -14.690 1.00 93.38 479 MET A O 1
ATOM 3852 N N . HIS A 1 480 ? -16.999 -13.019 -12.579 1.00 93.31 480 HIS A N 1
ATOM 3853 C CA . HIS A 1 480 ? -18.399 -13.376 -12.783 1.00 93.31 480 HIS A CA 1
ATOM 3854 C C . HIS A 1 480 ? -19.261 -12.164 -13.155 1.00 93.31 480 HIS A C 1
ATOM 3856 O O . HIS A 1 480 ? -20.054 -12.253 -14.089 1.00 93.31 480 HIS A O 1
ATOM 3862 N N . GLU A 1 481 ? -19.084 -11.027 -12.479 1.00 91.38 481 GLU A N 1
ATOM 3863 C CA . GLU A 1 481 ? -19.799 -9.782 -12.784 1.00 91.38 481 GLU A CA 1
ATOM 3864 C C . GLU A 1 481 ? -19.545 -9.327 -14.229 1.00 91.38 481 GLU A C 1
ATOM 3866 O O . GLU A 1 481 ? -20.497 -9.053 -14.965 1.00 91.38 481 GLU A O 1
ATOM 3871 N N . LYS A 1 482 ? -18.286 -9.361 -14.686 1.00 88.81 482 LYS A N 1
ATOM 3872 C CA . LYS A 1 482 ? -17.924 -9.024 -16.073 1.00 88.81 482 LYS A CA 1
ATOM 3873 C C . LYS A 1 482 ? -18.440 -10.021 -17.104 1.00 88.81 482 LYS A C 1
ATOM 3875 O O . LYS A 1 482 ? -18.923 -9.623 -18.163 1.00 88.81 482 LYS A O 1
ATOM 3880 N N . LEU A 1 483 ? -18.425 -11.311 -16.784 1.00 89.25 483 LEU A N 1
ATOM 3881 C CA . LEU A 1 483 ? -19.029 -12.330 -17.641 1.00 89.25 483 LEU A CA 1
ATOM 3882 C C . LEU A 1 483 ? -20.550 -12.162 -17.748 1.00 89.25 483 LEU A C 1
ATOM 3884 O O . LEU A 1 483 ? -21.104 -12.330 -18.830 1.00 89.25 483 LEU A O 1
ATOM 3888 N N . LEU A 1 484 ? -21.239 -11.796 -16.664 1.00 89.44 484 LEU A N 1
ATOM 3889 C CA . LEU A 1 484 ? -22.678 -11.529 -16.704 1.00 89.44 484 LEU A CA 1
ATOM 3890 C C . LEU A 1 484 ? -23.019 -10.314 -17.575 1.00 89.44 484 LEU A C 1
ATOM 3892 O O . LEU A 1 484 ? -24.032 -10.353 -18.274 1.00 89.44 484 LEU A O 1
ATOM 3896 N N . GLU A 1 485 ? -22.205 -9.255 -17.550 1.00 86.56 485 GLU A N 1
ATOM 3897 C CA . GLU A 1 485 ? -22.355 -8.096 -18.445 1.00 86.56 485 GLU A CA 1
ATOM 3898 C C . GLU A 1 485 ? -22.255 -8.519 -19.922 1.00 86.56 485 GLU A C 1
ATOM 3900 O O . GLU A 1 485 ? -23.130 -8.174 -20.720 1.00 86.56 485 GLU A O 1
ATOM 3905 N N . LEU A 1 486 ? -21.261 -9.348 -20.259 1.00 85.19 486 LEU A N 1
ATOM 3906 C CA . LEU A 1 486 ? -21.061 -9.915 -21.599 1.00 85.19 486 LEU A CA 1
ATOM 3907 C C . LEU A 1 486 ? -22.215 -10.820 -22.054 1.00 85.19 486 LEU A C 1
ATOM 3909 O O . LEU A 1 486 ? -22.672 -10.737 -23.192 1.00 85.19 486 LEU A O 1
ATOM 3913 N N . VAL A 1 487 ? -22.708 -11.689 -21.168 1.00 86.00 487 VAL A N 1
ATOM 3914 C CA . VAL A 1 487 ? -23.824 -12.595 -21.485 1.00 86.00 487 VAL A CA 1
ATOM 3915 C C . VAL A 1 487 ? -25.118 -11.809 -21.697 1.00 86.00 487 VAL A C 1
ATOM 3917 O O . VAL A 1 487 ? -25.893 -12.129 -22.594 1.00 86.00 487 VAL A O 1
ATOM 3920 N N . LYS A 1 488 ? -25.361 -10.759 -20.903 1.00 85.62 488 LYS A N 1
ATOM 3921 C CA . LYS A 1 488 ? -26.559 -9.917 -21.037 1.00 85.62 488 LYS A CA 1
ATOM 3922 C C . LYS A 1 488 ? -26.539 -9.056 -22.297 1.00 85.62 488 LYS A C 1
ATOM 3924 O O . LYS A 1 488 ? -27.600 -8.816 -22.868 1.00 85.62 488 LYS A O 1
ATOM 3929 N N . SER A 1 489 ? -25.368 -8.576 -22.716 1.00 79.38 489 SER A N 1
ATOM 3930 C CA . SER A 1 489 ? -25.245 -7.713 -23.893 1.00 79.38 489 SER A CA 1
ATOM 3931 C C . SER A 1 489 ? -25.421 -8.469 -25.216 1.00 79.38 489 SER A C 1
ATOM 3933 O O . SER A 1 489 ? -25.683 -7.827 -26.230 1.00 79.38 489 SER A O 1
ATOM 3935 N N . ASN A 1 490 ? -25.314 -9.810 -25.220 1.00 74.50 490 ASN A N 1
ATOM 3936 C CA . ASN A 1 490 ? -25.349 -10.672 -26.416 1.00 74.50 490 ASN A CA 1
ATOM 3937 C C . ASN A 1 490 ? -24.361 -10.250 -27.527 1.00 74.50 490 ASN A C 1
ATOM 3939 O O . ASN A 1 490 ? -24.482 -10.681 -28.675 1.00 74.50 490 ASN A O 1
ATOM 3943 N N . CYS A 1 491 ? -23.363 -9.434 -27.190 1.00 71.50 491 CYS A N 1
ATOM 3944 C CA . CYS A 1 491 ? -22.380 -8.890 -28.112 1.00 71.50 491 CYS A CA 1
ATOM 3945 C C . CYS A 1 491 ? -20.987 -9.260 -27.609 1.00 71.50 491 CYS A C 1
ATOM 3947 O O . CYS A 1 491 ? -20.601 -8.895 -26.500 1.00 71.50 491 CYS A O 1
ATOM 3949 N N . TYR A 1 492 ? -20.219 -9.974 -28.433 1.00 77.06 492 TYR A N 1
ATOM 3950 C CA . TYR A 1 492 ? -18.817 -10.241 -28.132 1.00 77.06 492 TYR A CA 1
ATOM 3951 C C . TYR A 1 492 ? -18.034 -8.924 -28.151 1.00 77.06 492 TYR A C 1
ATOM 3953 O O . TYR A 1 492 ? -17.890 -8.305 -29.207 1.00 77.06 492 TYR A O 1
ATOM 3961 N N . ASN A 1 493 ? -17.515 -8.517 -26.993 1.00 78.94 493 ASN A N 1
ATOM 3962 C CA . ASN A 1 493 ? -16.576 -7.411 -26.884 1.00 78.94 493 ASN A CA 1
ATOM 3963 C C . ASN A 1 493 ? -15.204 -7.935 -26.453 1.00 78.94 493 ASN A C 1
ATOM 3965 O O . ASN A 1 493 ? -15.035 -8.446 -25.346 1.00 78.94 493 ASN A O 1
ATOM 3969 N N . ASN A 1 494 ? -14.213 -7.781 -27.333 1.00 82.81 494 ASN A N 1
ATOM 3970 C CA . ASN A 1 494 ? -12.855 -8.246 -27.081 1.00 82.81 494 ASN A CA 1
ATOM 3971 C C . ASN A 1 494 ? -12.225 -7.560 -25.855 1.00 82.81 494 ASN A C 1
ATOM 3973 O O . ASN A 1 494 ? -11.472 -8.199 -25.128 1.00 82.81 494 ASN A O 1
ATOM 3977 N N . SER A 1 495 ? -12.545 -6.285 -25.585 1.00 82.00 495 SER A N 1
ATOM 3978 C CA . SER A 1 495 ? -11.995 -5.585 -24.414 1.00 82.00 495 SER A CA 1
ATOM 3979 C C . SER A 1 495 ? -12.459 -6.221 -23.108 1.00 82.00 495 SER A C 1
ATOM 3981 O O . SER A 1 495 ? -11.650 -6.466 -22.220 1.00 82.00 495 SER A O 1
ATOM 3983 N N . ASP A 1 496 ? -13.746 -6.539 -23.013 1.00 81.25 496 ASP A N 1
ATOM 3984 C CA . ASP A 1 496 ? -14.358 -7.041 -21.782 1.00 81.25 496 ASP A CA 1
ATOM 3985 C C . ASP A 1 496 ? -13.945 -8.494 -21.517 1.00 81.25 496 ASP A C 1
ATOM 3987 O O . ASP A 1 496 ? -13.693 -8.878 -20.375 1.00 81.25 496 ASP A O 1
ATOM 3991 N N . VAL A 1 497 ? -13.779 -9.291 -22.579 1.00 85.69 497 VAL A N 1
ATOM 3992 C CA . VAL A 1 497 ? -13.198 -10.639 -22.487 1.00 85.69 497 VAL A CA 1
ATOM 3993 C C . VAL A 1 497 ? -11.739 -10.571 -22.024 1.00 85.69 497 VAL A C 1
ATOM 3995 O O . VAL A 1 497 ? -11.348 -11.319 -21.127 1.00 85.69 497 VAL A O 1
ATOM 3998 N N . CYS A 1 498 ? -10.944 -9.642 -22.564 1.00 87.31 498 CYS A N 1
ATOM 3999 C CA . CYS A 1 498 ? -9.568 -9.419 -22.117 1.00 87.31 498 CYS A CA 1
ATOM 4000 C C . CYS A 1 498 ? -9.489 -9.039 -20.634 1.00 87.31 498 CYS A C 1
ATOM 4002 O O . CYS A 1 498 ? -8.584 -9.509 -19.951 1.00 87.31 498 CYS A O 1
ATOM 4004 N N . VAL A 1 499 ? -10.431 -8.243 -20.112 1.00 87.94 499 VAL A N 1
ATOM 4005 C CA . VAL A 1 499 ? -10.484 -7.912 -18.676 1.00 87.94 499 VAL A CA 1
ATOM 4006 C C . VAL A 1 499 ? -10.645 -9.178 -17.832 1.00 87.94 499 VAL A C 1
ATOM 4008 O O . VAL A 1 499 ? -9.891 -9.370 -16.881 1.00 87.94 499 VAL A O 1
ATOM 4011 N N . VAL A 1 500 ? -11.564 -10.077 -18.199 1.00 90.38 500 VAL A N 1
ATOM 4012 C CA . VAL A 1 500 ? -11.758 -11.352 -17.482 1.00 90.38 500 VAL A CA 1
ATOM 4013 C C . VAL A 1 500 ? -10.485 -12.203 -17.517 1.00 90.38 500 VAL A C 1
ATOM 4015 O O . VAL A 1 500 ? -10.057 -12.709 -16.480 1.00 90.38 500 VAL A O 1
ATOM 4018 N N . ILE A 1 501 ? -9.844 -12.314 -18.685 1.00 90.06 501 ILE A N 1
ATOM 4019 C CA . ILE A 1 501 ? -8.583 -13.055 -18.845 1.00 90.06 501 ILE A CA 1
ATOM 4020 C C . ILE A 1 501 ? -7.476 -12.441 -17.981 1.00 90.06 501 ILE A C 1
ATOM 4022 O O . ILE A 1 501 ? -6.745 -13.170 -17.314 1.00 90.06 501 ILE A O 1
ATOM 4026 N N . ASN A 1 502 ? -7.355 -11.111 -17.953 1.00 92.00 502 ASN A N 1
ATOM 4027 C CA . ASN A 1 502 ? -6.336 -10.441 -17.151 1.00 92.00 502 ASN A CA 1
ATOM 4028 C C . ASN A 1 502 ? -6.545 -10.669 -15.649 1.00 92.00 502 ASN A C 1
ATOM 4030 O O . ASN A 1 502 ? -5.565 -10.878 -14.939 1.00 92.00 502 ASN A O 1
ATOM 4034 N N . ILE A 1 503 ? -7.794 -10.659 -15.164 1.00 93.50 503 ILE A N 1
ATOM 4035 C CA . ILE A 1 503 ? -8.090 -10.988 -13.762 1.00 93.50 503 ILE A CA 1
ATOM 4036 C C . ILE A 1 503 ? -7.648 -12.427 -13.464 1.00 93.50 503 ILE A C 1
ATOM 4038 O O . ILE A 1 503 ? -6.973 -12.658 -12.464 1.00 93.50 503 ILE A O 1
ATOM 4042 N N . GLY A 1 504 ? -7.943 -13.381 -14.355 1.00 92.25 504 GLY A N 1
ATOM 4043 C CA . GLY A 1 504 ? -7.453 -14.758 -14.239 1.00 92.25 504 GLY A CA 1
ATOM 4044 C C . GLY A 1 504 ? -5.923 -14.843 -14.184 1.00 92.25 504 GLY A C 1
ATOM 4045 O O . GLY A 1 504 ? -5.371 -15.500 -13.304 1.00 92.25 504 GLY A O 1
ATOM 4046 N N . SER A 1 505 ? -5.223 -14.113 -15.054 1.00 92.12 505 SER A N 1
ATOM 4047 C CA . SER A 1 505 ? -3.754 -14.064 -15.038 1.00 92.12 505 SER A CA 1
ATOM 4048 C C . SER A 1 505 ? -3.194 -13.482 -13.744 1.00 92.12 505 SER A C 1
ATOM 4050 O O . SER A 1 505 ? -2.168 -13.950 -13.266 1.00 92.12 505 SER A O 1
ATOM 4052 N N . ILE A 1 506 ? -3.884 -12.523 -13.131 1.00 93.88 506 ILE A N 1
ATOM 4053 C CA . ILE A 1 506 ? -3.494 -11.994 -11.824 1.00 93.88 506 ILE A CA 1
ATOM 4054 C C . ILE A 1 506 ? -3.696 -13.005 -10.696 1.00 93.88 506 ILE A C 1
ATOM 4056 O O . ILE A 1 506 ? -2.870 -13.059 -9.787 1.00 93.88 506 ILE A O 1
ATOM 4060 N N . VAL A 1 507 ? -4.712 -13.867 -10.775 1.00 93.88 507 VAL A N 1
ATOM 4061 C CA . VAL A 1 507 ? -4.828 -15.020 -9.865 1.00 93.88 507 VAL A CA 1
ATOM 4062 C C . VAL A 1 507 ? -3.638 -15.963 -10.028 1.00 93.88 507 VAL A C 1
ATOM 4064 O O . VAL A 1 507 ? -3.063 -16.398 -9.033 1.00 93.88 507 VAL A O 1
ATOM 4067 N N . TYR A 1 508 ? -3.226 -16.248 -11.263 1.00 92.50 508 TYR A N 1
ATOM 4068 C CA . TYR A 1 508 ? -2.026 -17.044 -11.514 1.00 92.50 508 TYR A CA 1
ATOM 4069 C C . TYR A 1 508 ? -0.765 -16.381 -10.918 1.00 92.50 508 TYR A C 1
ATOM 4071 O O . TYR A 1 508 ? -0.047 -17.029 -10.155 1.00 92.50 508 TYR A O 1
ATOM 4079 N N . ASP A 1 509 ? -0.539 -15.091 -11.187 1.00 92.88 509 ASP A N 1
ATOM 4080 C CA . ASP A 1 509 ? 0.611 -14.332 -10.670 1.00 92.88 509 ASP A CA 1
ATOM 4081 C C . ASP A 1 509 ? 0.639 -14.295 -9.133 1.00 92.88 509 ASP A C 1
ATOM 4083 O O . ASP A 1 509 ? 1.706 -14.418 -8.529 1.00 92.88 509 ASP A O 1
ATOM 4087 N N . PHE A 1 510 ? -0.529 -14.169 -8.493 1.00 94.12 510 PHE A N 1
ATOM 4088 C CA . PHE A 1 510 ? -0.675 -14.199 -7.037 1.00 94.12 510 PHE A CA 1
ATOM 4089 C C . PHE A 1 510 ? -0.115 -15.490 -6.440 1.00 94.12 510 PHE A C 1
ATOM 4091 O O . PHE A 1 510 ? 0.751 -15.463 -5.564 1.00 94.12 510 PHE A O 1
ATOM 4098 N N . PHE A 1 511 ? -0.551 -16.637 -6.957 1.00 92.00 511 PHE A N 1
ATOM 4099 C CA . PHE A 1 511 ? -0.077 -17.932 -6.478 1.00 92.00 511 PHE A CA 1
ATOM 4100 C C . PHE A 1 511 ? 1.372 -18.230 -6.905 1.00 92.00 511 PHE A C 1
ATOM 4102 O O . PHE A 1 511 ? 2.090 -18.920 -6.175 1.00 92.00 511 PHE A O 1
ATOM 4109 N N . GLU A 1 512 ? 1.849 -17.680 -8.028 1.00 90.38 512 GLU A N 1
ATOM 4110 C CA . GLU A 1 512 ? 3.264 -17.761 -8.411 1.00 90.38 512 GLU A CA 1
ATOM 4111 C C . GLU A 1 512 ? 4.165 -17.000 -7.424 1.00 90.38 512 GLU A C 1
ATOM 4113 O O . GLU A 1 512 ? 5.226 -17.513 -7.053 1.00 90.38 512 GLU A O 1
ATOM 4118 N N . ALA A 1 513 ? 3.738 -15.829 -6.936 1.00 90.81 513 ALA A N 1
ATOM 4119 C CA . ALA A 1 513 ? 4.473 -15.069 -5.924 1.00 90.81 513 ALA A CA 1
ATOM 4120 C C . ALA A 1 513 ? 4.648 -15.870 -4.620 1.00 90.81 513 ALA A C 1
ATOM 4122 O O . ALA A 1 513 ? 5.753 -15.904 -4.069 1.00 90.81 513 ALA A O 1
ATOM 4123 N N . TYR A 1 514 ? 3.609 -16.586 -4.175 1.00 88.50 514 TYR A N 1
ATOM 4124 C CA . TYR A 1 514 ? 3.712 -17.526 -3.053 1.00 88.50 514 TYR A CA 1
ATOM 4125 C C . TYR A 1 514 ? 4.678 -18.668 -3.350 1.00 88.50 514 TYR A C 1
ATOM 4127 O O . TYR A 1 514 ? 5.567 -18.940 -2.554 1.00 88.50 514 TYR A O 1
ATOM 4135 N N . ASN A 1 515 ? 4.572 -19.314 -4.509 1.00 87.25 515 ASN A N 1
ATOM 4136 C CA . ASN A 1 515 ? 5.457 -20.426 -4.851 1.00 87.25 515 ASN A CA 1
ATOM 4137 C C . ASN A 1 515 ? 6.939 -20.009 -4.953 1.00 87.25 515 ASN A C 1
ATOM 4139 O O . ASN A 1 515 ? 7.831 -20.785 -4.614 1.00 87.25 515 ASN A O 1
ATOM 4143 N N . LYS A 1 516 ? 7.217 -18.784 -5.412 1.00 88.25 516 LYS A N 1
ATOM 4144 C CA . LYS A 1 516 ? 8.577 -18.247 -5.543 1.00 88.25 516 LYS A CA 1
ATOM 4145 C C . LYS A 1 516 ? 9.191 -17.862 -4.198 1.00 88.25 516 LYS A C 1
ATOM 4147 O O . LYS A 1 516 ? 10.373 -18.126 -3.981 1.00 88.25 516 LYS A O 1
ATOM 4152 N N . ASN A 1 517 ? 8.417 -17.209 -3.335 1.00 84.50 517 ASN A N 1
ATOM 4153 C CA . ASN A 1 517 ? 8.938 -16.600 -2.111 1.00 84.50 517 ASN A CA 1
ATOM 4154 C C . ASN A 1 517 ? 8.685 -17.463 -0.862 1.00 84.50 517 ASN A C 1
ATOM 4156 O O . ASN A 1 517 ? 9.505 -17.462 0.052 1.00 84.50 517 ASN A O 1
ATOM 4160 N N . GLU A 1 518 ? 7.592 -18.231 -0.836 1.00 84.88 518 GLU A N 1
ATOM 4161 C CA . GLU A 1 518 ? 7.128 -19.032 0.307 1.00 84.88 518 GLU A CA 1
ATOM 4162 C C . GLU A 1 518 ? 6.516 -20.383 -0.135 1.00 84.88 518 GLU A C 1
ATOM 4164 O O . GLU A 1 518 ? 5.339 -20.660 0.115 1.00 84.88 518 GLU A O 1
ATOM 4169 N N . PRO A 1 519 ? 7.296 -21.278 -0.773 1.00 78.56 519 PRO A N 1
ATOM 4170 C CA . PRO A 1 519 ? 6.778 -22.511 -1.382 1.00 78.56 519 PRO A CA 1
ATOM 4171 C C . PRO A 1 519 ? 6.103 -23.469 -0.389 1.00 78.56 519 PRO A C 1
ATOM 4173 O O . PRO A 1 519 ? 5.286 -24.295 -0.784 1.00 78.56 519 PRO A O 1
ATOM 4176 N N . THR A 1 520 ? 6.428 -23.372 0.902 1.00 80.12 520 THR A N 1
ATOM 4177 C CA . THR A 1 520 ? 5.839 -24.200 1.965 1.00 80.12 520 THR A CA 1
ATOM 4178 C C . THR A 1 520 ? 4.577 -23.601 2.582 1.00 80.12 520 THR A C 1
ATOM 4180 O O . THR A 1 520 ? 3.962 -24.255 3.417 1.00 80.12 520 THR A O 1
ATOM 4183 N N . ALA A 1 521 ? 4.194 -22.370 2.224 1.00 79.38 521 ALA A N 1
ATOM 4184 C CA . ALA A 1 521 ? 3.014 -21.715 2.792 1.00 79.38 521 ALA A CA 1
ATOM 4185 C C . ALA A 1 521 ? 1.695 -22.322 2.280 1.00 79.38 521 ALA A C 1
ATOM 4187 O O . ALA A 1 521 ? 0.670 -22.240 2.954 1.00 79.38 521 ALA A O 1
ATOM 4188 N N . LEU A 1 522 ? 1.713 -22.961 1.105 1.00 78.88 522 LEU A N 1
ATOM 4189 C CA . LEU A 1 522 ? 0.534 -23.539 0.463 1.00 78.88 522 LEU A CA 1
ATOM 4190 C C . LEU A 1 522 ? 0.589 -25.071 0.507 1.00 78.88 522 LEU A C 1
ATOM 4192 O O . LEU A 1 522 ? 1.225 -25.705 -0.332 1.00 78.88 522 LEU A O 1
ATOM 4196 N N . ASN A 1 523 ? -0.137 -25.669 1.457 1.00 75.00 523 ASN A N 1
ATOM 4197 C CA . ASN A 1 523 ? -0.149 -27.122 1.703 1.00 75.00 523 ASN A CA 1
ATOM 4198 C C . ASN A 1 523 ? -0.583 -27.981 0.493 1.00 75.00 523 ASN A C 1
ATOM 4200 O O . ASN A 1 523 ? -0.266 -29.166 0.449 1.00 75.00 523 ASN A O 1
ATOM 4204 N N . ASP A 1 524 ? -1.295 -27.403 -0.481 1.00 76.81 524 ASP A N 1
ATOM 4205 C CA . ASP A 1 524 ? -1.892 -28.111 -1.623 1.00 76.81 524 ASP A CA 1
ATOM 4206 C C . ASP A 1 524 ? -1.549 -27.476 -2.988 1.00 76.81 524 ASP A C 1
ATOM 4208 O O . ASP A 1 524 ? -2.277 -27.668 -3.965 1.00 76.81 524 ASP A O 1
ATOM 4212 N N . TYR A 1 525 ? -0.439 -26.732 -3.095 1.00 80.44 525 TYR A N 1
ATOM 4213 C CA . TYR A 1 525 ? -0.075 -26.038 -4.342 1.00 80.44 525 TYR A CA 1
ATOM 4214 C C . TYR A 1 525 ? -0.034 -26.971 -5.564 1.00 80.44 525 TYR A C 1
ATOM 4216 O O . TYR A 1 525 ? -0.541 -26.616 -6.626 1.00 80.44 525 TYR A O 1
ATOM 4224 N N . ASP A 1 526 ? 0.469 -28.200 -5.411 1.00 80.19 526 ASP A N 1
ATOM 4225 C CA . ASP A 1 526 ? 0.533 -29.189 -6.498 1.00 80.19 526 ASP A CA 1
ATOM 4226 C C . ASP A 1 526 ? -0.843 -29.576 -7.063 1.00 80.19 526 ASP A C 1
ATOM 4228 O O . ASP A 1 526 ? -0.951 -29.911 -8.243 1.00 80.19 526 ASP A O 1
ATOM 4232 N N . LYS A 1 527 ? -1.907 -29.503 -6.251 1.00 82.19 527 LYS A N 1
ATOM 4233 C CA . LYS A 1 527 ? -3.285 -29.768 -6.698 1.00 82.19 527 LYS A CA 1
ATOM 4234 C C . LYS A 1 527 ? -3.892 -28.576 -7.434 1.00 82.19 527 LYS A C 1
ATOM 4236 O O . LYS A 1 527 ? -4.707 -28.771 -8.330 1.00 82.19 527 LYS A O 1
ATOM 4241 N N . ILE A 1 528 ? -3.510 -27.356 -7.054 1.00 83.00 528 ILE A N 1
ATOM 4242 C CA . ILE A 1 528 ? -4.031 -26.108 -7.633 1.00 83.00 528 ILE A CA 1
ATOM 4243 C C . ILE A 1 528 ? -3.268 -25.759 -8.919 1.00 83.00 528 ILE A C 1
ATOM 4245 O O . ILE A 1 528 ? -3.847 -25.238 -9.867 1.00 83.00 528 ILE A O 1
ATOM 4249 N N . LYS A 1 529 ? -1.984 -26.116 -9.005 1.00 83.62 529 LYS A N 1
ATOM 4250 C CA . LYS A 1 529 ? -1.093 -25.804 -10.128 1.00 83.62 529 LYS A CA 1
ATOM 4251 C C . LYS A 1 529 ? -1.669 -26.122 -11.520 1.00 83.62 529 LYS A C 1
ATOM 4253 O O . LYS A 1 529 ? -1.553 -25.248 -12.376 1.00 83.62 529 LYS A O 1
ATOM 4258 N N . PRO A 1 530 ? -2.306 -27.282 -11.787 1.00 84.81 530 PRO A N 1
ATOM 4259 C CA . PRO A 1 530 ? -2.932 -27.538 -13.087 1.00 84.81 530 PRO A CA 1
ATOM 4260 C C . PRO A 1 530 ? -4.036 -26.529 -13.425 1.00 84.81 530 PRO A C 1
ATOM 4262 O O . PRO A 1 530 ? -4.090 -26.055 -14.550 1.00 84.81 530 PRO A O 1
ATOM 4265 N N . LEU A 1 531 ? -4.856 -26.151 -12.439 1.00 84.75 531 LEU A N 1
ATOM 4266 C CA . LEU A 1 531 ? -5.944 -25.180 -12.605 1.00 84.75 531 LEU A CA 1
ATOM 4267 C C . LEU A 1 531 ? -5.412 -23.759 -12.823 1.00 84.75 531 LEU A C 1
ATOM 4269 O O . LEU A 1 531 ? -5.999 -22.983 -13.567 1.00 84.75 531 LEU A O 1
ATOM 4273 N N . LEU A 1 532 ? -4.294 -23.412 -12.177 1.00 84.50 532 LEU A N 1
ATOM 4274 C CA . LEU A 1 532 ? -3.653 -22.108 -12.349 1.00 84.50 532 LEU A CA 1
ATOM 4275 C C . LEU A 1 532 ? -3.074 -21.945 -13.756 1.00 84.50 532 LEU A C 1
ATOM 4277 O O . LEU A 1 532 ? -3.140 -20.854 -14.313 1.00 84.50 532 LEU A O 1
ATOM 4281 N N . ILE A 1 533 ? -2.525 -23.012 -14.345 1.00 84.81 533 ILE A N 1
ATOM 4282 C CA . ILE A 1 533 ? -1.959 -22.961 -15.702 1.00 84.81 533 ILE A CA 1
ATOM 4283 C C . ILE A 1 533 ? -3.024 -22.546 -16.725 1.00 84.81 533 ILE A C 1
ATOM 4285 O O . ILE A 1 533 ? -2.708 -21.762 -17.615 1.00 84.81 533 ILE A O 1
ATOM 4289 N N . ASP A 1 534 ? -4.275 -22.978 -16.554 1.00 82.50 534 ASP A N 1
ATOM 4290 C CA . ASP A 1 534 ? -5.390 -22.586 -17.428 1.00 82.50 534 ASP A CA 1
ATOM 4291 C C . ASP A 1 534 ? -5.738 -21.085 -17.333 1.00 82.50 534 ASP A C 1
ATOM 4293 O O . ASP A 1 534 ? -6.371 -20.535 -18.235 1.00 82.50 534 ASP A O 1
ATOM 4297 N N . LEU A 1 535 ? -5.329 -20.408 -16.252 1.00 81.12 535 LEU A N 1
ATOM 4298 C CA . LEU A 1 535 ? -5.534 -18.969 -16.035 1.00 81.12 535 LEU A CA 1
ATOM 4299 C C . LEU A 1 535 ? -4.376 -18.104 -16.553 1.00 81.12 535 LEU A C 1
ATOM 4301 O O . LEU A 1 535 ? -4.523 -16.885 -16.703 1.00 81.12 535 LEU A O 1
ATOM 4305 N N . LYS A 1 536 ? -3.216 -18.713 -16.820 1.00 78.56 536 LYS A N 1
ATOM 4306 C CA . LYS A 1 536 ? -2.075 -18.023 -17.415 1.00 78.56 536 LYS A CA 1
ATOM 4307 C C . LYS A 1 536 ? -2.406 -17.710 -18.872 1.00 78.56 536 LYS A C 1
ATOM 4309 O O . LYS A 1 536 ? -2.790 -18.608 -19.616 1.00 78.56 536 LYS A O 1
ATOM 4314 N N . LYS A 1 537 ? -2.242 -16.446 -19.281 1.00 65.62 537 LYS A N 1
ATOM 4315 C CA . LYS A 1 537 ? -2.386 -16.030 -20.687 1.00 65.62 537 LYS A CA 1
ATOM 4316 C C . LYS A 1 537 ? -1.674 -17.020 -21.620 1.00 65.62 537 LYS A C 1
ATOM 4318 O O . LYS A 1 537 ? -0.480 -17.272 -21.442 1.00 65.62 537 LYS A O 1
ATOM 4323 N N . GLY A 1 538 ? -2.436 -17.558 -22.574 1.00 47.03 538 GLY A N 1
ATOM 4324 C CA . GLY A 1 538 ? -1.921 -18.252 -23.756 1.00 47.03 538 GLY A CA 1
ATOM 4325 C C . GLY A 1 538 ? -1.197 -17.309 -24.702 1.00 47.03 538 GLY A C 1
ATOM 4326 O O . GLY A 1 538 ? -1.557 -16.108 -24.725 1.00 47.03 538 GLY A O 1
#